Protein AF-A0A9E1MFX1-F1 (afdb_monomer)

Foldseek 3Di:
DDDDDDDPPDDDPVNVVVVVVVVVVVVVVVVVVVVVVVLVVVQVVLVVVLLVVQVVVQVVVVVCLVVFPWAEWEDPAFFKIWTATPVRDIWMWGADQVQQWTDIRPDIDHHDPQKGKDTWDKDKDFADDPDDDDDQGIKMWIWIFMDGPSYDDTSTHIDIHTHRQLAHFDDPRPNDGDPDAFKTAGGDLEAEAELPDDDDRSAIWGADPVRDIGRPQWDWDWDDDSDFDKTKIKIWHADPNDIHIGIRIYGYYFDKDKDFDDLFKDKDFAQFFAKKKKKKAFEAAAPAPAFFWKIKIFIFTDHHRQMKIKHWKAHKFWWAQFDQVVQGAIGWTPAIRQAKATWAIEAADNVRGRRVATTFIIWIHKIFIFNDGDGSPDLLRLLRTQWIIWTFWTDDNLCPCWPDPHARWREEQWWGWHIKRDPDDDPVQSVQIWGTAHQQDAPAQRHWAYWYYFLARHGEYTEIIWIGESHTIYTGHHPNHDRIHHITTIYYIAHAQDPRHWHAASVRHTPRGRHRNVRIGGHPMDIGILQDWDQAPVDRGTDRGHYGMMMMMMTGPDHDD

Sequence (561 aa):
MKDKKLGNRGFTVVELVVSFALAMTVAYFIFDLLYSLKNLATDAGVKTELLQKQALMVKEVEKDLENKKLVLATNCGKYCLDFLFDDQTTKRLSLNTSSNLFQYGNFVIKLIDGSDFGDIDVSNERVLTNGGGLQNDSWIKIKIPIKNKLVEGDYGLNLVYQYNSNEVSFNDLIFENTATNILYLKGSQDMVLFTDTPYQEPGYFWIDNSGVQRTDGVSVSGSVGASVGTYTLTYRVTYNSKTFTRTRKVTVKDKTYDYEFVKSAQLFQAPYKGTYKIELWGAGTGEARYGKGGYTRGNIVLNKGEKLYIYTGEQGKDGTIGNNTNQTFGKGGAATFNGGGAGGEARGSTTYPYANYSGGNSGGGATDVRLSKGNWNDATSLRSRIMVAGGGGGCFEEAEKSIDTNMSQGGTTTGGAGGITMAQDQAGYLSKRGTGGTQTSGNAFGVGGAGARSGHDTACSGHNGGGGGYYGGKGGQSTGGSCYKICGGGGSSFISGYSGCNAVNSDGTHRGNATHYSGKTFSSATMISGTGSMPNPRLNENSVGNNGNGYARITLISIQN

Solvent-accessible surface area (backbone atoms only — not comparable to full-atom values): 27448 Å² total; per-residue (Å²): 144,79,90,76,81,81,80,81,78,69,78,49,73,64,59,52,52,52,51,49,52,51,50,53,52,52,50,49,53,52,51,51,50,52,50,53,52,52,50,52,52,50,38,53,49,54,53,51,52,40,49,50,51,25,51,53,57,45,51,60,56,44,55,51,58,76,78,36,55,69,36,36,51,46,62,75,49,86,49,30,38,37,37,32,31,72,87,72,49,74,40,43,37,40,53,40,81,92,75,38,32,44,32,49,62,90,49,72,46,70,61,63,89,66,47,50,77,51,67,72,45,71,51,74,52,73,56,90,67,96,67,86,81,95,57,66,39,25,39,39,37,43,34,32,43,26,40,39,81,80,45,90,65,74,48,32,44,77,46,78,46,76,36,37,45,59,70,22,19,76,61,84,68,68,85,60,101,66,90,79,82,48,68,43,59,32,12,54,46,72,40,78,42,35,54,88,51,81,86,72,86,58,51,58,38,31,47,50,100,87,70,49,82,43,59,80,78,56,46,76,43,72,70,76,71,67,58,71,44,78,29,59,36,40,39,36,35,73,59,95,96,40,78,44,77,47,66,32,41,39,35,29,35,72,40,71,48,79,40,70,62,46,103,55,74,43,82,46,62,36,89,47,29,25,38,31,38,41,37,28,25,2,0,0,23,40,94,45,92,50,5,19,1,4,34,29,36,26,32,34,80,44,49,55,68,41,62,40,32,38,38,28,1,30,35,16,29,70,29,36,63,14,34,61,91,79,71,37,53,5,44,28,5,58,59,22,49,42,20,6,7,20,17,5,35,22,20,34,38,93,92,38,50,12,56,81,15,29,12,6,19,2,0,0,0,14,8,38,36,18,69,40,86,58,59,77,82,30,68,66,21,55,48,35,47,46,34,25,6,0,0,0,2,5,55,68,71,76,36,80,53,28,97,52,98,78,29,5,12,1,10,32,51,47,15,22,36,22,41,46,43,46,94,70,95,61,80,82,54,64,79,31,25,3,46,27,1,26,59,87,48,50,52,34,81,37,28,17,19,54,13,26,44,28,16,17,87,52,49,13,31,10,10,4,0,0,0,0,14,50,10,0,0,19,17,2,44,60,62,83,54,47,73,51,46,22,10,0,0,0,0,1,20,39,42,16,49,35,89,83,31,44,18,36,33,87,90,60,52,74,66,84,36,19,54,27,74,87,70,54,51,42,46,90,57,51,68,36,32,12,80,33,80,38,80,36,97,90,49,103,48,73,34,67,22,31,70,29,55,6,33,36,39,40,31,56,74,45,80,54,132

Structure (mmCIF, N/CA/C/O backbone):
data_AF-A0A9E1MFX1-F1
#
_entry.id   AF-A0A9E1MFX1-F1
#
loop_
_atom_site.group_PDB
_atom_site.id
_atom_site.type_symbol
_atom_site.label_atom_id
_atom_site.label_alt_id
_atom_site.label_comp_id
_atom_site.label_asym_id
_atom_site.label_entity_id
_atom_site.label_seq_id
_atom_site.pdbx_PDB_ins_code
_atom_site.Cartn_x
_atom_site.Cartn_y
_atom_site.Cartn_z
_atom_site.occupancy
_atom_site.B_iso_or_equiv
_atom_site.auth_seq_id
_atom_site.auth_comp_id
_atom_site.auth_asym_id
_atom_site.auth_atom_id
_atom_site.pdbx_PDB_model_num
ATOM 1 N N . MET A 1 1 ? 69.541 -4.594 87.478 1.00 52.16 1 MET A N 1
ATOM 2 C CA . MET A 1 1 ? 70.316 -3.340 87.362 1.00 52.16 1 MET A CA 1
ATOM 3 C C . MET A 1 1 ? 70.454 -2.980 85.886 1.00 52.16 1 MET A C 1
ATOM 5 O O . MET A 1 1 ? 71.265 -3.596 85.210 1.00 52.16 1 MET A O 1
ATOM 9 N N . LYS A 1 2 ? 69.612 -2.063 85.394 1.00 45.12 2 LYS A N 1
ATOM 10 C CA . LYS A 1 2 ? 69.874 -1.067 84.333 1.00 45.12 2 LYS A CA 1
ATOM 11 C C . LYS A 1 2 ? 68.541 -0.561 83.782 1.00 45.12 2 LYS A C 1
ATOM 13 O O . LYS A 1 2 ? 68.028 -1.074 82.796 1.00 45.12 2 LYS A O 1
ATOM 18 N N . ASP A 1 3 ? 68.050 0.499 84.411 1.00 47.22 3 ASP A N 1
ATOM 19 C CA . ASP A 1 3 ? 67.391 1.560 83.664 1.00 47.22 3 ASP A CA 1
ATOM 20 C C . ASP A 1 3 ? 68.404 2.158 82.686 1.00 47.22 3 ASP A C 1
ATOM 22 O O . ASP A 1 3 ? 69.513 2.540 83.078 1.00 47.22 3 ASP A O 1
ATOM 26 N N . LYS A 1 4 ? 68.032 2.272 81.411 1.00 51.06 4 LYS A N 1
ATOM 27 C CA . LYS A 1 4 ? 68.708 3.195 80.499 1.00 51.06 4 LYS A CA 1
ATOM 28 C C . LYS A 1 4 ? 67.709 3.807 79.517 1.00 51.06 4 LYS A C 1
ATOM 30 O O . LYS A 1 4 ? 67.474 3.284 78.437 1.00 51.06 4 LYS A O 1
ATOM 35 N N . LYS A 1 5 ? 67.142 4.930 79.976 1.00 49.62 5 LYS A N 1
ATOM 36 C CA . LYS A 1 5 ? 66.701 6.129 79.240 1.00 49.62 5 LYS A CA 1
ATOM 37 C C . LYS A 1 5 ? 66.453 5.937 77.735 1.00 49.62 5 LYS A C 1
ATOM 39 O O . LYS A 1 5 ? 67.393 6.022 76.945 1.00 49.62 5 LYS A O 1
ATOM 44 N N . LEU A 1 6 ? 65.180 5.841 77.345 1.00 46.22 6 LEU A N 1
ATOM 45 C CA . LEU A 1 6 ? 64.756 6.305 76.024 1.00 46.22 6 LEU A CA 1
ATOM 46 C C . LEU A 1 6 ? 64.864 7.836 75.990 1.00 46.22 6 LEU A C 1
ATOM 48 O O . LEU A 1 6 ? 64.363 8.529 76.875 1.00 46.22 6 LEU A O 1
ATOM 52 N N . GLY A 1 7 ? 65.558 8.360 74.981 1.00 51.97 7 GLY A N 1
ATOM 53 C CA . GLY A 1 7 ? 65.613 9.790 74.707 1.00 51.97 7 GLY A CA 1
ATOM 54 C C . GLY A 1 7 ? 64.242 10.288 74.265 1.00 51.97 7 GLY A C 1
ATOM 55 O O . GLY A 1 7 ? 63.796 9.965 73.166 1.00 51.97 7 GLY A O 1
ATOM 56 N N . ASN A 1 8 ? 63.597 11.089 75.114 1.00 51.31 8 ASN A N 1
ATOM 57 C CA . ASN A 1 8 ? 62.398 11.848 74.770 1.00 51.31 8 ASN A CA 1
ATOM 58 C C . ASN A 1 8 ? 62.731 12.861 73.664 1.00 51.31 8 ASN A C 1
ATOM 60 O O . ASN A 1 8 ? 63.069 14.010 73.942 1.00 51.31 8 ASN A O 1
ATOM 64 N N . ARG A 1 9 ? 62.615 12.449 72.398 1.00 60.81 9 ARG A N 1
ATOM 65 C CA . ARG A 1 9 ? 62.319 13.382 71.306 1.00 60.81 9 ARG A CA 1
ATOM 66 C C . ARG A 1 9 ? 60.847 13.748 71.455 1.00 60.81 9 ARG A C 1
ATOM 68 O O . ARG A 1 9 ? 59.977 13.040 70.960 1.00 60.81 9 ARG A O 1
ATOM 75 N N . GLY A 1 10 ? 60.580 14.768 72.269 1.00 60.47 10 GLY A N 1
ATOM 76 C CA . GLY A 1 10 ? 59.233 15.297 72.443 1.00 60.47 10 GLY A CA 1
ATOM 77 C C . GLY A 1 10 ? 58.694 15.766 71.096 1.00 60.47 10 GLY A C 1
ATOM 78 O O . GLY A 1 10 ? 59.400 16.461 70.368 1.00 60.47 10 GLY A O 1
ATOM 79 N N . PHE A 1 11 ? 57.469 15.353 70.772 1.00 62.16 11 PHE A N 1
ATOM 80 C CA . PHE A 1 11 ? 56.727 15.854 69.619 1.00 62.16 11 PHE A CA 1
ATOM 81 C C . PHE A 1 11 ? 56.700 17.382 69.661 1.00 62.16 11 PHE A C 1
ATOM 83 O O . PHE A 1 11 ? 56.368 17.972 70.694 1.00 62.16 11 PHE A O 1
ATOM 90 N N . THR A 1 12 ? 57.043 18.033 68.553 1.00 75.00 12 THR A N 1
ATOM 91 C CA . THR A 1 12 ? 56.885 19.483 68.468 1.00 75.00 12 THR A CA 1
ATOM 92 C C . THR A 1 12 ? 55.394 19.824 68.475 1.00 75.00 12 THR A C 1
ATOM 94 O O . THR A 1 12 ? 54.560 19.073 67.966 1.00 75.00 12 THR A O 1
ATOM 97 N N . VAL A 1 13 ? 55.032 20.975 69.048 1.00 74.94 13 VAL A N 1
ATOM 98 C CA . VAL A 1 13 ? 53.631 21.437 69.084 1.00 74.94 13 VAL A CA 1
ATOM 99 C C . VAL A 1 13 ? 53.029 21.478 67.671 1.00 74.94 13 VAL A C 1
ATOM 101 O O . VAL A 1 13 ? 51.860 21.156 67.491 1.00 74.94 13 VAL A O 1
ATOM 104 N N . VAL A 1 14 ? 53.845 21.788 66.657 1.00 77.69 14 VAL A N 1
ATOM 105 C CA . VAL A 1 14 ? 53.444 21.779 65.243 1.00 77.69 14 VAL A CA 1
ATOM 106 C C . VAL A 1 14 ? 53.082 20.369 64.768 1.00 77.69 14 VAL A C 1
ATOM 108 O O . VAL A 1 14 ? 52.014 20.185 64.192 1.00 77.69 14 VAL A O 1
ATOM 111 N N . GLU A 1 15 ? 53.912 19.359 65.043 1.00 77.44 15 GLU A N 1
ATOM 112 C CA . GLU A 1 15 ? 53.622 17.965 64.671 1.00 77.44 15 GLU A CA 1
ATOM 113 C C . GLU A 1 15 ? 52.368 17.427 65.374 1.00 77.44 15 GLU A C 1
ATOM 115 O O . GLU A 1 15 ? 51.603 16.677 64.767 1.00 77.44 15 GLU A O 1
ATOM 120 N N . LEU A 1 16 ? 52.116 17.839 66.622 1.00 82.50 16 LEU A N 1
ATOM 121 C CA . LEU A 1 16 ? 50.902 17.475 67.355 1.00 82.50 16 LEU A CA 1
ATOM 122 C C . LEU A 1 16 ? 49.650 18.091 66.714 1.00 82.50 16 LEU A C 1
ATOM 124 O O . LEU A 1 16 ? 48.661 17.390 66.503 1.00 82.50 16 LEU A O 1
ATOM 128 N N . VAL A 1 17 ? 49.702 19.379 66.363 1.00 84.31 17 VAL A N 1
ATOM 129 C CA . VAL A 1 17 ? 48.586 20.081 65.710 1.00 84.31 17 VAL A CA 1
ATOM 130 C C . VAL A 1 17 ? 48.311 19.500 64.322 1.00 84.31 17 VAL A C 1
ATOM 132 O O . VAL A 1 17 ? 47.154 19.255 63.989 1.00 84.31 17 VAL A O 1
ATOM 135 N N . VAL A 1 18 ? 49.352 19.211 63.533 1.00 85.19 18 VAL A N 1
ATOM 136 C CA . VAL A 1 18 ? 49.205 18.600 62.200 1.00 85.19 18 VAL A CA 1
ATOM 137 C C . VAL A 1 18 ? 48.640 17.183 62.300 1.00 85.19 18 VAL A C 1
ATOM 139 O O . VAL A 1 18 ? 47.717 16.845 61.563 1.00 85.19 18 VAL A O 1
ATOM 142 N N . SER A 1 19 ? 49.129 16.368 63.239 1.00 86.31 19 SER A N 1
ATOM 143 C CA . SER A 1 19 ? 48.625 15.002 63.448 1.00 86.31 19 SER A CA 1
ATOM 144 C C . SER A 1 19 ? 47.166 14.999 63.904 1.00 86.31 19 SER A C 1
ATOM 146 O O . SER A 1 19 ? 46.373 14.189 63.428 1.00 86.31 19 SER A O 1
ATOM 148 N N . PHE A 1 20 ? 46.788 15.934 64.781 1.00 89.31 20 PHE A N 1
ATOM 149 C CA . PHE A 1 20 ? 45.406 16.094 65.223 1.00 89.31 20 PHE A CA 1
ATOM 150 C C . PHE A 1 20 ? 44.494 16.582 64.090 1.00 89.31 20 PHE A C 1
ATOM 152 O O . PHE A 1 20 ? 43.413 16.031 63.900 1.00 89.31 20 PHE A O 1
ATOM 159 N N . ALA A 1 21 ? 44.935 17.556 63.289 1.00 87.69 21 ALA A N 1
ATOM 160 C CA . ALA A 1 21 ? 44.184 18.036 62.130 1.00 87.69 21 ALA A CA 1
ATOM 161 C C . ALA A 1 21 ? 43.973 16.926 61.087 1.00 87.69 21 ALA A C 1
ATOM 163 O O . ALA A 1 21 ? 42.864 16.760 60.575 1.00 87.69 21 ALA A O 1
ATOM 164 N N . LEU A 1 22 ? 45.006 16.120 60.818 1.00 89.50 22 LEU A N 1
ATOM 165 C CA . LEU A 1 22 ? 44.911 14.965 59.926 1.00 89.50 22 LEU A CA 1
ATOM 166 C C . LEU A 1 22 ? 43.934 13.920 60.485 1.00 89.50 22 LEU A C 1
ATOM 168 O O . LEU A 1 22 ? 43.052 13.463 59.763 1.00 89.50 22 LEU A O 1
ATOM 172 N N . ALA A 1 23 ? 44.039 13.591 61.776 1.00 90.31 23 ALA A N 1
ATOM 173 C CA . ALA A 1 23 ? 43.147 12.641 62.438 1.00 90.31 23 ALA A CA 1
ATOM 174 C C . ALA A 1 23 ? 41.681 13.104 62.417 1.00 90.31 23 ALA A C 1
ATOM 176 O O . ALA A 1 23 ? 40.800 12.306 62.107 1.00 90.31 23 ALA A O 1
ATOM 177 N N . MET A 1 24 ? 41.413 14.389 62.671 1.00 92.00 24 MET A N 1
ATOM 178 C CA . MET A 1 24 ? 40.067 14.966 62.588 1.00 92.00 24 MET A CA 1
ATOM 179 C C . MET A 1 24 ? 39.522 14.960 61.157 1.00 92.00 24 MET A C 1
ATOM 181 O O . MET A 1 24 ? 38.343 14.685 60.955 1.00 92.00 24 MET A O 1
ATOM 185 N N . THR A 1 25 ? 40.377 15.207 60.162 1.00 90.50 25 THR A N 1
ATOM 186 C CA . THR A 1 25 ? 39.998 15.157 58.742 1.00 90.50 25 THR A CA 1
ATOM 187 C C . THR A 1 25 ? 39.636 13.731 58.320 1.00 90.50 25 THR A C 1
ATOM 189 O O . THR A 1 25 ? 38.600 13.506 57.700 1.00 90.50 25 THR A O 1
ATOM 192 N N . VAL A 1 26 ? 40.450 12.746 58.711 1.00 91.31 26 VAL A N 1
ATOM 193 C CA . VAL A 1 26 ? 40.171 11.322 58.464 1.00 91.31 26 VAL A CA 1
ATOM 194 C C . VAL A 1 26 ? 38.901 10.882 59.194 1.00 91.31 26 VAL A C 1
ATOM 196 O O . VAL A 1 26 ? 38.065 10.208 58.599 1.00 91.31 26 VAL A O 1
ATOM 199 N N . ALA A 1 27 ? 38.714 11.294 60.451 1.00 90.56 27 ALA A N 1
ATOM 200 C CA . ALA A 1 27 ? 37.498 11.008 61.206 1.00 90.56 27 ALA A CA 1
ATOM 201 C C . ALA A 1 27 ? 36.260 11.592 60.513 1.00 90.56 27 ALA A C 1
ATOM 203 O O . ALA A 1 27 ? 35.271 10.882 60.358 1.00 90.56 27 ALA A O 1
ATOM 204 N N . TYR A 1 28 ? 36.328 12.839 60.037 1.00 92.56 28 TYR A N 1
ATOM 205 C CA . TYR A 1 28 ? 35.255 13.462 59.263 1.00 92.56 28 TYR A CA 1
ATOM 206 C C . TYR A 1 28 ? 34.894 12.632 58.025 1.00 92.56 28 TYR A C 1
ATOM 208 O O . TYR A 1 28 ? 33.727 12.292 57.859 1.00 92.56 28 TYR A O 1
ATOM 216 N N . PHE A 1 29 ? 35.877 12.216 57.217 1.00 91.19 29 PHE A N 1
ATOM 217 C CA . PHE A 1 29 ? 35.618 11.378 56.040 1.00 91.19 29 PHE A CA 1
ATOM 218 C C . PHE A 1 29 ? 35.033 10.004 56.391 1.00 91.19 29 PHE A C 1
ATOM 220 O O . PHE A 1 29 ? 34.170 9.505 55.674 1.00 91.19 29 PHE A O 1
ATOM 227 N N . ILE A 1 30 ? 35.458 9.389 57.499 1.00 89.88 30 ILE A N 1
ATOM 228 C CA . ILE A 1 30 ? 34.882 8.119 57.967 1.00 89.88 30 ILE A CA 1
ATOM 229 C C . ILE A 1 30 ? 33.427 8.314 58.413 1.00 89.88 30 ILE A C 1
ATOM 231 O O . ILE A 1 30 ? 32.575 7.490 58.081 1.00 89.88 30 ILE A O 1
ATOM 235 N N . PHE A 1 31 ? 33.121 9.394 59.137 1.00 90.25 31 PHE A N 1
ATOM 236 C CA . PHE A 1 31 ? 31.749 9.715 59.535 1.00 90.25 31 PHE A CA 1
ATOM 237 C C . PHE A 1 31 ? 30.863 10.046 58.331 1.00 90.25 31 PHE A C 1
ATOM 239 O O . PHE A 1 31 ? 29.724 9.589 58.291 1.00 90.25 31 PHE A O 1
ATOM 246 N N . ASP A 1 32 ? 31.387 10.768 57.343 1.00 85.50 32 ASP A N 1
ATOM 247 C CA . ASP A 1 32 ? 30.683 11.088 56.099 1.00 85.50 32 ASP A CA 1
ATOM 248 C C . ASP A 1 32 ? 30.390 9.826 55.268 1.00 85.50 32 ASP A C 1
ATOM 250 O O . ASP A 1 32 ? 29.268 9.617 54.798 1.00 85.50 32 ASP A O 1
ATOM 254 N N . LEU A 1 33 ? 31.355 8.902 55.188 1.00 84.44 33 LEU A N 1
ATOM 255 C CA . LEU A 1 33 ? 31.169 7.599 54.551 1.00 84.44 33 LEU A CA 1
ATOM 256 C C . LEU A 1 33 ? 30.130 6.744 55.292 1.00 84.44 33 LEU A C 1
ATOM 258 O O . LEU A 1 33 ? 29.255 6.160 54.657 1.00 84.44 33 LEU A O 1
ATOM 262 N N . LEU A 1 34 ? 30.196 6.674 56.626 1.00 82.25 34 LEU A N 1
ATOM 263 C CA . LEU A 1 34 ? 29.220 5.944 57.445 1.00 82.25 34 LEU A CA 1
ATOM 264 C C . LEU A 1 34 ? 27.811 6.526 57.301 1.00 82.25 34 LEU A C 1
ATOM 266 O O . LEU A 1 34 ? 26.840 5.773 57.204 1.00 82.25 34 LEU A O 1
ATOM 270 N N . TYR A 1 35 ? 27.697 7.853 57.270 1.00 77.62 35 TYR A N 1
ATOM 271 C CA . TYR A 1 35 ? 26.433 8.549 57.060 1.00 77.62 35 TYR A CA 1
ATOM 272 C C . TYR A 1 35 ? 25.861 8.248 55.668 1.00 77.62 35 TYR A C 1
ATOM 274 O O . TYR A 1 35 ? 24.700 7.852 55.550 1.00 77.62 35 TYR A O 1
ATOM 282 N N . SER A 1 36 ? 26.699 8.317 54.633 1.00 74.25 36 SER A N 1
ATOM 283 C CA . SER A 1 36 ? 26.330 7.974 53.256 1.00 74.25 36 SER A CA 1
ATOM 284 C C . SER A 1 36 ? 25.892 6.512 53.116 1.00 74.25 36 SER A C 1
ATOM 286 O O . SER A 1 36 ? 24.875 6.225 52.487 1.00 74.25 36 SER A O 1
ATOM 288 N N . LEU A 1 37 ? 26.605 5.577 53.753 1.00 73.81 37 LEU A N 1
ATOM 289 C CA . LEU A 1 37 ? 26.288 4.147 53.715 1.00 73.81 37 LEU A CA 1
ATOM 290 C C . LEU A 1 37 ? 24.978 3.826 54.453 1.00 73.81 37 LEU A C 1
ATOM 292 O O . LEU A 1 37 ? 24.194 2.995 53.995 1.00 73.81 37 LEU A O 1
ATOM 296 N N . LYS A 1 38 ? 24.709 4.512 55.572 1.00 75.25 38 LYS A N 1
ATOM 297 C CA . LYS A 1 38 ? 23.447 4.402 56.317 1.00 75.25 38 LYS A CA 1
ATOM 298 C C . LYS A 1 38 ? 22.258 4.914 55.502 1.00 75.25 38 LYS A C 1
ATOM 300 O O . LYS A 1 38 ? 21.221 4.247 55.482 1.00 75.25 38 LYS A O 1
ATOM 305 N N . ASN A 1 39 ? 22.396 6.062 54.838 1.00 73.44 39 ASN A N 1
ATOM 306 C CA . ASN A 1 39 ? 21.344 6.604 53.975 1.00 73.44 39 ASN A CA 1
ATOM 307 C C . ASN A 1 39 ? 21.070 5.650 52.809 1.00 73.44 39 ASN A C 1
ATOM 309 O O . ASN A 1 39 ? 19.935 5.226 52.633 1.00 73.44 39 ASN A O 1
ATOM 313 N N . LEU A 1 40 ? 22.119 5.163 52.137 1.00 73.00 40 LEU A N 1
ATOM 314 C CA . LEU A 1 40 ? 21.987 4.191 51.049 1.00 73.00 40 LEU A CA 1
ATOM 315 C C . LEU A 1 40 ? 21.271 2.896 51.478 1.00 73.00 40 LEU A C 1
ATOM 317 O O . LEU A 1 40 ? 20.422 2.384 50.749 1.00 73.00 40 LEU A O 1
ATOM 321 N N . ALA A 1 41 ? 21.591 2.355 52.659 1.00 67.44 41 ALA A N 1
ATOM 322 C CA . ALA A 1 41 ? 20.932 1.159 53.187 1.00 67.44 41 ALA A CA 1
ATOM 323 C C . ALA A 1 41 ? 19.456 1.409 53.547 1.00 67.44 41 ALA A C 1
ATOM 325 O O . ALA A 1 41 ? 18.611 0.537 53.341 1.00 67.44 41 ALA A O 1
ATOM 326 N N . THR A 1 42 ? 19.144 2.605 54.055 1.00 72.38 42 THR A N 1
ATOM 327 C CA . THR A 1 42 ? 17.771 3.019 54.378 1.00 72.38 42 THR A CA 1
ATOM 328 C C . THR A 1 42 ? 16.946 3.175 53.099 1.00 72.38 42 THR A C 1
ATOM 330 O O . THR A 1 42 ? 15.858 2.608 53.001 1.00 72.38 42 THR A O 1
ATOM 333 N N . ASP A 1 43 ? 17.503 3.834 52.084 1.00 79.00 43 ASP A N 1
ATOM 334 C CA . ASP A 1 43 ? 16.873 4.048 50.780 1.00 79.00 43 ASP A CA 1
ATOM 335 C C . ASP A 1 43 ? 16.616 2.716 50.059 1.00 79.00 43 ASP A C 1
ATOM 337 O O . ASP A 1 43 ? 15.526 2.474 49.537 1.00 79.00 43 ASP A O 1
ATOM 341 N N . ALA A 1 44 ? 17.585 1.792 50.088 1.00 77.38 44 ALA A N 1
ATOM 342 C CA . ALA A 1 44 ? 17.426 0.452 49.524 1.00 77.38 44 ALA A CA 1
ATOM 343 C C . ALA A 1 44 ? 16.332 -0.366 50.240 1.00 77.38 44 ALA A C 1
ATOM 345 O O . ALA A 1 44 ? 15.571 -1.088 49.584 1.00 77.38 44 ALA A O 1
ATOM 346 N N . GLY A 1 45 ? 16.222 -0.236 51.567 1.00 85.25 45 GLY A N 1
ATOM 347 C CA . GLY A 1 45 ? 15.176 -0.874 52.369 1.00 85.25 45 GLY A CA 1
ATOM 348 C C . GLY A 1 45 ? 13.778 -0.352 52.033 1.00 85.25 45 GLY A C 1
ATOM 349 O O . GLY A 1 45 ? 12.894 -1.141 51.693 1.00 85.25 45 GLY A O 1
ATOM 350 N N . VAL A 1 46 ? 13.603 0.976 52.038 1.00 88.44 46 VAL A N 1
ATOM 351 C CA . VAL A 1 46 ? 12.337 1.648 51.687 1.00 88.44 46 VAL A CA 1
ATOM 352 C C . VAL A 1 46 ? 11.915 1.288 50.265 1.00 88.44 46 VAL A C 1
ATOM 354 O O . VAL A 1 46 ? 10.768 0.907 50.036 1.00 88.44 46 VAL A O 1
ATOM 357 N N . LYS A 1 47 ? 12.849 1.329 49.308 1.00 90.56 47 LYS A N 1
ATOM 358 C CA . LYS A 1 47 ? 12.595 0.938 47.918 1.00 90.56 47 LYS A CA 1
ATOM 359 C C . LYS A 1 47 ? 12.110 -0.507 47.803 1.00 90.56 47 LYS A C 1
ATOM 361 O O . LYS A 1 47 ? 11.150 -0.776 47.086 1.00 90.56 47 LYS A O 1
ATOM 366 N N . THR A 1 48 ? 12.756 -1.435 48.507 1.00 91.00 48 THR A N 1
ATOM 367 C CA . THR A 1 48 ? 12.390 -2.859 48.475 1.00 91.00 48 THR A CA 1
ATOM 368 C C . THR A 1 48 ? 10.989 -3.084 49.035 1.00 91.00 48 THR A C 1
ATOM 370 O O . THR A 1 48 ? 10.190 -3.786 48.417 1.00 91.00 48 THR A O 1
ATOM 373 N N . GLU A 1 49 ? 10.658 -2.464 50.169 1.00 92.94 49 GLU A N 1
ATOM 374 C CA . GLU A 1 49 ? 9.326 -2.597 50.758 1.00 92.94 49 GLU A CA 1
ATOM 375 C C . GLU A 1 49 ? 8.249 -1.932 49.877 1.00 92.94 49 GLU A C 1
ATOM 377 O O . GLU A 1 49 ? 7.184 -2.517 49.679 1.00 92.94 49 GLU A O 1
ATOM 382 N N . LEU A 1 50 ? 8.517 -0.769 49.268 1.00 93.31 50 LEU A N 1
ATOM 383 C CA . LEU A 1 50 ? 7.589 -0.141 48.317 1.00 93.31 50 LEU A CA 1
ATOM 384 C C . LEU A 1 50 ? 7.303 -1.044 47.110 1.00 93.31 50 LEU A C 1
ATOM 386 O O . LEU A 1 50 ? 6.141 -1.209 46.746 1.00 93.31 50 LEU A O 1
ATOM 390 N N . LEU A 1 51 ? 8.327 -1.686 46.540 1.00 92.56 51 LEU A N 1
ATOM 391 C CA . LEU A 1 51 ? 8.163 -2.655 45.449 1.00 92.56 51 LEU A CA 1
ATOM 392 C C . LEU A 1 51 ? 7.365 -3.895 45.885 1.00 92.56 51 LEU A C 1
ATOM 394 O O . LEU A 1 51 ? 6.540 -4.399 45.126 1.00 92.56 51 LEU A O 1
ATOM 398 N N . GLN A 1 52 ? 7.557 -4.379 47.116 1.00 93.88 52 GLN A N 1
ATOM 399 C CA . GLN A 1 52 ? 6.747 -5.474 47.661 1.00 93.88 52 GLN A CA 1
ATOM 400 C C . GLN A 1 52 ? 5.278 -5.067 47.808 1.00 93.88 52 GLN A C 1
ATOM 402 O O . GLN A 1 52 ? 4.390 -5.823 47.411 1.00 93.88 52 GLN A O 1
ATOM 407 N N . LYS A 1 53 ? 5.001 -3.865 48.334 1.00 94.81 53 LYS A N 1
ATOM 408 C CA . LYS A 1 53 ? 3.630 -3.345 48.431 1.00 94.81 53 LYS A CA 1
ATOM 409 C C . LYS A 1 53 ? 3.010 -3.169 47.046 1.00 94.81 53 LYS A C 1
ATOM 411 O O . LYS A 1 53 ? 1.868 -3.578 46.856 1.00 94.81 53 LYS A O 1
ATOM 416 N N . GLN A 1 54 ? 3.759 -2.632 46.082 1.00 95.00 54 GLN A N 1
ATOM 417 C CA . GLN A 1 54 ? 3.342 -2.519 44.683 1.00 95.00 54 GLN A CA 1
ATOM 418 C C . GLN A 1 54 ? 2.929 -3.881 44.117 1.00 95.00 54 GLN A C 1
ATOM 420 O O . GLN A 1 54 ? 1.818 -4.020 43.611 1.00 95.00 54 GLN A O 1
ATOM 425 N N . ALA A 1 55 ? 3.783 -4.897 44.269 1.00 93.75 55 ALA A N 1
ATOM 426 C CA . ALA A 1 55 ? 3.510 -6.249 43.795 1.00 93.75 55 ALA A CA 1
ATOM 427 C C . ALA A 1 55 ? 2.259 -6.858 44.447 1.00 93.75 55 ALA A C 1
ATOM 429 O O . ALA A 1 55 ? 1.469 -7.503 43.766 1.00 93.75 55 ALA A O 1
ATOM 430 N N . LEU A 1 56 ? 2.044 -6.634 45.749 1.00 95.56 56 LEU A N 1
ATOM 431 C CA . LEU A 1 56 ? 0.845 -7.108 46.447 1.00 95.56 56 LEU A CA 1
ATOM 432 C C . LEU A 1 56 ? -0.431 -6.409 45.960 1.00 95.56 56 LEU A C 1
ATOM 434 O O . LEU A 1 56 ? -1.432 -7.084 45.730 1.00 95.56 56 LEU A O 1
ATOM 438 N N . MET A 1 57 ? -0.396 -5.083 45.778 1.00 95.44 57 MET A N 1
ATOM 439 C CA . MET A 1 57 ? -1.534 -4.320 45.249 1.00 95.44 57 MET A CA 1
ATOM 440 C C . MET A 1 57 ? -1.899 -4.771 43.834 1.00 95.44 57 MET A C 1
ATOM 442 O O . MET A 1 57 ? -3.069 -5.023 43.561 1.00 95.44 57 MET A O 1
ATOM 446 N N . VAL A 1 58 ? -0.903 -4.906 42.952 1.00 94.44 58 VAL A N 1
ATOM 447 C CA . VAL A 1 58 ? -1.094 -5.375 41.572 1.00 94.44 58 VAL A CA 1
ATOM 448 C C . VAL A 1 58 ? -1.672 -6.787 41.566 1.00 94.44 58 VAL A C 1
ATOM 450 O O . VAL A 1 58 ? -2.733 -7.000 40.988 1.00 94.44 58 VAL A O 1
ATOM 453 N N . LYS A 1 59 ? -1.048 -7.715 42.300 1.00 94.62 59 LYS A N 1
ATOM 454 C CA . LYS A 1 59 ? -1.481 -9.113 42.385 1.00 94.62 59 LYS A CA 1
ATOM 455 C C . LYS A 1 59 ? -2.939 -9.257 42.813 1.00 94.62 59 LYS A C 1
ATOM 457 O O . LYS A 1 59 ? -3.645 -10.101 42.273 1.00 94.62 59 LYS A O 1
ATOM 462 N N . GLU A 1 60 ? -3.388 -8.489 43.804 1.00 95.25 60 GLU A N 1
ATOM 463 C CA . GLU A 1 60 ? -4.755 -8.632 44.308 1.00 95.25 60 GLU A CA 1
ATOM 464 C C . GLU A 1 60 ? -5.798 -8.139 43.296 1.00 95.25 60 GLU A C 1
ATOM 466 O O . GLU A 1 60 ? -6.839 -8.775 43.141 1.00 95.25 60 GLU A O 1
ATOM 471 N N . VAL A 1 61 ? -5.517 -7.049 42.573 1.00 94.38 61 VAL A N 1
ATOM 472 C CA . VAL A 1 61 ? -6.427 -6.555 41.528 1.00 94.38 61 VAL A CA 1
ATOM 473 C C . VAL A 1 61 ? -6.391 -7.465 40.296 1.00 94.38 61 VAL A C 1
ATOM 475 O O . VAL A 1 61 ? -7.444 -7.821 39.769 1.00 94.38 61 VAL A O 1
ATOM 478 N N . GLU A 1 62 ? -5.202 -7.892 39.858 1.00 92.94 62 GLU A N 1
ATOM 479 C CA . GLU A 1 62 ? -5.040 -8.813 38.723 1.00 92.94 62 GLU A CA 1
ATOM 480 C C . GLU A 1 62 ? -5.727 -10.148 38.970 1.00 92.94 62 GLU A C 1
ATOM 482 O O . GLU A 1 62 ? -6.376 -10.667 38.072 1.00 92.94 62 GLU A O 1
ATOM 487 N N . LYS A 1 63 ? -5.688 -10.665 40.200 1.00 93.44 63 LYS A N 1
ATOM 488 C CA . LYS A 1 63 ? -6.385 -11.900 40.560 1.00 93.44 63 LYS A CA 1
ATOM 489 C C . LYS A 1 63 ? -7.871 -11.864 40.194 1.00 93.44 63 LYS A C 1
ATOM 491 O O . LYS A 1 63 ? -8.389 -12.871 39.720 1.00 93.44 63 LYS A O 1
ATOM 496 N N . ASP A 1 64 ? -8.571 -10.754 40.420 1.00 93.25 64 ASP A N 1
ATOM 497 C CA . ASP A 1 64 ? -9.980 -10.649 40.025 1.00 93.25 64 ASP A CA 1
ATOM 498 C C . ASP A 1 64 ? -10.116 -10.424 38.501 1.00 93.25 64 ASP A C 1
ATOM 500 O O . ASP A 1 64 ? -10.981 -11.039 37.884 1.00 93.25 64 ASP A O 1
ATOM 504 N N . LEU A 1 65 ? -9.232 -9.638 37.869 1.00 89.31 65 LEU A N 1
ATOM 505 C CA . LEU A 1 65 ? -9.248 -9.382 36.415 1.00 89.31 65 LEU A CA 1
ATOM 506 C C . LEU A 1 65 ? -8.895 -10.609 35.550 1.00 89.31 65 LEU A C 1
ATOM 508 O O . LEU A 1 65 ? -9.375 -10.724 34.425 1.00 89.31 65 LEU A O 1
ATOM 512 N N . GLU A 1 66 ? -8.065 -11.524 36.047 1.00 88.44 66 GLU A N 1
ATOM 513 C CA . GLU A 1 66 ? -7.690 -12.766 35.360 1.00 88.44 66 GLU A CA 1
ATOM 514 C C . GLU A 1 66 ? -8.785 -13.832 35.455 1.00 88.44 66 GLU A C 1
ATOM 516 O O . GLU A 1 66 ? -8.999 -14.594 34.514 1.00 88.44 66 GLU A O 1
ATOM 521 N N . ASN A 1 67 ? -9.474 -13.897 36.598 1.00 89.50 67 ASN A N 1
ATOM 522 C CA . ASN A 1 67 ? -10.451 -14.950 36.880 1.00 89.50 67 ASN A CA 1
ATOM 523 C C . ASN A 1 67 ? -11.884 -14.562 36.516 1.00 89.50 67 ASN A C 1
ATOM 525 O O . ASN A 1 67 ? -12.736 -15.441 36.380 1.00 89.50 67 ASN A O 1
ATOM 529 N N . LYS A 1 68 ? -12.164 -13.265 36.399 1.00 88.12 68 LYS A N 1
ATOM 530 C CA . LYS A 1 68 ? -13.497 -12.742 36.123 1.00 88.12 68 LYS A CA 1
ATOM 531 C C . LYS A 1 68 ? -13.431 -11.736 35.001 1.00 88.12 68 LYS A C 1
ATOM 533 O O . LYS A 1 68 ? -12.515 -10.917 34.915 1.00 88.12 68 LYS A O 1
ATOM 538 N N . LYS A 1 69 ? -14.449 -11.749 34.153 1.00 82.44 69 LYS A N 1
ATOM 539 C CA . LYS A 1 69 ? -14.529 -10.774 33.079 1.00 82.44 69 LYS A CA 1
ATOM 540 C C . LYS A 1 69 ? -15.016 -9.459 33.660 1.00 82.44 69 LYS A C 1
ATOM 542 O O . LYS A 1 69 ? -16.115 -9.379 34.209 1.00 82.44 69 LYS A O 1
ATOM 547 N N . LEU A 1 70 ? -14.202 -8.416 33.537 1.00 82.38 70 LEU A N 1
ATOM 548 C CA . LEU A 1 70 ? -14.617 -7.076 33.930 1.00 82.38 70 LEU A CA 1
ATOM 549 C C . LEU A 1 70 ? -15.750 -6.625 33.002 1.00 82.38 70 LEU A C 1
ATOM 551 O O . LEU A 1 70 ? -15.594 -6.661 31.787 1.00 82.38 70 LEU A O 1
ATOM 555 N N . VAL A 1 71 ? -16.886 -6.219 33.565 1.00 74.88 71 VAL A N 1
ATOM 556 C CA . VAL A 1 71 ? -18.067 -5.749 32.816 1.00 74.88 71 VAL A CA 1
ATOM 557 C C . VAL A 1 71 ? -18.132 -4.228 32.806 1.00 74.88 71 VAL A C 1
ATOM 559 O O . VAL A 1 71 ? -18.457 -3.615 31.785 1.00 74.88 71 VAL A O 1
ATOM 562 N N . LEU A 1 72 ? -17.818 -3.614 33.945 1.00 71.75 72 LEU A N 1
ATOM 563 C CA . LEU A 1 72 ? -17.882 -2.173 34.137 1.00 71.75 72 LEU A CA 1
ATOM 564 C C . LEU A 1 72 ? -16.833 -1.742 35.169 1.00 71.75 72 LEU A C 1
ATOM 566 O O . LEU A 1 72 ? -16.688 -2.375 36.212 1.00 71.75 72 LEU A O 1
ATOM 570 N N . ALA A 1 73 ? -16.144 -0.635 34.895 1.00 77.31 73 ALA A N 1
ATOM 571 C CA . ALA A 1 73 ? -15.361 0.096 35.885 1.00 77.31 73 ALA A CA 1
ATOM 572 C C . ALA A 1 73 ? -15.865 1.542 35.960 1.00 77.31 73 ALA A C 1
ATOM 574 O O . ALA A 1 73 ? -16.011 2.204 34.930 1.00 77.31 73 ALA A O 1
ATOM 575 N N . THR A 1 74 ? -16.157 2.032 37.163 1.00 71.62 74 THR A N 1
ATOM 576 C CA . THR A 1 74 ? -16.733 3.364 37.393 1.00 71.62 74 THR A CA 1
ATOM 577 C C . THR A 1 74 ? -16.003 4.127 38.475 1.00 71.62 74 THR A C 1
ATOM 579 O O . THR A 1 74 ? -15.566 3.565 39.472 1.00 71.62 74 THR A O 1
ATOM 582 N N . ASN A 1 75 ? -15.946 5.441 38.312 1.00 72.75 75 ASN A N 1
ATOM 583 C CA . ASN A 1 75 ? -15.459 6.351 39.327 1.00 72.75 75 ASN A CA 1
ATOM 584 C C . ASN A 1 75 ? -16.524 6.487 40.428 1.00 72.75 75 ASN A C 1
ATOM 586 O O . ASN A 1 75 ? -17.674 6.810 40.127 1.00 72.75 75 ASN A O 1
ATOM 590 N N . CYS A 1 76 ? -16.144 6.252 41.686 1.00 71.62 76 CYS A N 1
ATOM 591 C CA . CYS A 1 76 ? -17.018 6.439 42.850 1.00 71.62 76 CYS A CA 1
ATOM 592 C C . CYS A 1 76 ? -16.654 7.672 43.702 1.00 71.62 76 CYS A C 1
ATOM 594 O O . CYS A 1 76 ? -17.291 7.935 44.721 1.00 71.62 76 CYS A O 1
ATOM 596 N N . GLY A 1 77 ? -15.635 8.434 43.297 1.00 72.62 77 GLY A N 1
ATOM 597 C CA . GLY A 1 77 ? -15.103 9.607 43.982 1.00 72.62 77 GLY A CA 1
ATOM 598 C C . GLY A 1 77 ? -13.626 9.834 43.643 1.00 72.62 77 GLY A C 1
ATOM 599 O O . GLY A 1 77 ? -12.973 8.985 43.047 1.00 72.62 77 GLY A O 1
ATOM 600 N N . LYS A 1 78 ? -13.056 10.969 44.076 1.00 75.69 78 LYS A N 1
ATOM 601 C CA . LYS A 1 78 ? -11.680 11.385 43.718 1.00 75.69 78 LYS A CA 1
ATOM 602 C C . LYS A 1 78 ? -10.612 10.293 43.906 1.00 75.69 78 LYS A C 1
ATOM 604 O O . LYS A 1 78 ? -9.661 10.224 43.138 1.00 75.69 78 LYS A O 1
ATOM 609 N N . TYR A 1 79 ? -10.775 9.456 44.923 1.00 85.50 79 TYR A N 1
ATOM 610 C CA . TYR A 1 79 ? -9.802 8.441 45.310 1.00 85.50 79 TYR A CA 1
ATOM 611 C C . TYR A 1 79 ? -10.394 7.028 45.317 1.00 85.50 79 TYR A C 1
ATOM 613 O O . TYR A 1 79 ? -9.982 6.206 46.134 1.00 85.50 79 TYR A O 1
ATOM 621 N N . CYS A 1 80 ? -11.383 6.726 44.468 1.00 86.00 80 CYS A N 1
ATOM 622 C CA . CYS A 1 80 ? -11.916 5.367 44.391 1.00 86.00 80 CYS A CA 1
ATOM 623 C C . CYS A 1 80 ? -12.456 4.962 43.009 1.00 86.00 80 CYS A C 1
ATOM 625 O O . CYS A 1 80 ? -12.949 5.783 42.235 1.00 86.00 80 CYS A O 1
ATOM 627 N N . LEU A 1 81 ? -12.382 3.660 42.735 1.00 86.44 81 LEU A N 1
ATOM 628 C CA . LEU A 1 81 ? -12.905 2.993 41.546 1.00 86.44 81 LEU A CA 1
ATOM 629 C C . LEU A 1 81 ? -13.740 1.780 41.962 1.00 86.44 81 LEU A C 1
ATOM 631 O O . LEU A 1 81 ? -13.283 0.952 42.747 1.00 86.44 81 LEU A O 1
ATOM 635 N N . ASP A 1 82 ? -14.928 1.646 41.393 1.00 84.12 82 ASP A N 1
ATOM 636 C CA . ASP A 1 82 ? -15.763 0.455 41.503 1.00 84.12 82 ASP A CA 1
ATOM 637 C C . ASP A 1 82 ? -15.616 -0.409 40.254 1.00 84.12 82 ASP A C 1
ATOM 639 O O . ASP A 1 82 ? -15.666 0.087 39.132 1.00 84.12 82 ASP A O 1
ATOM 643 N N . PHE A 1 83 ? -15.464 -1.710 40.463 1.00 86.69 83 PHE A N 1
ATOM 644 C CA . PHE A 1 83 ? -15.381 -2.745 39.444 1.00 86.69 83 PHE A CA 1
ATOM 645 C C . PHE A 1 83 ? -16.601 -3.651 39.589 1.00 86.69 83 PHE A C 1
ATOM 647 O O . PHE A 1 83 ? -16.893 -4.110 40.692 1.00 86.69 83 PHE A O 1
ATOM 654 N N . LEU A 1 84 ? -17.288 -3.924 38.486 1.00 82.00 84 LEU A N 1
ATOM 655 C CA . LEU A 1 84 ? -18.368 -4.899 38.377 1.00 82.00 84 LEU A CA 1
ATOM 656 C C . LEU A 1 84 ? -17.944 -5.987 37.395 1.00 82.00 84 LEU A C 1
ATOM 658 O O . LEU A 1 84 ? -17.532 -5.688 36.271 1.00 82.00 84 LEU A O 1
ATOM 662 N N . PHE A 1 85 ? -18.086 -7.235 37.817 1.00 85.31 85 PHE A N 1
ATOM 663 C CA . PHE A 1 85 ? -17.704 -8.413 37.048 1.00 85.31 85 PHE A CA 1
ATOM 664 C C . PHE A 1 85 ? -18.922 -9.145 36.471 1.00 85.31 85 PHE A C 1
ATOM 666 O O . PHE A 1 85 ? -20.072 -8.867 36.818 1.00 85.31 85 PHE A O 1
ATOM 673 N N . ASP A 1 86 ? -18.668 -10.076 35.557 1.00 80.19 86 ASP A N 1
ATOM 674 C CA . ASP A 1 86 ? -19.670 -10.891 34.862 1.00 80.19 86 ASP A CA 1
ATOM 675 C C . ASP A 1 86 ? -20.468 -11.820 35.780 1.00 80.19 86 ASP A C 1
ATOM 677 O O . ASP A 1 86 ? -21.634 -12.105 35.510 1.00 80.19 86 ASP A O 1
ATOM 681 N N . ASP A 1 87 ? -19.884 -12.212 36.908 1.00 84.44 87 ASP A N 1
ATOM 682 C CA . ASP A 1 87 ? -20.554 -12.943 37.986 1.00 84.44 87 ASP A CA 1
ATOM 683 C C . ASP A 1 87 ? -21.414 -12.054 38.910 1.00 84.44 87 ASP A C 1
ATOM 685 O O . ASP A 1 87 ? -21.887 -12.516 39.948 1.00 84.44 87 ASP A O 1
ATOM 689 N N . GLN A 1 88 ? -21.620 -10.784 38.541 1.00 79.06 88 GLN A N 1
ATOM 690 C CA . GLN A 1 88 ? -22.330 -9.748 39.305 1.00 79.06 88 GLN A CA 1
ATOM 691 C C . GLN A 1 88 ? -21.646 -9.331 40.612 1.00 79.06 88 GLN A C 1
ATOM 693 O O . GLN A 1 88 ? -22.194 -8.522 41.365 1.00 79.06 88 GLN A O 1
ATOM 698 N N . THR A 1 89 ? -20.444 -9.831 40.903 1.00 85.94 89 THR A N 1
ATOM 699 C CA . THR A 1 89 ? -19.696 -9.362 42.068 1.00 85.94 89 THR A CA 1
ATOM 700 C C . THR A 1 89 ? -19.117 -7.977 41.819 1.00 85.94 89 THR A C 1
ATOM 702 O O . THR A 1 89 ? -18.768 -7.607 40.696 1.00 85.94 89 THR A O 1
ATOM 705 N N . THR A 1 90 ? -18.992 -7.205 42.897 1.00 85.94 90 THR A N 1
ATOM 706 C CA . THR A 1 90 ? -18.404 -5.866 42.865 1.00 85.94 90 THR A CA 1
ATOM 707 C C . THR A 1 90 ? -17.158 -5.791 43.732 1.00 85.94 90 THR A C 1
ATOM 709 O O . THR A 1 90 ? -17.131 -6.337 44.839 1.00 85.94 90 THR A O 1
ATOM 712 N N . LYS A 1 91 ? -16.146 -5.053 43.278 1.00 93.00 91 LYS A N 1
ATOM 713 C CA . LYS A 1 91 ? -14.953 -4.718 44.062 1.00 93.00 91 LYS A CA 1
ATOM 714 C C . LYS A 1 91 ? -14.736 -3.220 44.043 1.00 93.00 91 LYS A C 1
ATOM 716 O O . LYS A 1 91 ? -14.771 -2.611 42.985 1.00 93.00 91 LYS A O 1
ATOM 721 N N . ARG A 1 92 ? -14.468 -2.638 45.208 1.00 90.94 92 ARG A N 1
ATOM 722 C CA . ARG A 1 92 ? -14.083 -1.232 45.326 1.00 90.94 92 ARG A CA 1
ATOM 723 C C . ARG A 1 92 ? -12.591 -1.129 45.578 1.00 90.94 92 ARG A C 1
ATOM 725 O O . ARG A 1 92 ? -12.108 -1.689 46.560 1.00 90.94 92 ARG A O 1
ATOM 732 N N . LEU A 1 93 ? -11.893 -0.392 44.726 1.00 93.81 93 LEU A N 1
ATOM 733 C CA . LEU A 1 93 ? -10.580 0.170 45.007 1.00 93.81 93 LEU A CA 1
ATOM 734 C C . LEU A 1 93 ? -10.780 1.535 45.658 1.00 93.81 93 LEU A C 1
ATOM 736 O O . LEU A 1 93 ? -11.477 2.376 45.100 1.00 93.81 93 LEU A O 1
ATOM 740 N N . SER A 1 94 ? -10.160 1.791 46.803 1.00 92.81 94 SER A N 1
ATOM 741 C CA . SER A 1 94 ? -10.184 3.108 47.439 1.00 92.81 94 SER A CA 1
ATOM 742 C C . SER A 1 94 ? -8.843 3.461 48.064 1.00 92.81 94 SER A C 1
ATOM 744 O O . SER A 1 94 ? -8.194 2.611 48.673 1.00 92.81 94 SER A O 1
ATOM 746 N N . LEU A 1 95 ? -8.462 4.730 47.952 1.00 93.38 95 LEU A N 1
ATOM 747 C CA . LEU A 1 95 ? -7.263 5.298 48.554 1.00 93.38 95 LEU A CA 1
ATOM 748 C C . LEU A 1 95 ? -7.683 6.249 49.671 1.00 93.38 95 LEU A C 1
ATOM 750 O O . LEU A 1 95 ? -8.436 7.200 49.455 1.00 93.38 95 LEU A O 1
ATOM 754 N N . ASN A 1 96 ? -7.175 6.012 50.873 1.00 91.88 96 ASN A N 1
ATOM 755 C CA . ASN A 1 96 ? -7.303 6.951 51.972 1.00 91.88 96 ASN A CA 1
ATOM 756 C C . ASN A 1 96 ? -5.987 7.716 52.123 1.00 91.88 96 ASN A C 1
ATOM 758 O O . ASN A 1 96 ? -5.024 7.210 52.696 1.00 91.88 96 ASN A O 1
ATOM 762 N N . THR A 1 97 ? -5.967 8.951 51.626 1.00 88.56 97 THR A N 1
ATOM 763 C CA . THR A 1 97 ? -4.784 9.823 51.638 1.00 88.56 97 THR A CA 1
ATOM 764 C C . THR A 1 97 ? -4.418 10.337 53.031 1.00 88.56 97 THR A C 1
ATOM 766 O O . THR A 1 97 ? -3.262 10.649 53.275 1.00 88.56 97 THR A O 1
ATOM 769 N N . SER A 1 98 ? -5.364 10.389 53.976 1.00 87.75 98 SER A N 1
ATOM 770 C CA . SER A 1 98 ? -5.071 10.816 55.357 1.00 87.75 98 SER A CA 1
ATOM 771 C C . SER A 1 98 ? -4.350 9.748 56.183 1.00 87.75 98 SER A C 1
ATOM 773 O O . SER A 1 98 ? -3.579 10.072 57.081 1.00 87.75 98 SER A O 1
ATOM 775 N N . SER A 1 99 ? -4.597 8.470 55.884 1.00 90.50 99 SER A N 1
ATOM 776 C CA . SER A 1 99 ? -4.033 7.326 56.618 1.00 90.50 99 SER A CA 1
ATOM 777 C C . SER A 1 99 ? -3.073 6.473 55.785 1.00 90.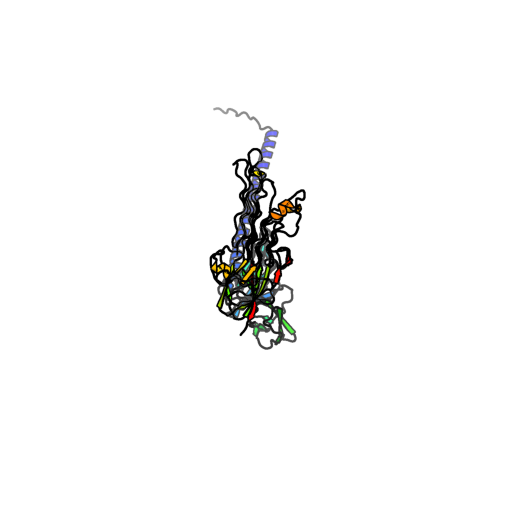50 99 SER A C 1
ATOM 779 O O . SER A 1 99 ? -2.538 5.487 56.294 1.00 90.50 99 SER A O 1
ATOM 781 N N . ASN A 1 100 ? -2.833 6.860 54.528 1.00 92.31 100 ASN A N 1
ATOM 782 C CA . ASN A 1 100 ? -2.007 6.146 53.556 1.00 92.31 100 ASN A CA 1
ATOM 783 C C . ASN A 1 100 ? -2.398 4.670 53.387 1.00 92.31 100 ASN A C 1
ATOM 785 O O . ASN A 1 100 ? -1.543 3.785 53.298 1.00 92.31 100 ASN A O 1
ATOM 789 N N . LEU A 1 101 ? -3.707 4.409 53.347 1.00 95.38 101 LEU A N 1
ATOM 790 C CA . LEU A 1 101 ? -4.267 3.077 53.127 1.00 95.38 101 LEU A CA 1
ATOM 791 C C . LEU A 1 101 ? -4.727 2.921 51.679 1.00 95.38 101 LEU A C 1
ATOM 793 O O . LEU A 1 101 ? -5.547 3.700 51.194 1.00 95.38 101 LEU A O 1
ATOM 797 N N . PHE A 1 102 ? -4.237 1.875 51.024 1.00 96.19 102 PHE A N 1
ATOM 798 C CA . PHE A 1 102 ? -4.833 1.328 49.813 1.00 96.19 102 PHE A CA 1
ATOM 799 C C . PHE A 1 102 ? -5.773 0.193 50.212 1.00 96.19 102 PHE A C 1
ATOM 801 O O . PHE A 1 102 ? -5.402 -0.677 51.005 1.00 96.19 102 PHE A O 1
ATOM 808 N N . GLN A 1 103 ? -6.971 0.180 49.642 1.00 96.44 103 GLN A N 1
ATOM 809 C CA . GLN A 1 103 ? -7.944 -0.884 49.838 1.00 96.44 103 GLN A CA 1
ATOM 810 C C . GLN A 1 103 ? -8.479 -1.369 48.494 1.00 96.44 103 GLN A C 1
ATOM 812 O O . GLN A 1 103 ? -8.815 -0.557 47.636 1.00 96.44 103 GLN A O 1
ATOM 817 N N . TYR A 1 104 ? -8.601 -2.688 48.342 1.00 96.31 104 TYR A N 1
ATOM 818 C CA . TYR A 1 104 ? -9.290 -3.338 47.231 1.00 96.31 104 TYR A CA 1
ATOM 819 C C . TYR A 1 104 ? -10.204 -4.448 47.761 1.00 96.31 104 TYR A C 1
ATOM 821 O O . TYR A 1 104 ? -9.750 -5.504 48.205 1.00 96.31 104 TYR A O 1
ATOM 829 N N . GLY A 1 105 ? -11.514 -4.199 47.781 1.00 93.06 105 GLY A N 1
ATOM 830 C CA . GLY A 1 105 ? -12.467 -5.068 48.472 1.00 93.06 105 GLY A CA 1
ATOM 831 C C . GLY A 1 105 ? -12.108 -5.215 49.956 1.00 93.06 105 GLY A C 1
ATOM 832 O O . GLY A 1 105 ? -12.135 -4.237 50.702 1.00 93.06 105 GLY A O 1
ATOM 833 N N . ASN A 1 106 ? -11.752 -6.433 50.372 1.00 93.38 106 ASN A N 1
ATOM 834 C CA . ASN A 1 106 ? -11.347 -6.741 51.751 1.00 93.38 106 ASN A CA 1
ATOM 835 C C . ASN A 1 106 ? -9.829 -6.654 51.973 1.00 93.38 106 ASN A C 1
ATOM 837 O O . ASN A 1 106 ? -9.374 -6.726 53.112 1.00 93.38 106 ASN A O 1
ATOM 841 N N . PHE A 1 107 ? -9.039 -6.540 50.905 1.00 96.62 107 PHE A N 1
ATOM 842 C CA . PHE A 1 107 ? -7.594 -6.392 51.006 1.00 96.62 107 PHE A CA 1
ATOM 843 C C . PHE A 1 107 ? -7.253 -4.951 51.376 1.00 96.62 107 PHE A C 1
ATOM 845 O O . PHE A 1 107 ? -7.728 -4.018 50.731 1.00 96.62 107 PHE A O 1
ATOM 852 N N . VAL A 1 108 ? -6.426 -4.771 52.405 1.00 96.69 108 VAL A N 1
ATOM 853 C CA . VAL A 1 108 ? -5.994 -3.458 52.894 1.00 96.69 108 VAL A CA 1
ATOM 854 C C . VAL A 1 108 ? -4.489 -3.484 53.107 1.00 96.69 108 VAL A C 1
ATOM 856 O O . VAL A 1 108 ? -3.966 -4.390 53.756 1.00 96.69 108 VAL A O 1
ATOM 859 N N . ILE A 1 109 ? -3.791 -2.471 52.599 1.00 95.38 109 ILE A N 1
ATOM 860 C CA . ILE A 1 109 ? -2.357 -2.296 52.815 1.00 95.38 109 ILE A CA 1
ATOM 861 C C . ILE A 1 109 ? -2.043 -0.845 53.169 1.00 95.38 109 ILE A C 1
ATOM 863 O O . ILE A 1 109 ? -2.527 0.094 52.536 1.00 95.38 109 ILE A O 1
ATOM 867 N N . LYS A 1 110 ? -1.221 -0.662 54.204 1.00 95.06 110 LYS A N 1
ATOM 868 C CA . LYS A 1 110 ? -0.694 0.646 54.596 1.00 95.06 110 LYS A CA 1
ATOM 869 C C . LYS A 1 110 ? 0.642 0.888 53.906 1.00 95.06 110 LYS A C 1
ATOM 871 O O . LYS A 1 110 ? 1.524 0.020 53.957 1.00 95.06 110 LYS A O 1
ATOM 876 N N . LEU A 1 111 ? 0.790 2.048 53.271 1.00 92.81 111 LEU A N 1
ATOM 877 C CA . LEU A 1 111 ? 2.069 2.476 52.710 1.00 92.81 111 LEU A CA 1
ATOM 878 C C . LEU A 1 111 ? 3.064 2.842 53.815 1.00 92.81 111 LEU A C 1
ATOM 880 O O . LEU A 1 111 ? 2.691 3.084 54.962 1.00 92.81 111 LEU A O 1
ATOM 884 N N . ILE A 1 112 ? 4.343 2.866 53.445 1.00 91.62 112 ILE A N 1
ATOM 885 C CA . ILE A 1 112 ? 5.430 3.299 54.327 1.00 91.62 112 ILE A CA 1
ATOM 886 C C . ILE A 1 112 ? 5.248 4.786 54.638 1.00 91.62 112 ILE A C 1
ATOM 888 O O . ILE A 1 112 ? 4.796 5.551 53.779 1.00 91.62 112 ILE A O 1
ATOM 892 N N . ASP A 1 113 ? 5.623 5.209 55.841 1.00 89.56 113 ASP A N 1
ATOM 893 C CA . ASP A 1 113 ? 5.590 6.617 56.225 1.00 89.56 113 ASP A CA 1
ATOM 894 C C . ASP A 1 113 ? 6.393 7.492 55.242 1.00 89.56 113 ASP A C 1
ATOM 896 O O . ASP A 1 113 ? 7.420 7.091 54.689 1.00 89.56 113 ASP A O 1
ATOM 900 N N . GLY A 1 114 ? 5.884 8.699 54.980 1.00 89.50 114 GLY A N 1
ATOM 901 C CA . GLY A 1 114 ? 6.443 9.598 53.967 1.00 89.50 114 GLY A CA 1
ATOM 902 C C . GLY A 1 114 ? 6.119 9.220 52.518 1.00 89.50 114 GLY A C 1
ATOM 903 O O . GLY A 1 114 ? 6.694 9.831 51.618 1.00 89.50 114 GLY A O 1
ATOM 904 N N . SER A 1 115 ? 5.227 8.247 52.294 1.00 93.81 115 SER A N 1
ATOM 905 C CA . SER A 1 115 ? 4.657 7.951 50.974 1.00 93.81 115 SER A CA 1
ATOM 906 C C . SER A 1 115 ? 3.352 8.703 50.742 1.00 93.81 115 SER A C 1
ATOM 908 O O . SER A 1 115 ? 2.579 8.878 51.681 1.00 93.81 115 SER A O 1
ATOM 910 N N . ASP A 1 116 ? 3.085 9.061 49.488 1.00 92.12 116 ASP A N 1
ATOM 911 C CA . ASP A 1 116 ? 1.880 9.771 49.062 1.00 92.12 116 ASP A CA 1
ATOM 912 C C . ASP A 1 116 ? 1.322 9.159 47.761 1.00 92.12 116 ASP A C 1
ATOM 914 O O . ASP A 1 116 ? 2.082 8.794 46.854 1.00 92.12 116 ASP A O 1
ATOM 918 N N . PHE A 1 117 ? -0.009 9.059 47.662 1.00 93.12 117 PHE A N 1
ATOM 919 C CA . PHE A 1 117 ? -0.702 8.655 46.433 1.00 93.12 117 PHE A CA 1
ATOM 920 C C . PHE A 1 117 ? -0.829 9.838 45.464 1.00 93.12 117 PHE A C 1
ATOM 922 O O . PHE A 1 117 ? -1.221 10.938 45.856 1.00 93.12 117 PHE A O 1
ATOM 929 N N . GLY A 1 118 ? -0.550 9.590 44.188 1.00 88.38 118 GLY A N 1
ATOM 930 C CA . GLY A 1 118 ? -0.973 10.441 43.083 1.00 88.38 118 GLY A CA 1
ATOM 931 C C . GLY A 1 118 ? -2.450 10.240 42.738 1.00 88.38 118 GLY A C 1
ATOM 932 O O . GLY A 1 118 ? -3.133 9.386 43.309 1.00 88.38 118 GLY A O 1
ATOM 933 N N . ASP A 1 119 ? -2.939 11.029 41.784 1.00 85.75 119 ASP A N 1
ATOM 934 C CA . ASP A 1 119 ? -4.293 10.863 41.260 1.00 85.75 119 ASP A CA 1
ATOM 935 C C . ASP A 1 119 ? -4.430 9.533 40.501 1.00 85.75 119 ASP A C 1
ATOM 937 O O . ASP A 1 119 ? -3.467 9.014 39.928 1.00 85.75 119 ASP A O 1
ATOM 941 N N . ILE A 1 120 ? -5.642 8.978 40.513 1.00 86.12 120 ILE A N 1
ATOM 942 C CA . ILE A 1 120 ? -5.975 7.791 39.729 1.00 86.12 120 ILE A CA 1
ATOM 943 C C . ILE A 1 120 ? -6.104 8.226 38.265 1.00 86.12 120 ILE A C 1
ATOM 945 O O . ILE A 1 120 ? -6.975 9.021 37.925 1.00 86.12 120 ILE A O 1
ATOM 949 N N . ASP A 1 121 ? -5.242 7.694 37.408 1.00 82.12 121 ASP A N 1
ATOM 950 C CA . ASP A 1 121 ? -5.242 7.917 35.966 1.00 82.12 121 ASP A CA 1
ATOM 951 C C . ASP A 1 121 ? -5.746 6.657 35.263 1.00 82.12 121 ASP A C 1
ATOM 953 O O . ASP A 1 121 ? -5.236 5.556 35.489 1.00 82.12 121 ASP A O 1
ATOM 957 N N . VAL A 1 122 ? -6.776 6.799 34.432 1.00 79.56 122 VAL A N 1
ATOM 958 C CA . VAL A 1 122 ? -7.337 5.678 33.682 1.00 79.56 122 VAL A CA 1
ATOM 959 C C . VAL A 1 122 ? -7.505 6.062 32.228 1.00 79.56 122 VAL A C 1
ATOM 961 O O . VAL A 1 122 ? -8.182 7.033 31.902 1.00 79.56 122 VAL A O 1
ATOM 964 N N . SER A 1 123 ? -6.922 5.256 31.347 1.00 73.69 123 SER A N 1
ATOM 965 C CA . SER A 1 123 ? -7.016 5.431 29.900 1.00 73.69 123 SER A CA 1
ATOM 966 C C . SER A 1 123 ? -7.460 4.141 29.232 1.00 73.69 123 SER A C 1
ATOM 968 O O . SER A 1 123 ? -7.139 3.043 29.681 1.00 73.69 123 SER A O 1
ATOM 970 N N . ASN A 1 124 ? -8.205 4.262 28.141 1.00 71.81 124 ASN A N 1
ATOM 971 C CA . ASN A 1 124 ? -8.553 3.146 27.278 1.00 71.81 124 ASN A CA 1
ATOM 972 C C . ASN A 1 124 ? -8.019 3.408 25.865 1.00 71.81 124 ASN A C 1
ATOM 974 O O . ASN A 1 124 ? -7.870 4.546 25.429 1.00 71.81 124 ASN A O 1
ATOM 978 N N . GLU A 1 125 ? -7.687 2.342 25.150 1.00 65.38 125 GLU A N 1
ATOM 979 C CA . GLU A 1 125 ? -7.256 2.430 23.759 1.00 65.38 125 GLU A CA 1
ATOM 980 C C . GLU A 1 125 ? -7.812 1.232 23.001 1.00 65.38 125 GLU A C 1
ATOM 982 O O . GLU A 1 125 ? -7.855 0.114 23.525 1.00 65.38 125 GLU A O 1
ATOM 987 N N . ARG A 1 126 ? -8.227 1.470 21.759 1.00 64.44 126 ARG A N 1
ATOM 988 C CA . ARG A 1 126 ? -8.697 0.423 20.859 1.00 64.44 126 ARG A CA 1
ATOM 989 C C . ARG A 1 126 ? -7.623 0.111 19.833 1.00 64.44 126 ARG A C 1
ATOM 991 O O . ARG A 1 126 ? -7.148 1.012 19.142 1.00 64.44 126 ARG A O 1
ATOM 998 N N . VAL A 1 127 ? -7.310 -1.168 19.670 1.00 58.69 127 VAL A N 1
ATOM 999 C CA . VAL A 1 127 ? -6.426 -1.637 18.604 1.00 58.69 127 VAL A CA 1
ATOM 1000 C C . VAL A 1 127 ? -7.286 -2.043 17.418 1.00 58.69 127 VAL A C 1
ATOM 1002 O O . VAL A 1 127 ? -8.083 -2.974 17.480 1.00 58.69 127 VAL A O 1
ATOM 1005 N N . LEU A 1 128 ? -7.129 -1.330 16.307 1.00 55.22 128 LEU A N 1
ATOM 1006 C CA . LEU A 1 128 ? -7.821 -1.639 15.060 1.00 55.22 128 LEU A CA 1
ATOM 1007 C C . LEU A 1 128 ? -7.213 -2.902 14.432 1.00 55.22 128 LEU A C 1
ATOM 1009 O O . LEU A 1 128 ? -6.301 -2.807 13.612 1.00 55.22 128 LEU A O 1
ATOM 1013 N N . THR A 1 129 ? -7.697 -4.093 14.789 1.00 48.88 129 THR A N 1
ATOM 1014 C CA . THR A 1 129 ? -7.342 -5.314 14.056 1.00 48.88 129 THR A CA 1
ATOM 1015 C C . THR A 1 129 ? -8.340 -5.559 12.925 1.00 48.88 129 THR A C 1
ATOM 1017 O O . THR A 1 129 ? -9.553 -5.655 13.104 1.00 48.88 129 THR A O 1
ATOM 1020 N N . ASN A 1 130 ? -7.816 -5.643 11.701 1.00 45.69 130 ASN A N 1
ATOM 1021 C CA . ASN A 1 130 ? -8.560 -6.080 10.524 1.00 45.69 130 ASN A CA 1
ATOM 1022 C C . ASN A 1 130 ? -8.786 -7.603 10.601 1.00 45.69 130 ASN A C 1
ATOM 1024 O O . ASN A 1 130 ? -8.121 -8.366 9.910 1.00 45.69 130 ASN A O 1
ATOM 1028 N N . GLY A 1 131 ? -9.705 -8.062 11.449 1.00 44.38 131 GLY A N 1
ATOM 1029 C CA . GLY A 1 131 ? -10.042 -9.481 11.583 1.00 44.38 131 GLY A CA 1
ATOM 1030 C C . GLY A 1 131 ? -11.310 -9.661 12.408 1.00 44.38 131 GLY A C 1
ATOM 1031 O O . GLY A 1 131 ? -11.424 -9.103 13.491 1.00 44.38 131 GLY A O 1
ATOM 1032 N N . GLY A 1 132 ? -12.304 -10.364 11.865 1.00 40.53 132 GLY A N 1
ATOM 1033 C CA . GLY A 1 132 ? -13.621 -10.484 12.487 1.00 40.53 132 GLY A CA 1
ATOM 1034 C C . GLY A 1 132 ? -13.624 -11.268 13.804 1.00 40.53 132 GLY A C 1
ATOM 1035 O O . GLY A 1 132 ? -12.936 -12.274 13.916 1.00 40.53 132 GLY A O 1
ATOM 1036 N N . GLY A 1 133 ? -14.484 -10.826 14.729 1.00 48.06 133 GLY A N 1
ATOM 1037 C CA . GLY A 1 133 ? -15.182 -11.644 15.729 1.00 48.06 133 GLY A CA 1
ATOM 1038 C C . GLY A 1 133 ? -14.374 -12.214 16.905 1.00 48.06 133 GLY A C 1
ATOM 1039 O O . GLY A 1 133 ? -13.508 -13.060 16.725 1.00 48.06 133 GLY A O 1
ATOM 1040 N N . LEU A 1 134 ? -14.792 -11.845 18.125 1.00 48.16 134 LEU A N 1
ATOM 1041 C CA . LEU A 1 134 ? -14.504 -12.505 19.418 1.00 48.16 134 LEU A CA 1
ATOM 1042 C C . LEU A 1 134 ? -13.065 -12.445 19.978 1.00 48.16 134 LEU A C 1
ATOM 1044 O O . LEU A 1 134 ? -12.754 -13.205 20.891 1.00 48.16 134 LEU A O 1
ATOM 1048 N N . GLN A 1 135 ? -12.194 -11.547 19.511 1.00 64.75 135 GLN A N 1
ATOM 1049 C CA . GLN A 1 135 ? -10.896 -11.301 20.167 1.00 64.75 135 GLN A CA 1
ATOM 1050 C C . GLN A 1 135 ? -10.924 -10.006 20.989 1.00 64.75 135 GLN A C 1
ATOM 1052 O O . GLN A 1 135 ? -11.640 -9.070 20.634 1.00 64.75 135 GLN A O 1
ATOM 1057 N N . ASN A 1 136 ? -10.151 -9.956 22.083 1.00 69.88 136 ASN A N 1
ATOM 1058 C CA . ASN A 1 136 ? -9.912 -8.721 22.833 1.00 69.88 136 ASN A CA 1
ATOM 1059 C C . ASN A 1 136 ? -9.325 -7.668 21.876 1.00 69.88 136 ASN A C 1
ATOM 1061 O O . ASN A 1 136 ? -8.201 -7.830 21.402 1.00 69.88 136 ASN A O 1
ATOM 1065 N N . ASP A 1 137 ? -10.097 -6.626 21.557 1.00 70.25 137 ASP A N 1
ATOM 1066 C CA . ASP A 1 137 ? -9.747 -5.594 20.570 1.00 70.25 137 ASP A CA 1
ATOM 1067 C C . ASP A 1 137 ? -9.341 -4.256 21.210 1.00 70.25 137 ASP A C 1
ATOM 1069 O O . ASP A 1 137 ? -9.052 -3.286 20.507 1.00 70.25 137 ASP A O 1
ATOM 1073 N N . SER A 1 138 ? -9.277 -4.208 22.542 1.00 75.94 138 SER A N 1
ATOM 1074 C CA . SER A 1 138 ? -8.948 -3.011 23.314 1.00 75.94 138 SER A CA 1
ATOM 1075 C C . SER A 1 138 ? -8.177 -3.335 24.593 1.00 75.94 138 SER A C 1
ATOM 1077 O O . SER A 1 138 ? -8.197 -4.465 25.086 1.00 75.94 138 SER A O 1
ATOM 1079 N N . TRP A 1 139 ? -7.533 -2.319 25.172 1.00 79.56 139 TRP A N 1
ATOM 1080 C CA . TRP A 1 139 ? -6.979 -2.375 26.526 1.00 79.56 139 TRP A CA 1
ATOM 1081 C C . TRP A 1 139 ? -7.395 -1.172 27.374 1.00 79.56 139 TRP A C 1
ATOM 1083 O O . TRP A 1 139 ? -7.637 -0.079 26.860 1.00 79.56 139 TRP A O 1
ATOM 1093 N N . ILE A 1 140 ? -7.480 -1.377 28.687 1.00 80.38 140 ILE A N 1
ATOM 1094 C CA . ILE A 1 140 ? -7.600 -0.324 29.699 1.00 80.38 140 ILE A CA 1
ATOM 1095 C C . ILE A 1 140 ? -6.326 -0.307 30.535 1.00 80.38 140 ILE A C 1
ATOM 1097 O O . ILE A 1 140 ? -5.826 -1.357 30.935 1.00 80.38 140 ILE A O 1
ATOM 1101 N N . LYS A 1 141 ? -5.802 0.890 30.784 1.00 85.62 141 LYS A N 1
ATOM 1102 C CA . LYS A 1 141 ? -4.655 1.140 31.648 1.00 85.62 141 LYS A CA 1
ATOM 1103 C C . LYS A 1 141 ? -5.133 1.884 32.886 1.00 85.62 141 LYS A C 1
ATOM 1105 O O . LYS A 1 141 ? -5.721 2.951 32.745 1.00 85.62 141 LYS A O 1
ATOM 1110 N N . ILE A 1 142 ? -4.889 1.332 34.072 1.00 87.56 142 ILE A N 1
ATOM 1111 C CA . ILE A 1 142 ? -5.178 1.977 35.362 1.00 87.56 142 ILE A CA 1
ATOM 1112 C C . ILE A 1 142 ? -3.844 2.248 36.040 1.00 87.56 142 ILE A C 1
ATOM 1114 O O . ILE A 1 142 ? -3.107 1.312 36.354 1.00 87.56 142 ILE A O 1
ATOM 1118 N N . LYS A 1 143 ? -3.538 3.521 36.273 1.00 90.12 143 LYS A N 1
ATOM 1119 C CA . LYS A 1 143 ? -2.311 3.974 36.914 1.00 90.12 143 LYS A CA 1
ATOM 1120 C C . LYS A 1 143 ? -2.632 4.759 38.181 1.00 90.12 143 LYS A C 1
ATOM 1122 O O . LYS A 1 143 ? -3.439 5.677 38.168 1.00 90.12 143 LYS A O 1
ATOM 1127 N N . ILE A 1 144 ? -1.977 4.412 39.283 1.00 93.00 144 ILE A N 1
ATOM 1128 C CA . ILE A 1 144 ? -2.070 5.131 40.557 1.00 93.00 144 ILE A CA 1
ATOM 1129 C C . ILE A 1 144 ? -0.644 5.361 41.042 1.00 93.00 144 ILE A C 1
ATOM 1131 O O . ILE A 1 144 ? -0.087 4.455 41.664 1.00 93.00 144 ILE A O 1
ATOM 1135 N N . PRO A 1 145 ? -0.029 6.518 40.744 1.00 93.88 145 PRO A N 1
ATOM 1136 C CA . PRO A 1 145 ? 1.351 6.776 41.125 1.00 93.88 145 PRO A CA 1
ATOM 1137 C C . PRO A 1 145 ? 1.528 6.753 42.645 1.00 93.88 145 PRO A C 1
ATOM 1139 O O . PRO A 1 145 ? 0.669 7.247 43.373 1.00 93.88 145 PRO A O 1
ATOM 1142 N N . ILE A 1 146 ? 2.653 6.237 43.135 1.00 95.25 146 ILE A N 1
ATOM 1143 C CA . ILE A 1 146 ? 3.027 6.337 44.555 1.00 95.25 146 ILE A CA 1
ATOM 1144 C C . ILE A 1 146 ? 4.459 6.837 44.639 1.00 95.25 146 ILE A C 1
ATOM 1146 O O . ILE A 1 146 ? 5.369 6.239 44.065 1.00 95.25 146 ILE A O 1
ATOM 1150 N N . LYS A 1 147 ? 4.661 7.931 45.373 1.00 93.62 147 LYS A N 1
ATOM 1151 C CA . LYS A 1 147 ? 5.981 8.530 45.611 1.00 93.62 147 LYS A CA 1
ATOM 1152 C C . LYS A 1 147 ? 6.328 8.453 47.088 1.00 93.62 147 LYS A C 1
ATOM 1154 O O . LYS A 1 147 ? 5.430 8.405 47.923 1.00 93.62 147 LYS A O 1
ATOM 1159 N N . ASN A 1 148 ? 7.618 8.475 47.408 1.00 93.44 148 ASN A N 1
ATOM 1160 C CA . ASN A 1 148 ? 8.110 8.549 48.781 1.00 93.44 148 ASN A CA 1
ATOM 1161 C C . ASN A 1 148 ? 9.192 9.631 48.901 1.00 93.44 148 ASN A C 1
ATOM 1163 O O . ASN A 1 148 ? 9.956 9.858 47.969 1.00 93.44 148 ASN A O 1
ATOM 1167 N N . LYS A 1 149 ? 9.252 10.311 50.049 1.00 90.56 149 LYS A N 1
ATOM 1168 C CA . LYS A 1 149 ? 10.188 11.425 50.290 1.00 90.56 149 LYS A CA 1
ATOM 1169 C C . LYS A 1 149 ? 11.666 11.018 50.326 1.00 90.56 149 LYS A C 1
ATOM 1171 O O . LYS A 1 149 ? 12.513 11.884 50.143 1.00 90.56 149 LYS A O 1
ATOM 1176 N N . LEU A 1 150 ? 11.967 9.747 50.597 1.00 87.12 150 LEU A N 1
ATOM 1177 C CA . LEU A 1 150 ? 13.334 9.236 50.751 1.00 87.12 150 LEU A CA 1
ATOM 1178 C C . LEU A 1 150 ? 13.885 8.598 49.472 1.00 87.12 150 LEU A C 1
ATOM 1180 O O . LEU A 1 150 ? 15.095 8.511 49.310 1.00 87.12 150 LEU A O 1
ATOM 1184 N N . VAL A 1 151 ? 13.020 8.158 48.552 1.00 87.25 151 VAL A N 1
ATOM 1185 C CA . VAL A 1 151 ? 13.438 7.440 47.340 1.00 87.25 151 VAL A CA 1
ATOM 1186 C C . VAL A 1 151 ? 12.766 7.993 46.093 1.00 87.25 151 VAL A C 1
ATOM 1188 O O . VAL A 1 151 ? 11.550 8.169 46.038 1.00 87.25 151 VAL A O 1
ATOM 1191 N N . GLU A 1 152 ? 13.561 8.219 45.051 1.00 86.75 152 GLU A N 1
ATOM 1192 C CA . GLU A 1 152 ? 13.052 8.629 43.746 1.00 86.75 152 GLU A CA 1
ATOM 1193 C C . GLU A 1 152 ? 12.400 7.442 43.017 1.00 86.75 152 GLU A C 1
ATOM 1195 O O . GLU A 1 152 ? 12.872 6.302 43.097 1.00 86.75 152 GLU A O 1
ATOM 1200 N N . GLY A 1 153 ? 11.305 7.705 42.303 1.00 86.94 153 GLY A N 1
ATOM 1201 C CA . GLY A 1 153 ? 10.603 6.723 41.478 1.00 86.94 153 GLY A CA 1
ATOM 1202 C C . GLY A 1 153 ? 9.088 6.730 41.668 1.00 86.94 153 GLY A C 1
ATOM 1203 O O . GLY A 1 153 ? 8.552 7.409 42.544 1.00 86.94 153 GLY A O 1
ATOM 1204 N N . ASP A 1 154 ? 8.410 5.969 40.811 1.00 92.38 154 ASP A N 1
ATOM 1205 C CA . ASP A 1 154 ? 6.988 5.650 40.928 1.00 92.38 154 ASP A CA 1
ATOM 1206 C C . ASP A 1 154 ? 6.852 4.186 41.358 1.00 92.38 154 ASP A C 1
ATOM 1208 O O . ASP A 1 154 ? 7.229 3.273 40.623 1.00 92.38 154 ASP A O 1
ATOM 1212 N N . TYR A 1 155 ? 6.332 3.980 42.564 1.00 93.62 155 TYR A N 1
ATOM 1213 C CA . TYR A 1 155 ? 6.100 2.670 43.177 1.00 93.62 155 TYR A CA 1
ATOM 1214 C C . TYR A 1 155 ? 4.605 2.324 43.207 1.00 93.62 155 TYR A C 1
ATOM 1216 O O . TYR A 1 155 ? 4.133 1.541 44.032 1.00 93.62 155 TYR A O 1
ATOM 1224 N N . GLY A 1 156 ? 3.851 2.988 42.335 1.00 91.75 156 GLY A N 1
ATOM 1225 C CA . GLY A 1 156 ? 2.411 2.926 42.224 1.00 91.75 156 GLY A CA 1
ATOM 1226 C C . GLY A 1 156 ? 1.873 1.725 41.462 1.00 91.75 156 GLY A C 1
ATOM 1227 O O . GLY A 1 156 ? 2.605 0.914 40.901 1.00 91.75 156 GLY A O 1
ATOM 1228 N N . LEU A 1 157 ? 0.553 1.617 41.407 1.00 92.81 157 LEU A N 1
ATOM 1229 C CA . LEU A 1 157 ? -0.122 0.586 40.627 1.00 92.81 157 LEU A CA 1
ATOM 1230 C C . LEU A 1 157 ? -0.115 0.970 39.140 1.00 92.81 157 LEU A C 1
ATOM 1232 O O . LEU A 1 157 ? -0.369 2.123 38.797 1.00 92.81 157 LEU A O 1
ATOM 1236 N N . ASN A 1 158 ? 0.171 0.008 38.263 1.00 90.69 158 ASN A N 1
ATOM 1237 C CA . ASN A 1 158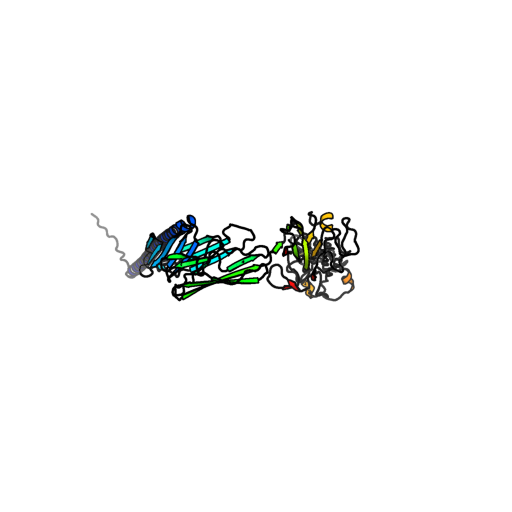 ? 0.099 0.165 36.811 1.00 90.69 158 ASN A CA 1
ATOM 1238 C C . ASN A 1 158 ? -0.441 -1.131 36.198 1.00 90.69 158 ASN A C 1
ATOM 1240 O O . ASN A 1 158 ? 0.300 -2.098 36.045 1.00 90.69 158 ASN A O 1
ATOM 1244 N N . LEU A 1 159 ? -1.737 -1.154 35.901 1.00 90.19 159 LEU A N 1
ATOM 1245 C CA . LEU A 1 159 ? -2.441 -2.318 35.370 1.00 90.19 159 LEU A CA 1
ATOM 1246 C C . LEU A 1 159 ? -2.786 -2.107 33.908 1.00 90.19 159 LEU A C 1
ATOM 1248 O O . LEU A 1 159 ? -3.242 -1.026 33.540 1.00 90.19 159 LEU A O 1
ATOM 1252 N N . VAL A 1 160 ? -2.651 -3.160 33.103 1.00 87.44 160 VAL A N 1
ATOM 1253 C CA . VAL A 1 160 ? -3.137 -3.198 31.722 1.00 87.44 160 VAL A CA 1
ATOM 1254 C C . VAL A 1 160 ? -4.043 -4.409 31.561 1.00 87.44 160 VAL A C 1
ATOM 1256 O O . VAL A 1 160 ? -3.586 -5.541 31.666 1.00 87.44 160 VAL A O 1
ATOM 1259 N N . TYR A 1 161 ? -5.321 -4.175 31.280 1.00 85.50 161 TYR A N 1
ATOM 1260 C CA . TYR A 1 161 ? -6.299 -5.237 31.071 1.00 85.50 161 TYR A CA 1
ATOM 1261 C C . TYR A 1 161 ? -6.810 -5.216 29.635 1.00 85.50 161 TYR A C 1
ATOM 1263 O O . TYR A 1 161 ? -7.296 -4.190 29.160 1.00 85.50 161 TYR A O 1
ATOM 1271 N N . GLN A 1 162 ? -6.687 -6.344 28.936 1.00 83.56 162 GLN A N 1
ATOM 1272 C CA . GLN A 1 162 ? -7.211 -6.509 27.583 1.00 83.56 162 GLN A CA 1
ATOM 1273 C C . GLN A 1 162 ? -8.666 -6.962 27.638 1.00 83.56 162 GLN A C 1
ATOM 1275 O O . GLN A 1 162 ? -9.015 -7.843 28.420 1.00 83.56 162 GLN A O 1
ATOM 1280 N N . TYR A 1 163 ? -9.505 -6.391 26.783 1.00 77.06 163 TYR A N 1
ATOM 1281 C CA . TYR A 1 163 ? -10.929 -6.689 26.761 1.00 77.06 163 TYR A CA 1
ATOM 1282 C C . TYR A 1 163 ? -11.510 -6.616 25.352 1.00 77.06 163 TYR A C 1
ATOM 1284 O O . TYR A 1 163 ? -10.968 -5.971 24.454 1.00 77.06 163 TYR A O 1
ATOM 1292 N N . ASN A 1 164 ? -12.658 -7.261 25.175 1.00 74.44 164 ASN A N 1
ATOM 1293 C CA . ASN A 1 164 ? -13.496 -7.111 23.996 1.00 74.44 164 ASN A CA 1
ATOM 1294 C C . ASN A 1 164 ? -14.411 -5.896 24.178 1.00 74.44 164 ASN A C 1
ATOM 1296 O O . ASN A 1 164 ? -15.305 -5.891 25.030 1.00 74.44 164 ASN A O 1
ATOM 1300 N N . SER A 1 165 ? -14.204 -4.863 23.367 1.00 69.38 165 SER A N 1
ATOM 1301 C CA . SER A 1 165 ? -14.949 -3.605 23.440 1.00 69.38 165 SER A CA 1
ATOM 1302 C C . SER A 1 165 ? -16.425 -3.715 23.073 1.00 69.38 165 SER A C 1
ATOM 1304 O O . SER A 1 165 ? -17.151 -2.738 23.226 1.00 69.38 165 SER A O 1
ATOM 1306 N N . ASN A 1 166 ? -16.896 -4.885 22.636 1.00 65.44 166 ASN A N 1
ATOM 1307 C CA . ASN A 1 166 ? -18.320 -5.164 22.452 1.00 65.44 166 ASN A CA 1
ATOM 1308 C C . ASN A 1 166 ? -18.990 -5.697 23.728 1.00 65.44 166 ASN A C 1
ATOM 1310 O O . ASN A 1 166 ? -20.211 -5.679 23.831 1.00 65.44 166 ASN A O 1
ATOM 1314 N N . GLU A 1 167 ? -18.213 -6.180 24.697 1.00 64.81 167 GLU A N 1
ATOM 1315 C CA . GLU A 1 167 ? -18.728 -6.902 25.868 1.00 64.81 167 GLU A CA 1
ATOM 1316 C C . GLU A 1 167 ? -18.515 -6.142 27.180 1.00 64.81 167 GLU A C 1
ATOM 1318 O O . GLU A 1 167 ? -19.115 -6.492 28.194 1.00 64.81 167 GLU A O 1
ATOM 1323 N N . VAL A 1 168 ? -17.681 -5.100 27.160 1.00 65.12 168 VAL A N 1
ATOM 1324 C CA . VAL A 1 168 ? -17.26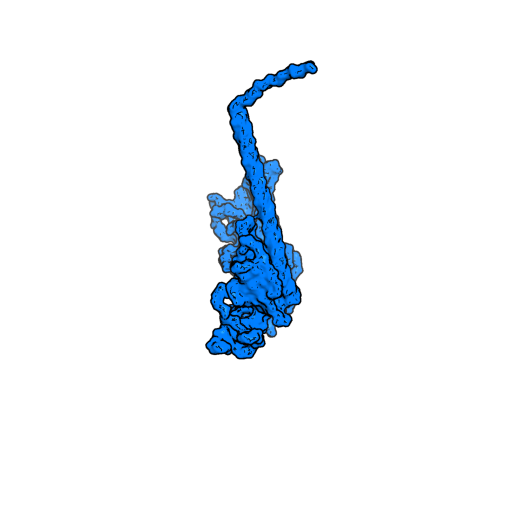9 -4.345 28.347 1.00 65.12 168 VAL A CA 1
ATOM 1325 C C . VAL A 1 168 ? -17.454 -2.851 28.117 1.00 65.12 168 VAL A C 1
ATOM 1327 O O . VAL A 1 168 ? -17.218 -2.350 27.018 1.00 65.12 168 VAL A O 1
ATOM 1330 N N . SER A 1 169 ? -17.881 -2.127 29.152 1.00 61.56 169 SER A N 1
ATOM 1331 C CA . SER A 1 169 ? -18.021 -0.672 29.115 1.00 61.56 169 SER A CA 1
ATOM 1332 C C . SER A 1 169 ? -17.022 0.011 30.034 1.00 61.56 169 SER A C 1
ATOM 1334 O O . SER A 1 169 ? -17.156 -0.025 31.256 1.00 61.56 169 SER A O 1
ATOM 1336 N N . PHE A 1 170 ? -16.092 0.742 29.432 1.00 63.44 170 PHE A N 1
ATOM 1337 C CA . PHE A 1 170 ? -15.221 1.687 30.120 1.00 63.44 170 PHE A CA 1
ATOM 1338 C C . PHE A 1 170 ? -15.638 3.089 29.698 1.00 63.44 170 PHE A C 1
ATOM 1340 O O . PHE A 1 170 ? -15.091 3.643 28.749 1.00 63.44 170 PHE A O 1
ATOM 1347 N N . ASN A 1 171 ? -16.683 3.623 30.331 1.00 54.03 171 ASN A N 1
ATOM 1348 C CA . ASN A 1 171 ? -17.058 5.017 30.099 1.00 54.03 171 ASN A CA 1
ATOM 1349 C C . ASN A 1 171 ? -15.994 5.917 30.723 1.00 54.03 171 ASN A C 1
ATOM 1351 O O . ASN A 1 171 ? -15.503 5.582 31.801 1.00 54.03 171 ASN A O 1
ATOM 1355 N N . ASP A 1 172 ? -15.706 7.046 30.070 1.00 48.97 172 ASP A N 1
ATOM 1356 C CA . ASP A 1 172 ? -14.795 8.092 30.538 1.00 48.97 172 ASP A CA 1
ATOM 1357 C C . ASP A 1 172 ? -14.890 8.268 32.056 1.00 48.97 172 ASP A C 1
ATOM 1359 O O . ASP A 1 172 ? -15.860 8.820 32.590 1.00 48.97 172 ASP A O 1
ATOM 1363 N N . LEU A 1 173 ? -13.873 7.765 32.756 1.00 53.56 173 LEU A N 1
ATOM 1364 C CA . LEU A 1 173 ? -13.653 7.999 34.174 1.00 53.56 173 LEU A CA 1
ATOM 1365 C C . LEU A 1 173 ? -13.197 9.453 34.316 1.00 53.56 173 LEU A C 1
ATOM 1367 O O . LEU A 1 173 ? -12.042 9.740 34.598 1.00 53.56 173 LEU A O 1
ATOM 1371 N N . ILE A 1 174 ? -14.102 10.395 34.047 1.00 44.69 174 ILE A N 1
ATOM 1372 C CA . ILE A 1 174 ? -13.861 11.813 34.281 1.00 44.69 174 ILE A CA 1
ATOM 1373 C C . ILE A 1 174 ? -13.869 11.983 35.800 1.00 44.69 174 ILE A C 1
ATOM 1375 O O . ILE A 1 174 ? -14.916 11.882 36.444 1.00 44.69 174 ILE A O 1
ATOM 1379 N N . PHE A 1 175 ? -12.694 12.197 36.392 1.00 50.47 175 PHE A N 1
ATOM 1380 C CA . PHE A 1 175 ? -12.530 12.542 37.806 1.00 50.47 175 PHE A CA 1
ATOM 1381 C C . PHE A 1 175 ? -12.887 14.012 38.056 1.00 50.47 175 PHE A C 1
ATOM 1383 O O . PHE A 1 175 ? -12.115 14.766 38.640 1.00 50.47 175 PHE A O 1
ATOM 1390 N N . GLU A 1 176 ? -14.078 14.430 37.627 1.00 43.91 176 GLU A N 1
ATOM 1391 C CA . GLU A 1 176 ? -14.688 15.661 38.120 1.00 43.91 176 GLU A CA 1
ATOM 1392 C C . GLU A 1 176 ? -15.602 15.348 39.306 1.00 43.91 176 GLU A C 1
ATOM 1394 O O . GLU A 1 176 ? -16.194 14.275 39.414 1.00 43.91 176 GLU A O 1
ATOM 1399 N N . ASN A 1 177 ? -15.687 16.302 40.232 1.00 43.31 177 ASN A N 1
ATOM 1400 C CA . ASN A 1 177 ? -16.176 16.158 41.606 1.00 43.31 177 ASN A CA 1
ATOM 1401 C C . ASN A 1 177 ? -17.702 15.905 41.741 1.00 43.31 177 ASN A C 1
ATOM 1403 O O . ASN A 1 177 ? -18.306 16.274 42.745 1.00 43.31 177 ASN A O 1
ATOM 1407 N N . THR A 1 178 ? -18.361 15.320 40.734 1.00 47.59 178 THR A N 1
ATOM 1408 C CA . THR A 1 178 ? -19.812 15.078 40.714 1.00 47.59 178 THR A CA 1
ATOM 1409 C C . THR A 1 178 ? -20.159 13.683 40.174 1.00 47.59 178 THR A C 1
ATOM 1411 O O . THR A 1 178 ? -20.585 13.503 39.035 1.00 47.59 178 THR A O 1
ATOM 1414 N N . ALA A 1 179 ? -20.044 12.659 41.025 1.00 53.62 179 ALA A N 1
ATOM 1415 C CA . ALA A 1 179 ? -20.593 11.331 40.744 1.00 53.62 179 ALA A CA 1
ATOM 1416 C C . ALA A 1 179 ? -22.132 11.402 40.632 1.00 53.62 179 ALA A C 1
ATOM 1418 O O . ALA A 1 179 ? -22.847 11.396 41.631 1.00 53.62 179 ALA A O 1
ATOM 1419 N N . THR A 1 180 ? -22.655 11.524 39.408 1.00 55.81 180 THR A N 1
ATOM 1420 C CA . THR A 1 180 ? -24.104 11.573 39.126 1.00 55.81 180 THR A CA 1
ATOM 1421 C C . THR A 1 180 ? -24.471 10.856 37.827 1.00 55.81 180 THR A C 1
ATOM 1423 O O . THR A 1 180 ? -25.328 11.322 37.084 1.00 55.81 180 THR A O 1
ATOM 1426 N N . ASN A 1 181 ? -23.844 9.722 37.504 1.00 63.91 181 ASN A N 1
ATOM 1427 C CA . ASN A 1 181 ? -24.254 8.964 36.323 1.00 63.91 181 ASN A CA 1
ATOM 1428 C C . ASN A 1 181 ? -24.689 7.549 36.674 1.00 63.91 181 ASN A C 1
ATOM 1430 O O . ASN A 1 181 ? -23.898 6.787 37.213 1.00 63.91 181 ASN A O 1
ATOM 1434 N N . ILE A 1 182 ? -25.945 7.235 36.353 1.00 74.50 182 ILE A N 1
ATOM 1435 C CA . ILE A 1 182 ? -26.557 5.924 36.574 1.00 74.50 182 ILE A CA 1
ATOM 1436 C C . ILE A 1 182 ? -26.793 5.156 35.274 1.00 74.50 182 ILE A C 1
ATOM 1438 O O . ILE A 1 182 ? -27.187 4.003 35.352 1.00 74.50 182 ILE A O 1
ATOM 1442 N N . LEU A 1 183 ? -26.608 5.775 34.098 1.00 82.69 183 LEU A N 1
ATOM 1443 C CA . LEU A 1 183 ? -26.845 5.158 32.789 1.00 82.69 183 LEU A CA 1
ATOM 1444 C C . LEU A 1 183 ? -25.516 4.754 32.144 1.00 82.69 183 LEU A C 1
ATOM 1446 O O . LEU A 1 183 ? -24.599 5.570 31.992 1.00 82.69 183 LEU A O 1
ATOM 1450 N N . TYR A 1 184 ? -25.453 3.504 31.705 1.00 77.19 184 TYR A N 1
ATOM 1451 C CA . TYR A 1 184 ? -24.270 2.853 31.168 1.00 77.19 184 TYR A CA 1
ATOM 1452 C C . TYR A 1 184 ? -24.593 2.198 29.827 1.00 77.19 184 TYR A C 1
ATOM 1454 O O . TYR A 1 184 ? -25.651 1.598 29.630 1.00 77.19 184 TYR A O 1
ATOM 1462 N N . LEU A 1 185 ? -23.667 2.312 28.885 1.00 75.88 185 LEU A N 1
ATOM 1463 C CA . LEU A 1 185 ? -23.696 1.526 27.660 1.00 75.88 185 LEU A CA 1
ATOM 1464 C C . LEU A 1 185 ? -23.049 0.168 27.946 1.00 75.88 185 LEU A C 1
ATOM 1466 O O . LEU A 1 185 ? -22.238 0.063 28.853 1.00 75.88 185 LEU A O 1
ATOM 1470 N N . LYS A 1 186 ? -23.408 -0.881 27.214 1.00 73.38 186 LYS A N 1
ATOM 1471 C CA . LYS A 1 186 ? -22.577 -2.083 27.085 1.00 73.38 186 LYS A CA 1
ATOM 1472 C C . LYS A 1 186 ? -21.753 -1.898 25.824 1.00 73.38 186 LYS A C 1
ATOM 1474 O O . LYS A 1 186 ? -22.322 -1.506 24.814 1.00 73.38 186 LYS A O 1
ATOM 1479 N N . GLY A 1 187 ? -20.452 -2.147 25.873 1.00 65.38 187 GLY A N 1
ATOM 1480 C CA . GLY A 1 187 ? -19.546 -1.884 24.758 1.00 65.38 187 GLY A CA 1
ATOM 1481 C C . GLY A 1 187 ? -19.188 -0.403 24.552 1.00 65.38 187 GLY A C 1
ATOM 1482 O O . GLY A 1 187 ? -19.764 0.486 25.181 1.00 65.38 187 GLY A O 1
ATOM 1483 N N . SER A 1 188 ? -18.231 -0.134 23.661 1.00 65.19 188 SER A N 1
ATOM 1484 C CA . SER A 1 188 ? -17.605 1.187 23.485 1.00 65.19 188 SER A CA 1
ATOM 1485 C C . SER A 1 188 ? -18.596 2.314 23.157 1.00 65.19 188 SER A C 1
ATOM 1487 O O . SER A 1 188 ? -19.545 2.130 22.386 1.00 65.19 188 SER A O 1
ATOM 1489 N N . GLN A 1 189 ? -18.343 3.509 23.700 1.00 71.44 189 GLN A N 1
ATOM 1490 C CA . GLN A 1 189 ? -19.030 4.738 23.292 1.00 71.44 189 GLN A CA 1
ATOM 1491 C C . GLN A 1 189 ? -18.571 5.228 21.914 1.00 71.44 189 GLN A C 1
ATOM 1493 O O . GLN A 1 189 ? -19.367 5.818 21.195 1.00 71.44 189 GLN A O 1
ATOM 1498 N N . ASP A 1 190 ? -17.330 4.936 21.521 1.00 70.62 190 ASP A N 1
ATOM 1499 C CA . ASP A 1 190 ? -16.778 5.239 20.201 1.00 70.62 190 ASP A CA 1
ATOM 1500 C C . ASP A 1 190 ? -16.498 3.930 19.458 1.00 70.62 190 ASP A C 1
ATOM 1502 O O . ASP A 1 190 ? -15.614 3.150 19.825 1.00 70.62 190 ASP A O 1
ATOM 1506 N N . MET A 1 191 ? -17.264 3.663 18.404 1.00 71.44 191 MET A N 1
ATOM 1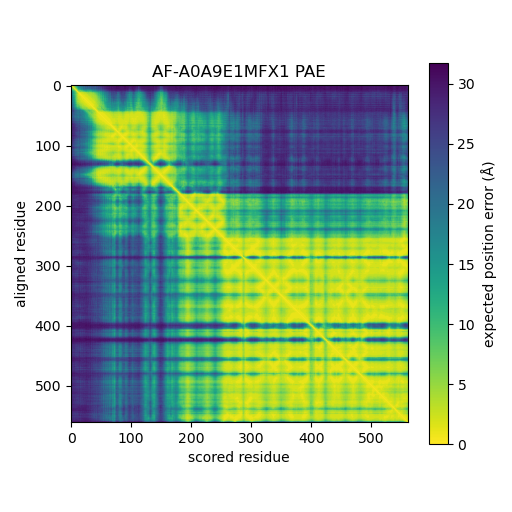507 C CA . MET A 1 191 ? -17.144 2.455 17.591 1.00 71.44 191 MET A CA 1
ATOM 1508 C C . MET A 1 191 ? -16.695 2.801 16.178 1.00 71.44 191 MET A C 1
ATOM 1510 O O . MET A 1 191 ? -17.073 3.826 15.616 1.00 71.44 191 MET A O 1
ATOM 1514 N N . VAL A 1 192 ? -15.920 1.903 15.576 1.00 70.75 192 VAL A N 1
ATOM 1515 C CA . VAL A 1 192 ? -15.590 1.944 14.148 1.00 70.75 192 VAL A CA 1
ATOM 1516 C C . VAL A 1 192 ? -16.081 0.657 13.508 1.00 70.75 192 VAL A C 1
ATOM 1518 O O . VAL A 1 192 ? -15.727 -0.422 13.988 1.00 70.75 192 VAL A O 1
ATOM 1521 N N . LEU A 1 193 ? -16.876 0.794 12.450 1.00 75.19 193 LEU A N 1
ATOM 1522 C CA . LEU A 1 193 ? -17.373 -0.286 11.602 1.00 75.19 193 LEU A CA 1
ATOM 1523 C C . LEU A 1 193 ? -16.889 -0.083 10.167 1.00 75.19 193 LEU A C 1
ATOM 1525 O O . LEU A 1 193 ? -16.483 1.016 9.790 1.00 75.19 193 LEU A O 1
ATOM 1529 N N . PHE A 1 194 ? -16.969 -1.137 9.363 1.00 79.88 194 PHE A N 1
ATOM 1530 C CA . PHE A 1 194 ? -16.729 -1.055 7.928 1.00 79.88 194 PHE A CA 1
ATOM 1531 C C . PHE A 1 194 ? -18.041 -1.157 7.155 1.00 79.88 194 PHE A C 1
ATOM 1533 O O . PHE A 1 194 ? -19.033 -1.652 7.685 1.00 79.88 194 PHE A O 1
ATOM 1540 N N . THR A 1 195 ? -18.051 -0.698 5.905 1.00 80.38 195 THR A N 1
ATOM 1541 C CA . THR A 1 195 ? -19.232 -0.713 5.024 1.00 80.38 195 THR A CA 1
ATOM 1542 C C . THR A 1 195 ? -19.824 -2.111 4.783 1.00 80.38 195 THR A C 1
ATOM 1544 O O . THR A 1 195 ? -20.960 -2.216 4.329 1.00 80.38 195 THR A O 1
ATOM 1547 N N . ASP A 1 196 ? -19.097 -3.186 5.105 1.00 78.50 196 ASP A N 1
ATOM 1548 C CA . ASP A 1 196 ? -19.559 -4.578 5.058 1.00 78.50 196 ASP A CA 1
ATOM 1549 C C . ASP A 1 196 ? -19.984 -5.159 6.420 1.00 78.50 196 ASP A C 1
ATOM 1551 O O . ASP A 1 196 ? -20.419 -6.309 6.482 1.00 78.50 196 ASP A O 1
ATOM 1555 N N . THR A 1 197 ? -19.903 -4.378 7.501 1.00 78.44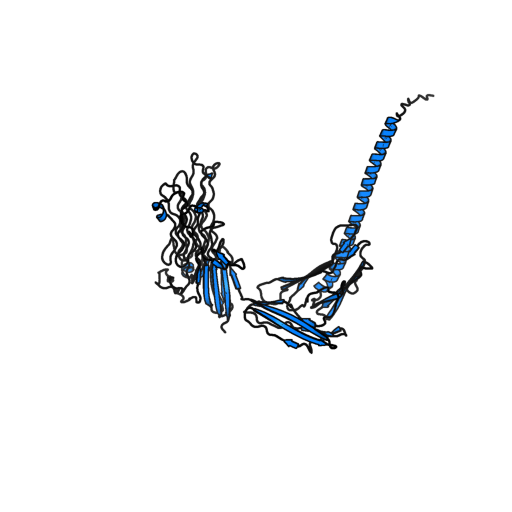 197 THR A N 1
ATOM 1556 C CA . THR A 1 197 ? -20.264 -4.807 8.858 1.00 78.44 197 THR A CA 1
ATOM 1557 C C . THR A 1 197 ? -21.504 -4.051 9.343 1.00 78.44 197 THR A C 1
ATOM 1559 O O . THR A 1 197 ? -21.405 -2.860 9.649 1.00 78.44 197 THR A O 1
ATOM 1562 N N . PRO A 1 198 ? -22.675 -4.706 9.472 1.00 81.38 198 PRO A N 1
ATOM 1563 C CA . PRO A 1 198 ? -23.852 -4.056 10.037 1.00 81.38 198 PRO A CA 1
ATOM 1564 C C . PRO A 1 198 ? -23.632 -3.719 11.516 1.00 81.38 198 PRO A C 1
ATOM 1566 O O . PRO A 1 198 ? -23.014 -4.489 12.254 1.00 81.38 198 PRO A O 1
ATOM 1569 N N . TYR A 1 199 ? -24.179 -2.586 11.963 1.00 84.56 199 TYR A N 1
ATOM 1570 C CA . TYR A 1 199 ? -24.208 -2.258 13.386 1.00 84.56 199 TYR A CA 1
ATOM 1571 C C . TYR A 1 199 ? -25.059 -3.273 14.147 1.00 84.56 199 TYR A C 1
ATOM 1573 O O . TYR A 1 199 ? -26.214 -3.520 13.798 1.00 84.56 199 TYR A O 1
ATOM 1581 N N . GLN A 1 200 ? -24.482 -3.828 15.207 1.00 82.94 200 GLN A N 1
ATOM 1582 C CA . GLN A 1 200 ? -25.186 -4.630 16.196 1.00 82.94 200 GLN A CA 1
ATOM 1583 C C . GLN A 1 200 ? -25.155 -3.863 17.513 1.00 82.94 200 GLN A C 1
ATOM 1585 O O . GLN A 1 200 ? -24.079 -3.476 17.961 1.00 82.94 200 GLN A O 1
ATOM 1590 N N . GLU A 1 201 ? -26.327 -3.626 18.105 1.00 86.12 201 GLU A N 1
ATOM 1591 C CA . GLU A 1 201 ? -26.452 -2.948 19.396 1.00 86.12 201 GLU A CA 1
ATOM 1592 C C . GLU A 1 201 ? -25.835 -3.820 20.500 1.00 86.12 201 GLU A C 1
ATOM 1594 O O . GLU A 1 201 ? -26.408 -4.864 20.822 1.00 86.12 201 GLU A O 1
ATOM 1599 N N . PRO A 1 202 ? -24.703 -3.422 21.110 1.00 79.19 202 PRO A N 1
ATOM 1600 C CA . PRO A 1 202 ? -24.100 -4.193 22.189 1.00 79.19 202 PRO A CA 1
ATOM 1601 C C . PRO A 1 202 ? -24.902 -4.091 23.504 1.00 79.19 202 PRO A C 1
ATOM 1603 O O . PRO A 1 202 ? -24.757 -4.932 24.392 1.00 79.19 202 PRO A O 1
ATOM 1606 N N . GLY A 1 203 ? -25.798 -3.103 23.624 1.00 83.06 203 GLY A N 1
ATOM 1607 C CA . GLY A 1 203 ? -26.762 -2.951 24.709 1.00 83.06 203 GLY A CA 1
ATOM 1608 C C . GLY A 1 203 ? -26.444 -1.792 25.653 1.00 83.06 203 GLY A C 1
ATOM 1609 O O . GLY A 1 203 ? -25.528 -1.000 25.444 1.00 83.06 203 GLY A O 1
ATOM 1610 N N . TYR A 1 204 ? -27.233 -1.687 26.718 1.00 86.25 204 TYR A N 1
ATOM 1611 C CA . TYR A 1 204 ? -27.154 -0.635 27.734 1.00 86.25 204 TYR A CA 1
ATOM 1612 C C . TYR A 1 204 ? -27.885 -1.086 29.001 1.00 86.25 204 TYR A C 1
ATOM 1614 O O . TYR A 1 204 ? -28.669 -2.036 28.970 1.00 86.25 204 TYR A O 1
ATOM 1622 N N . PHE A 1 205 ? -27.612 -0.428 30.123 1.00 83.56 205 PHE A N 1
ATOM 1623 C CA . PHE A 1 205 ? -28.313 -0.618 31.390 1.00 83.56 205 PHE A CA 1
ATOM 1624 C C . PHE A 1 205 ? -28.168 0.617 32.279 1.00 83.56 205 PHE A C 1
ATOM 1626 O O . PHE A 1 205 ? -27.314 1.467 32.044 1.00 83.56 205 PHE A O 1
ATOM 1633 N N . TRP A 1 206 ? -28.978 0.720 33.322 1.00 84.31 206 TRP A N 1
ATOM 1634 C CA . TRP A 1 206 ? -28.814 1.724 34.362 1.00 84.31 206 TRP A CA 1
ATOM 1635 C C . TRP A 1 206 ? -28.937 1.099 35.751 1.00 84.31 206 TRP A C 1
ATOM 1637 O O . TRP A 1 206 ? -29.485 0.008 35.881 1.00 84.31 206 TRP A O 1
ATOM 1647 N N . ILE A 1 207 ? -28.382 1.744 36.773 1.00 77.19 207 ILE A N 1
ATOM 1648 C CA . ILE A 1 207 ? -28.402 1.250 38.158 1.00 77.19 207 ILE A CA 1
ATOM 1649 C C . ILE A 1 207 ? -29.303 2.158 38.997 1.00 77.19 207 ILE A C 1
ATOM 1651 O O . ILE A 1 207 ? -29.125 3.375 39.003 1.00 77.19 207 ILE A O 1
ATOM 1655 N N . ASP A 1 208 ? -30.286 1.588 39.691 1.00 79.75 208 ASP A N 1
ATOM 1656 C CA . ASP A 1 208 ? -31.147 2.363 40.588 1.00 79.75 208 ASP A CA 1
ATOM 1657 C C . ASP A 1 208 ? -30.468 2.681 41.936 1.00 79.75 208 ASP A C 1
ATOM 1659 O O . ASP A 1 208 ? -29.361 2.236 42.234 1.00 79.75 208 ASP A O 1
ATOM 1663 N N . ASN A 1 209 ? -31.128 3.475 42.786 1.00 78.19 209 ASN A N 1
ATOM 1664 C CA . ASN A 1 209 ? -30.570 3.867 44.092 1.00 78.19 209 ASN A CA 1
ATOM 1665 C C . ASN A 1 209 ? -30.344 2.678 45.047 1.00 78.19 209 ASN A C 1
ATOM 1667 O O . ASN A 1 209 ? -29.657 2.836 46.053 1.00 78.19 209 ASN A O 1
ATOM 1671 N N . SER A 1 210 ? -30.943 1.521 44.765 1.00 75.19 210 SER A N 1
ATOM 1672 C CA . SER A 1 210 ? -30.767 0.292 45.537 1.00 75.19 210 SER A CA 1
ATOM 1673 C C . SER A 1 210 ? -29.605 -0.559 45.017 1.00 75.19 210 SER A C 1
ATOM 1675 O O . SER A 1 210 ? -29.318 -1.601 45.600 1.00 75.19 210 SER A O 1
ATOM 1677 N N . GLY A 1 211 ? -28.926 -0.127 43.949 1.00 66.56 211 GLY A N 1
ATOM 1678 C CA . GLY A 1 211 ? -27.822 -0.857 43.330 1.00 66.56 211 GLY A CA 1
ATOM 1679 C C . GLY A 1 211 ? -28.271 -1.923 42.330 1.00 66.56 211 GLY A C 1
ATOM 1680 O O . GLY A 1 211 ? -27.442 -2.703 41.870 1.00 66.56 211 GLY A O 1
ATOM 1681 N N . VAL A 1 212 ? -29.560 -1.976 41.973 1.00 74.94 212 VAL A N 1
ATOM 1682 C CA . VAL A 1 212 ? -30.087 -2.991 41.053 1.00 74.94 212 VAL A CA 1
ATOM 1683 C C . VAL A 1 212 ? -29.927 -2.531 39.607 1.00 74.94 212 VAL A C 1
ATOM 1685 O O . VAL A 1 212 ? -30.279 -1.405 39.250 1.00 74.94 212 VAL A O 1
ATOM 1688 N N . GLN A 1 213 ? -29.426 -3.429 38.756 1.00 78.25 213 GLN A N 1
ATOM 1689 C CA . GLN A 1 213 ? -29.302 -3.204 37.320 1.00 78.25 213 GLN A CA 1
ATOM 1690 C C . GLN A 1 213 ? -30.659 -3.322 36.612 1.00 78.25 213 GLN A C 1
ATOM 1692 O O . GLN A 1 213 ? -31.379 -4.310 36.755 1.00 78.25 213 GLN A O 1
ATOM 1697 N N . ARG A 1 214 ? -30.967 -2.331 35.778 1.00 84.19 214 ARG A N 1
ATOM 1698 C CA . ARG A 1 214 ? -32.203 -2.196 35.007 1.00 84.19 214 ARG A CA 1
ATOM 1699 C C . ARG A 1 214 ? -31.919 -1.884 33.545 1.00 84.19 214 ARG A C 1
ATOM 1701 O O . ARG A 1 214 ? -30.864 -1.366 33.190 1.00 84.19 214 ARG A O 1
ATOM 1708 N N . THR A 1 215 ? -32.872 -2.206 32.681 1.00 87.56 215 THR A N 1
ATOM 1709 C CA . THR A 1 215 ? -32.807 -1.898 31.235 1.00 87.56 215 THR A CA 1
ATOM 1710 C C . THR A 1 215 ? -34.090 -1.249 30.722 1.00 87.56 215 THR A C 1
ATOM 1712 O O . THR A 1 215 ? -34.091 -0.615 29.668 1.00 87.56 215 THR A O 1
ATOM 1715 N N . ASP A 1 216 ? -35.167 -1.354 31.497 1.00 91.50 216 ASP A N 1
ATOM 1716 C CA . ASP A 1 216 ? -36.453 -0.718 31.278 1.00 91.50 216 ASP A CA 1
ATOM 1717 C C . ASP A 1 216 ? -36.359 0.812 31.362 1.00 91.50 216 ASP A C 1
ATOM 1719 O O . ASP A 1 216 ? -35.513 1.375 32.059 1.00 91.50 216 ASP A O 1
ATOM 1723 N N . GLY A 1 217 ? -37.227 1.497 30.615 1.00 90.44 217 GLY A N 1
ATOM 1724 C CA . GLY A 1 217 ? -37.335 2.960 30.633 1.00 90.44 217 GLY A CA 1
ATOM 1725 C C . GLY A 1 217 ? -36.221 3.720 29.902 1.00 90.44 217 GLY A C 1
ATOM 1726 O O . GLY A 1 217 ? -36.283 4.947 29.827 1.00 90.44 217 GLY A O 1
ATOM 1727 N N . VAL A 1 218 ? -35.225 3.031 29.334 1.00 94.12 218 VAL A N 1
ATOM 1728 C CA . VAL A 1 218 ? -34.208 3.662 28.482 1.00 94.12 218 VAL A CA 1
ATOM 1729 C C . VAL A 1 218 ? -34.768 3.852 27.073 1.00 94.12 218 VAL A C 1
ATOM 1731 O O . VAL A 1 218 ? -35.095 2.892 26.379 1.00 94.12 218 VAL A O 1
ATOM 1734 N N . SER A 1 219 ? -34.841 5.103 26.632 1.00 94.62 219 SER A N 1
ATOM 1735 C CA . SER A 1 219 ? -35.143 5.463 25.245 1.00 94.62 219 SER A CA 1
ATOM 1736 C C . SER A 1 219 ? -33.855 5.570 24.431 1.00 94.62 219 SER A C 1
ATOM 1738 O O . SER A 1 219 ? -32.886 6.180 24.886 1.00 94.62 219 SER A O 1
ATOM 1740 N N . VAL A 1 220 ? -33.846 4.987 23.230 1.00 95.69 220 VAL A N 1
ATOM 1741 C CA . VAL A 1 220 ? -32.731 5.073 22.275 1.00 95.69 220 VAL A CA 1
ATOM 1742 C C . VAL A 1 220 ? -33.199 5.843 21.052 1.00 95.69 220 VAL A C 1
ATOM 1744 O O . VAL A 1 220 ? -34.253 5.551 20.492 1.00 95.69 220 VAL A O 1
ATOM 1747 N N . SER A 1 221 ? -32.427 6.843 20.645 1.00 95.44 221 SER A N 1
ATOM 1748 C CA . SER A 1 221 ? -32.709 7.680 19.479 1.00 95.44 221 SER A CA 1
ATOM 1749 C C . SER A 1 221 ? -31.491 7.757 18.561 1.00 95.44 221 SER A C 1
ATOM 1751 O O . SER A 1 221 ? -30.356 7.715 19.030 1.00 95.44 221 SER A O 1
ATOM 1753 N N . GLY A 1 222 ? -31.733 7.866 17.254 1.00 93.31 222 GLY A N 1
ATOM 1754 C CA . GLY A 1 222 ? -30.709 7.753 16.211 1.00 93.31 222 GLY A CA 1
ATOM 1755 C C . GLY A 1 222 ? -30.690 6.370 15.550 1.00 93.31 222 GLY A C 1
ATOM 1756 O O . GLY A 1 222 ? -31.345 5.434 16.001 1.00 93.31 222 GLY A O 1
ATOM 1757 N N . SER A 1 223 ? -29.943 6.247 14.457 1.00 92.75 223 SER A N 1
ATOM 1758 C CA . SER A 1 223 ? -29.751 4.991 13.726 1.00 92.75 223 SER A CA 1
ATOM 1759 C C . SER A 1 223 ? -28.377 4.979 13.069 1.00 92.75 223 SER A C 1
ATOM 1761 O O . SER A 1 223 ? -27.926 6.017 12.584 1.00 92.75 223 SER A O 1
ATOM 1763 N N . VAL A 1 224 ? -27.739 3.812 13.000 1.00 90.88 224 VAL A N 1
ATOM 1764 C CA . VAL A 1 224 ? -26.470 3.636 12.283 1.00 90.88 224 VAL A CA 1
ATOM 1765 C C . VAL A 1 224 ? -26.760 3.072 10.896 1.00 90.88 224 VAL A C 1
ATOM 1767 O O . VAL A 1 224 ? -27.307 1.978 10.770 1.00 90.88 224 VAL A O 1
ATOM 1770 N N . GLY A 1 225 ? -26.424 3.838 9.859 1.00 86.50 225 GLY A N 1
ATOM 1771 C CA . GLY A 1 225 ? -26.541 3.408 8.466 1.00 86.50 225 GLY A CA 1
ATOM 1772 C C . GLY A 1 225 ? -25.334 2.593 7.993 1.00 86.50 225 GLY A C 1
ATOM 1773 O O . GLY A 1 225 ? -24.321 2.509 8.678 1.00 86.50 225 GLY A O 1
ATOM 1774 N N . ALA A 1 226 ? -25.427 2.025 6.788 1.00 82.06 226 ALA A N 1
ATOM 1775 C CA . ALA A 1 226 ? -24.322 1.296 6.148 1.00 82.06 226 ALA A CA 1
ATOM 1776 C C . ALA A 1 226 ? -23.328 2.213 5.402 1.00 82.06 226 ALA A C 1
ATOM 1778 O O . ALA A 1 226 ? -22.254 1.771 5.000 1.00 82.06 226 ALA A O 1
ATOM 1779 N N . SER A 1 227 ? -23.683 3.484 5.194 1.00 86.19 227 SER A N 1
ATOM 1780 C CA . SER A 1 227 ? -22.845 4.450 4.478 1.00 86.19 227 SER A CA 1
ATOM 1781 C C . SER A 1 227 ? -21.725 4.982 5.363 1.00 86.19 227 SER A C 1
ATOM 1783 O O . SER A 1 227 ? -21.920 5.151 6.568 1.00 86.19 227 SER A O 1
ATOM 1785 N N . VAL A 1 228 ? -20.585 5.325 4.757 1.00 84.81 228 VAL A N 1
ATOM 1786 C CA . VAL A 1 228 ? -19.490 6.016 5.450 1.00 84.81 228 VAL A CA 1
ATOM 1787 C C . VAL A 1 228 ? -20.009 7.271 6.134 1.00 84.81 228 VAL A C 1
ATOM 1789 O O . VAL A 1 228 ? -20.713 8.082 5.533 1.00 84.81 228 VAL A O 1
ATOM 1792 N N . GLY A 1 229 ? -19.649 7.432 7.399 1.00 86.56 229 GLY A N 1
ATOM 1793 C CA . GLY A 1 229 ? -20.102 8.559 8.188 1.00 86.56 229 GLY A CA 1
ATOM 1794 C C . GLY A 1 229 ? -19.992 8.303 9.676 1.00 86.56 229 GLY A C 1
ATOM 1795 O O . GLY A 1 229 ? -19.709 7.195 10.127 1.00 86.56 229 GLY A O 1
ATOM 1796 N N . THR A 1 230 ? -20.222 9.366 10.431 1.00 89.38 230 THR A N 1
ATOM 1797 C CA . THR A 1 230 ? -20.316 9.310 11.883 1.00 89.38 230 THR A CA 1
ATOM 1798 C C . THR A 1 230 ? -21.786 9.385 12.265 1.00 89.38 230 THR A C 1
ATOM 1800 O O . THR A 1 230 ? -22.455 10.369 11.958 1.00 89.38 230 THR A O 1
ATOM 1803 N N . TYR A 1 231 ? -22.268 8.360 12.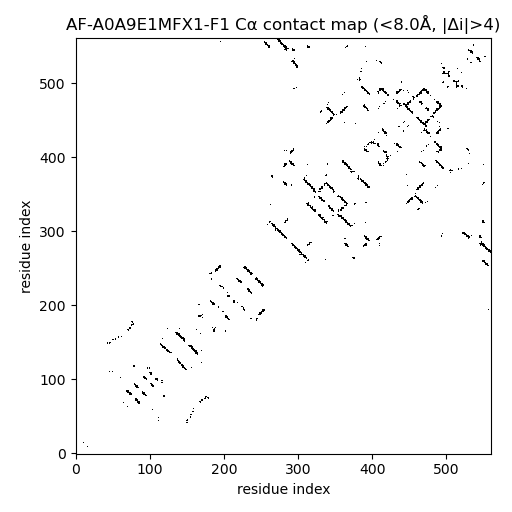953 1.00 92.62 231 TYR A N 1
ATOM 1804 C CA . TYR A 1 231 ? -23.625 8.257 13.470 1.00 92.62 231 TYR A CA 1
ATOM 1805 C C . TYR A 1 231 ? -23.598 8.411 14.984 1.00 92.62 231 TYR A C 1
ATOM 1807 O O . TYR A 1 231 ? -22.702 7.883 15.638 1.00 92.62 231 TYR A O 1
ATOM 1815 N N . THR A 1 232 ? -24.594 9.089 15.541 1.00 93.75 232 THR A N 1
ATOM 1816 C CA . THR A 1 232 ? -24.741 9.232 16.991 1.00 93.75 232 THR A CA 1
ATOM 1817 C C . THR A 1 232 ? -26.040 8.574 17.428 1.00 93.75 232 THR A C 1
ATOM 1819 O O . THR A 1 232 ? -27.111 8.912 16.927 1.00 93.75 232 THR A O 1
ATOM 1822 N N . LEU A 1 233 ? -25.935 7.638 18.366 1.00 95.00 233 LEU A N 1
ATOM 1823 C CA . LEU A 1 233 ? -27.054 7.067 19.103 1.00 95.00 233 LEU A CA 1
ATOM 1824 C C . LEU A 1 233 ? -27.115 7.729 20.474 1.00 95.00 233 LEU A C 1
ATOM 1826 O O . LEU A 1 233 ? -26.100 7.796 21.161 1.00 95.00 233 LEU A O 1
ATOM 1830 N N . THR A 1 234 ? -28.290 8.185 20.885 1.00 94.75 234 THR A N 1
ATOM 1831 C CA . THR A 1 234 ? -28.513 8.815 22.188 1.00 94.75 234 THR A CA 1
ATOM 1832 C C . THR A 1 234 ? -29.434 7.944 23.027 1.00 94.75 234 THR A C 1
ATOM 1834 O O . THR A 1 234 ? -30.562 7.663 22.625 1.00 94.75 234 THR A O 1
ATOM 1837 N N . TYR A 1 235 ? -28.957 7.568 24.208 1.00 93.81 235 TYR A N 1
ATOM 1838 C CA . TYR A 1 235 ? -29.631 6.756 25.212 1.00 93.81 235 TYR A CA 1
ATOM 1839 C C . TYR A 1 235 ? -30.046 7.666 26.354 1.00 93.81 235 TYR A C 1
ATOM 1841 O O . TYR A 1 235 ? -29.230 8.443 26.856 1.00 93.81 235 TYR A O 1
ATOM 1849 N N . ARG A 1 236 ? -31.303 7.585 26.777 1.00 93.69 236 ARG A N 1
ATOM 1850 C CA . ARG A 1 236 ? -31.843 8.488 27.787 1.00 93.69 236 ARG A CA 1
ATOM 1851 C C . ARG A 1 236 ? -32.776 7.763 28.735 1.00 93.69 236 ARG A C 1
ATOM 1853 O O . ARG A 1 236 ? -33.699 7.089 28.286 1.00 93.69 236 ARG A O 1
ATOM 1860 N N . VAL A 1 237 ? -32.556 7.955 30.031 1.00 93.31 237 VAL A N 1
ATOM 1861 C CA . VAL A 1 237 ? -33.427 7.457 31.101 1.00 93.31 237 VAL A CA 1
ATOM 1862 C C . VAL A 1 237 ? -33.733 8.583 32.080 1.00 93.31 237 VAL A C 1
ATOM 1864 O O . VAL A 1 237 ? -32.865 9.404 32.385 1.00 93.31 237 VAL A O 1
ATOM 1867 N N . THR A 1 238 ? -34.966 8.630 32.575 1.00 90.81 238 THR A N 1
ATOM 1868 C CA . THR A 1 238 ? -35.382 9.573 33.615 1.00 90.81 238 THR A CA 1
ATOM 1869 C C . THR A 1 238 ? -35.691 8.802 34.890 1.00 90.81 238 THR A C 1
ATOM 1871 O O . THR A 1 238 ? -36.533 7.910 34.890 1.00 90.81 238 THR A O 1
ATOM 1874 N N . TYR A 1 239 ? -35.013 9.155 35.980 1.00 87.62 239 TYR A N 1
ATOM 1875 C CA . TYR A 1 239 ? -35.157 8.518 37.285 1.00 87.62 239 TYR A CA 1
ATOM 1876 C C . TYR A 1 239 ? -35.096 9.576 38.395 1.00 87.62 239 TYR A C 1
ATOM 1878 O O . TYR A 1 239 ? -34.227 10.447 38.375 1.00 87.62 239 TYR A O 1
ATOM 1886 N N . ASN A 1 240 ? -36.039 9.536 39.347 1.00 86.50 240 ASN A N 1
ATOM 1887 C CA . ASN A 1 240 ? -36.181 10.526 40.430 1.00 86.50 240 ASN A CA 1
ATOM 1888 C C . ASN A 1 240 ? -36.143 11.990 39.946 1.00 86.50 240 ASN A C 1
ATOM 1890 O O . ASN A 1 240 ? -35.399 12.818 40.474 1.00 86.50 240 ASN A O 1
ATOM 1894 N N . SER A 1 241 ? -36.915 12.299 38.899 1.00 84.94 241 SER A N 1
ATOM 1895 C CA . SER A 1 241 ? -36.993 13.632 38.270 1.00 84.94 241 SER A CA 1
ATOM 1896 C C . SER A 1 241 ? -35.676 14.153 37.675 1.00 84.94 241 SER A C 1
ATOM 1898 O O . SER A 1 241 ? -35.597 15.313 37.273 1.00 84.94 241 SER A O 1
ATOM 1900 N N . LYS A 1 242 ? -34.645 13.306 37.568 1.00 85.75 242 LYS A N 1
ATOM 1901 C CA . LYS A 1 242 ? -33.380 13.604 36.892 1.00 85.75 242 LYS A CA 1
ATOM 1902 C C . LYS A 1 242 ? -33.280 12.791 35.614 1.00 85.75 242 LYS A C 1
ATOM 1904 O O . LYS A 1 242 ? -33.688 11.635 35.569 1.00 85.75 242 LYS A O 1
ATOM 1909 N N . THR A 1 243 ? -32.736 13.401 34.569 1.00 88.25 243 THR A N 1
ATOM 1910 C CA . THR A 1 243 ? -32.557 12.737 33.278 1.00 88.25 243 THR A CA 1
ATOM 1911 C C . THR A 1 243 ? -31.085 12.491 33.021 1.00 88.25 243 THR A C 1
ATOM 1913 O O . THR A 1 243 ? -30.286 13.423 33.025 1.00 88.25 243 THR A O 1
ATOM 1916 N N . PHE A 1 244 ? -30.750 11.237 32.755 1.00 86.25 244 PHE A N 1
ATOM 1917 C CA . PHE A 1 244 ? -29.403 10.780 32.466 1.00 86.25 244 PHE A CA 1
ATOM 1918 C C . PHE A 1 244 ? -29.327 10.443 30.988 1.00 86.25 244 PHE A C 1
ATOM 1920 O O . PHE A 1 244 ? -30.221 9.798 30.438 1.00 86.25 244 PHE A O 1
ATOM 1927 N N . THR A 1 245 ? -28.282 10.937 30.336 1.00 88.50 245 THR A N 1
ATOM 1928 C CA . THR A 1 245 ? -28.105 10.799 28.892 1.00 88.50 245 THR A CA 1
ATOM 1929 C C . THR A 1 245 ? -26.723 10.235 28.611 1.00 88.50 245 THR A C 1
ATOM 1931 O O . THR A 1 245 ? -25.742 10.636 29.239 1.00 88.50 245 THR A O 1
ATOM 1934 N N . ARG A 1 246 ? -26.654 9.308 27.659 1.00 85.81 246 ARG A N 1
ATOM 1935 C CA . ARG A 1 246 ? -25.420 8.772 27.091 1.00 85.81 246 ARG A CA 1
ATOM 1936 C C . ARG A 1 246 ? -25.496 8.824 25.582 1.00 85.81 246 ARG A C 1
ATOM 1938 O O . ARG A 1 246 ? -26.576 8.731 25.008 1.00 85.81 246 ARG A O 1
ATOM 1945 N N . THR A 1 247 ? -24.346 8.947 24.947 1.00 88.69 247 THR A N 1
ATOM 1946 C CA . THR A 1 247 ? -24.240 8.932 23.494 1.00 88.69 247 THR A CA 1
ATOM 1947 C C . THR A 1 247 ? -23.224 7.891 23.070 1.00 88.69 247 THR A C 1
ATOM 1949 O O . THR A 1 247 ? -22.170 7.787 23.689 1.00 88.69 247 THR A O 1
ATOM 1952 N N . ARG A 1 248 ? -23.529 7.156 22.003 1.00 85.06 248 ARG A N 1
ATOM 1953 C CA . ARG A 1 248 ? -22.573 6.329 21.275 1.00 85.06 248 ARG A CA 1
ATOM 1954 C C . ARG A 1 248 ? -22.348 6.928 19.902 1.00 85.06 248 ARG A C 1
ATOM 1956 O O . ARG A 1 248 ? -23.302 7.140 19.158 1.00 85.06 248 ARG A O 1
ATOM 1963 N N . LYS A 1 249 ? -21.093 7.138 19.550 1.00 84.06 249 LYS A N 1
ATOM 1964 C CA . LYS A 1 249 ? -20.644 7.557 18.236 1.00 84.06 249 LYS A CA 1
ATOM 1965 C C . LYS A 1 249 ? -20.135 6.339 17.468 1.00 84.06 249 LYS A C 1
ATOM 1967 O O . LYS A 1 249 ? -19.205 5.660 17.888 1.00 84.06 249 LYS A O 1
ATOM 1972 N N . VAL A 1 250 ? -20.736 6.053 16.321 1.00 82.69 250 VAL A N 1
ATOM 1973 C CA . VAL A 1 250 ? -20.348 4.952 15.435 1.00 82.69 250 VAL A CA 1
ATOM 1974 C C . VAL A 1 250 ? -19.836 5.532 14.128 1.00 82.69 250 VAL A C 1
ATOM 1976 O O . VAL A 1 250 ? -20.575 6.180 13.396 1.00 82.69 250 VAL A O 1
ATOM 1979 N N . THR A 1 251 ? -18.563 5.308 13.829 1.00 80.31 251 THR A N 1
ATOM 1980 C CA . THR A 1 251 ? -17.922 5.741 12.588 1.00 80.31 251 THR A CA 1
ATOM 1981 C C . THR A 1 251 ? -17.867 4.570 11.618 1.00 80.31 251 THR A C 1
ATOM 1983 O O . THR A 1 251 ? -17.116 3.621 11.828 1.00 80.31 251 THR A O 1
ATOM 1986 N N . VAL A 1 252 ? -18.636 4.629 10.539 1.00 81.69 252 VAL A N 1
ATOM 1987 C CA . VAL A 1 252 ? -18.559 3.658 9.445 1.00 81.69 252 VAL A CA 1
ATOM 1988 C C . VAL A 1 252 ? -17.510 4.144 8.447 1.00 81.69 252 VAL A C 1
ATOM 1990 O O . VAL A 1 252 ? -17.555 5.297 8.018 1.00 81.69 252 VAL A O 1
ATOM 1993 N N . LYS A 1 253 ? -16.554 3.284 8.090 1.00 80.56 253 LYS A N 1
ATOM 1994 C CA . LYS A 1 253 ? -15.489 3.546 7.110 1.00 80.56 253 LYS A CA 1
ATOM 1995 C C . LYS A 1 253 ? -15.582 2.580 5.936 1.00 80.56 253 LYS A C 1
ATOM 1997 O O . LYS A 1 253 ? -16.108 1.480 6.072 1.00 80.56 253 LYS A O 1
ATOM 2002 N N . ASP A 1 254 ? -15.021 2.960 4.796 1.00 83.69 254 ASP A N 1
ATOM 2003 C CA . ASP A 1 254 ? -14.895 2.033 3.675 1.00 83.69 254 ASP A CA 1
ATOM 2004 C C . ASP A 1 254 ? -14.029 0.825 4.050 1.00 83.69 254 ASP A C 1
ATOM 2006 O O . ASP A 1 254 ? -13.002 0.963 4.722 1.00 83.69 254 ASP A O 1
ATOM 2010 N N . LYS A 1 255 ? -14.404 -0.364 3.568 1.00 87.06 255 LYS A N 1
ATOM 2011 C CA . LYS A 1 255 ? -13.547 -1.547 3.665 1.00 87.06 255 LYS A CA 1
ATOM 2012 C C . LYS A 1 255 ? -12.429 -1.472 2.620 1.00 87.06 255 LYS A C 1
ATOM 2014 O O . LYS A 1 255 ? -12.698 -1.542 1.418 1.00 87.06 255 LYS A O 1
ATOM 2019 N N . THR A 1 256 ? -11.179 -1.361 3.072 1.00 90.81 256 THR A N 1
ATOM 2020 C CA . THR A 1 256 ? -9.986 -1.312 2.211 1.00 90.81 256 THR A CA 1
ATOM 2021 C C . THR A 1 256 ? -9.092 -2.542 2.368 1.00 90.81 256 THR A C 1
ATOM 2023 O O . THR A 1 256 ? -9.042 -3.174 3.423 1.00 90.81 256 THR A O 1
ATOM 2026 N N . TYR A 1 257 ? -8.380 -2.870 1.291 1.00 92.94 257 TYR A N 1
ATOM 2027 C CA . TYR A 1 257 ? -7.336 -3.886 1.215 1.00 92.94 257 TYR A CA 1
ATOM 2028 C C . TYR A 1 257 ? -6.097 -3.230 0.621 1.00 92.94 257 TYR A C 1
ATOM 2030 O O . TYR A 1 257 ? -6.097 -2.833 -0.547 1.00 92.94 257 TYR A O 1
ATOM 2038 N N . ASP A 1 258 ? -5.072 -3.095 1.448 1.00 95.31 258 ASP A N 1
ATOM 2039 C CA . ASP A 1 258 ? -3.855 -2.364 1.136 1.00 95.31 258 ASP A CA 1
ATOM 2040 C C . ASP A 1 258 ? -2.704 -3.325 0.845 1.00 95.31 258 ASP A C 1
ATOM 2042 O O . ASP A 1 258 ? -2.498 -4.311 1.554 1.00 95.31 258 ASP A O 1
ATOM 2046 N N . TYR A 1 259 ? -1.958 -3.027 -0.214 1.00 96.56 259 TYR A N 1
ATOM 2047 C CA . TYR A 1 259 ? -0.871 -3.845 -0.730 1.00 96.56 259 TYR A CA 1
ATOM 2048 C C . TYR A 1 259 ? 0.386 -2.986 -0.818 1.00 96.56 259 TYR A C 1
ATOM 2050 O O . TYR A 1 259 ? 0.595 -2.244 -1.783 1.00 96.56 259 TYR A O 1
ATOM 2058 N N . GLU A 1 260 ? 1.219 -3.096 0.213 1.00 96.69 260 GLU A N 1
ATOM 2059 C CA . GLU A 1 260 ? 2.571 -2.542 0.221 1.00 96.69 260 GLU A CA 1
ATOM 2060 C C . GLU A 1 260 ? 3.505 -3.365 -0.663 1.00 96.69 260 GLU A C 1
ATOM 2062 O O . GLU A 1 260 ? 3.186 -4.479 -1.095 1.00 96.69 260 GLU A O 1
ATOM 2067 N N . PHE A 1 261 ? 4.687 -2.812 -0.925 1.00 97.12 261 PHE A N 1
ATOM 2068 C CA . PHE A 1 261 ? 5.670 -3.501 -1.736 1.00 97.12 261 PHE A CA 1
ATOM 2069 C C . PHE A 1 261 ? 6.154 -4.806 -1.110 1.00 97.12 261 PHE A C 1
ATOM 2071 O O . PHE A 1 261 ? 6.774 -4.828 -0.048 1.00 97.12 261 PHE A O 1
ATOM 2078 N N . VAL A 1 262 ? 5.959 -5.888 -1.861 1.00 96.25 262 VAL A N 1
ATOM 2079 C CA . VAL A 1 262 ? 6.655 -7.158 -1.669 1.00 96.25 262 VAL A CA 1
ATOM 2080 C C . VAL A 1 262 ? 7.181 -7.644 -3.012 1.00 96.25 262 VAL A C 1
ATOM 2082 O O . VAL A 1 262 ? 6.584 -7.416 -4.064 1.00 96.25 262 VAL A O 1
ATOM 2085 N N . LYS A 1 263 ? 8.290 -8.382 -2.991 1.00 96.62 263 LYS A N 1
ATOM 2086 C CA . LYS A 1 263 ? 8.945 -8.905 -4.200 1.00 96.62 263 LYS A CA 1
ATOM 2087 C C . LYS A 1 263 ? 8.260 -10.163 -4.760 1.00 96.62 263 LYS A C 1
ATOM 2089 O O . LYS A 1 263 ? 8.921 -11.116 -5.162 1.00 96.62 263 LYS A O 1
ATOM 2094 N N . SER A 1 264 ? 6.928 -10.207 -4.723 1.00 96.38 264 SER A N 1
ATOM 2095 C CA . SER A 1 264 ? 6.111 -11.339 -5.169 1.00 96.38 264 SER A CA 1
ATOM 2096 C C . SER A 1 264 ? 4.665 -10.916 -5.462 1.00 96.38 264 SER A C 1
ATOM 2098 O O . SER A 1 264 ? 4.270 -9.786 -5.190 1.00 96.38 264 SER A O 1
ATOM 2100 N N . ALA A 1 265 ? 3.877 -11.824 -6.041 1.00 97.12 265 ALA A N 1
ATOM 2101 C CA . ALA A 1 265 ? 2.455 -11.597 -6.283 1.00 97.12 265 ALA A CA 1
ATOM 2102 C C . ALA A 1 265 ? 1.650 -11.675 -4.978 1.00 97.12 265 ALA A C 1
ATOM 2104 O O . ALA A 1 265 ? 1.730 -12.681 -4.270 1.00 97.12 265 ALA A O 1
ATOM 2105 N N . GLN A 1 266 ? 0.805 -10.678 -4.724 1.00 98.31 266 GLN A N 1
ATOM 2106 C CA . GLN A 1 266 ? -0.145 -10.667 -3.610 1.00 98.31 266 GLN A CA 1
ATOM 2107 C C . GLN A 1 266 ? -1.547 -11.025 -4.114 1.00 98.31 266 GLN A C 1
ATOM 2109 O O . GLN A 1 266 ? -1.929 -10.651 -5.222 1.00 98.31 266 GLN A O 1
ATOM 2114 N N . LEU A 1 267 ? -2.312 -11.789 -3.334 1.00 97.62 267 LEU A N 1
ATOM 2115 C CA . LEU A 1 267 ? -3.652 -12.233 -3.723 1.00 97.62 267 LEU A CA 1
ATOM 2116 C C . LEU A 1 267 ? -4.714 -11.312 -3.120 1.00 97.62 267 LEU A C 1
ATOM 2118 O O . LEU A 1 267 ? -4.781 -11.142 -1.905 1.00 97.62 267 LEU A O 1
ATOM 2122 N N . PHE A 1 268 ? -5.595 -10.799 -3.970 1.00 98.25 268 PHE A N 1
ATOM 2123 C CA . PHE A 1 268 ? -6.910 -10.325 -3.568 1.00 98.25 268 PHE A CA 1
ATOM 2124 C C . PHE A 1 268 ? -7.957 -11.364 -3.964 1.00 98.25 268 PHE A C 1
ATOM 2126 O O . PHE A 1 268 ? -7.954 -11.854 -5.096 1.00 98.25 268 PHE A O 1
ATOM 2133 N N . GLN A 1 269 ? -8.870 -11.679 -3.050 1.00 95.38 269 GLN A N 1
ATOM 2134 C CA . GLN A 1 269 ? -10.051 -12.478 -3.347 1.00 95.38 269 GLN A CA 1
ATOM 2135 C C . GLN A 1 269 ? -11.293 -11.702 -2.917 1.00 95.38 269 GLN A C 1
ATOM 2137 O O . GLN A 1 269 ? -11.416 -11.341 -1.749 1.00 95.38 269 GLN A O 1
ATOM 2142 N N . ALA A 1 270 ? -12.205 -11.446 -3.855 1.00 91.44 270 ALA A N 1
ATOM 2143 C CA . ALA A 1 270 ? -13.403 -10.659 -3.593 1.00 91.44 270 ALA A CA 1
ATOM 2144 C C . ALA A 1 270 ? -14.306 -11.374 -2.566 1.00 91.44 270 ALA A C 1
ATOM 2146 O O . ALA A 1 270 ? -14.783 -12.480 -2.844 1.00 91.44 270 ALA A O 1
ATOM 2147 N N . PRO A 1 271 ? -14.569 -10.788 -1.383 1.00 86.69 271 PRO A N 1
ATOM 2148 C CA . PRO A 1 271 ? -15.414 -11.425 -0.364 1.00 86.69 271 PRO A CA 1
ATOM 2149 C C . PRO A 1 271 ? -16.891 -11.503 -0.771 1.00 86.69 271 PRO A C 1
ATOM 2151 O O . PRO A 1 271 ? -17.614 -12.402 -0.334 1.00 86.69 271 PRO A O 1
ATOM 2154 N N . TYR A 1 272 ? -17.329 -10.588 -1.637 1.00 88.38 272 TYR A N 1
ATOM 2155 C CA . TYR A 1 272 ? -18.708 -10.439 -2.077 1.00 88.38 272 TYR A CA 1
ATOM 2156 C C . TYR A 1 272 ? -18.751 -10.189 -3.579 1.00 88.38 272 TYR A C 1
ATOM 2158 O O . TYR A 1 272 ? -17.750 -9.827 -4.198 1.00 88.38 272 TYR A O 1
ATOM 2166 N N . LYS A 1 273 ? -19.934 -10.359 -4.167 1.00 93.25 273 LYS A N 1
ATOM 2167 C CA . LYS A 1 273 ? -20.206 -9.735 -5.454 1.00 93.25 273 LYS A CA 1
ATOM 2168 C C . LYS A 1 273 ? -20.414 -8.244 -5.203 1.00 93.25 273 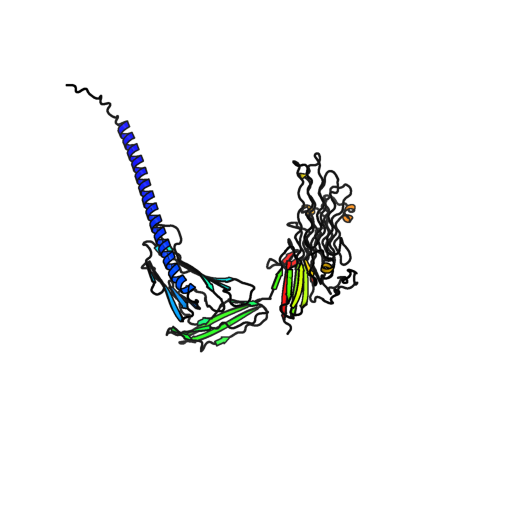LYS A C 1
ATOM 2170 O O . LYS A 1 273 ? -21.157 -7.874 -4.296 1.00 93.25 273 LYS A O 1
ATOM 2175 N N . GLY A 1 274 ? -19.753 -7.386 -5.966 1.00 93.12 274 GLY A N 1
ATOM 2176 C CA . GLY A 1 274 ? -19.823 -5.958 -5.691 1.00 93.12 274 GLY A CA 1
ATOM 2177 C C . GLY A 1 274 ? -18.953 -5.099 -6.585 1.00 93.12 274 GLY A C 1
ATOM 2178 O O . GLY A 1 274 ? -18.221 -5.595 -7.443 1.00 93.12 274 GLY A O 1
ATOM 2179 N N . THR A 1 275 ? -19.045 -3.792 -6.358 1.00 96.56 275 THR A N 1
ATOM 2180 C CA . THR A 1 275 ? -18.199 -2.796 -7.014 1.00 96.56 275 THR A CA 1
ATOM 2181 C C . THR A 1 275 ? -16.985 -2.514 -6.144 1.00 96.56 275 THR A C 1
ATOM 2183 O O . THR A 1 275 ? -17.123 -2.149 -4.976 1.00 96.56 275 THR A O 1
ATOM 2186 N N . TYR A 1 276 ? -15.803 -2.627 -6.735 1.00 98.12 276 TYR A N 1
ATOM 2187 C CA . TYR A 1 276 ? -14.521 -2.375 -6.097 1.00 98.12 276 TYR A CA 1
ATOM 2188 C C . TYR A 1 276 ? -13.806 -1.234 -6.811 1.00 98.12 276 TYR A C 1
ATOM 2190 O O . TYR A 1 276 ? -13.651 -1.270 -8.030 1.00 98.12 276 TYR A O 1
ATOM 2198 N N . LYS A 1 277 ? -13.341 -0.237 -6.060 1.00 98.50 277 LYS A N 1
ATOM 2199 C CA . LYS A 1 277 ? -12.400 0.765 -6.561 1.00 98.50 277 LYS A CA 1
ATOM 2200 C C . LYS A 1 277 ? -10.992 0.208 -6.403 1.00 98.50 277 LYS A C 1
ATOM 2202 O O . LYS A 1 277 ? -10.617 -0.186 -5.304 1.00 98.50 277 LYS A O 1
ATOM 2207 N N . ILE A 1 278 ? -10.224 0.186 -7.483 1.00 98.81 278 ILE A N 1
ATOM 2208 C CA . ILE A 1 278 ? -8.808 -0.185 -7.474 1.00 98.81 278 ILE A CA 1
ATOM 2209 C C . ILE A 1 278 ? -7.996 1.075 -7.731 1.00 98.81 278 ILE A C 1
ATOM 2211 O O . ILE A 1 278 ? -8.293 1.813 -8.668 1.00 98.81 278 ILE A O 1
ATOM 2215 N N . GLU A 1 279 ? -6.982 1.304 -6.906 1.00 98.69 279 GLU A N 1
ATOM 2216 C CA . GLU A 1 279 ? -6.033 2.409 -7.004 1.00 98.69 279 GLU A CA 1
ATOM 2217 C C . GLU A 1 279 ? -4.613 1.841 -6.995 1.00 98.69 279 GLU A C 1
ATOM 2219 O O . GLU A 1 279 ? -4.282 1.037 -6.124 1.00 98.69 279 GLU A O 1
ATOM 2224 N N . LEU A 1 280 ? -3.781 2.240 -7.957 1.00 98.88 280 LEU A N 1
ATOM 2225 C CA . LEU A 1 280 ? -2.399 1.785 -8.100 1.00 98.88 280 LEU A CA 1
ATOM 2226 C C . LEU A 1 280 ? -1.457 2.977 -8.211 1.00 98.88 280 LEU A C 1
ATOM 2228 O O . LEU A 1 280 ? -1.743 3.934 -8.930 1.00 98.88 280 LEU A O 1
ATOM 2232 N N . TRP A 1 281 ? -0.295 2.852 -7.583 1.00 98.69 281 TRP A N 1
ATOM 2233 C CA . TRP A 1 281 ? 0.809 3.797 -7.658 1.00 98.69 281 TRP A CA 1
ATOM 2234 C C . TRP A 1 281 ? 2.048 3.060 -8.161 1.00 98.69 281 TRP A C 1
ATOM 2236 O O . TRP A 1 281 ? 2.502 2.107 -7.523 1.00 98.69 281 TRP A O 1
ATOM 2246 N N . GLY A 1 282 ? 2.588 3.471 -9.308 1.00 98.44 282 GLY A N 1
ATOM 2247 C CA . GLY A 1 282 ? 3.855 2.952 -9.829 1.00 98.44 282 GLY A CA 1
ATOM 2248 C C . GLY A 1 282 ? 5.023 3.368 -8.935 1.00 98.44 282 GLY A C 1
ATOM 2249 O O . GLY A 1 282 ? 4.910 4.332 -8.177 1.00 98.44 282 GLY A O 1
ATOM 2250 N N . ALA A 1 283 ? 6.146 2.656 -8.987 1.00 97.69 283 ALA A N 1
ATOM 2251 C CA . ALA A 1 283 ? 7.304 3.014 -8.176 1.00 97.69 283 ALA A CA 1
ATOM 2252 C C . ALA A 1 283 ? 8.066 4.210 -8.771 1.00 97.69 283 ALA A C 1
ATOM 2254 O O . ALA A 1 283 ? 8.206 4.340 -9.992 1.00 97.69 283 ALA A O 1
ATOM 2255 N N . GLY A 1 284 ? 8.566 5.076 -7.893 1.00 95.00 284 GLY A N 1
ATOM 2256 C CA . GLY A 1 284 ? 9.544 6.108 -8.226 1.00 95.00 284 GLY A CA 1
ATOM 2257 C C . GLY A 1 284 ? 10.979 5.585 -8.133 1.00 95.00 284 GLY A C 1
ATOM 2258 O O . GLY A 1 284 ? 11.210 4.398 -7.886 1.00 95.00 284 GLY A O 1
ATOM 2259 N N . THR A 1 285 ? 11.963 6.466 -8.312 1.00 87.62 285 THR A N 1
ATOM 2260 C CA . THR A 1 285 ? 13.374 6.056 -8.403 1.00 87.62 285 THR A CA 1
ATOM 2261 C C . THR A 1 285 ? 14.231 6.266 -7.161 1.00 87.62 285 THR A C 1
ATOM 2263 O O . THR A 1 285 ? 15.383 5.864 -7.208 1.00 87.62 285 THR A O 1
ATOM 2266 N N . GLY A 1 286 ? 13.750 6.868 -6.067 1.00 71.75 286 GLY A N 1
ATOM 2267 C CA . GLY A 1 286 ? 14.679 7.246 -4.988 1.00 71.75 286 GLY A CA 1
ATOM 2268 C C . GLY A 1 286 ? 14.259 8.481 -4.208 1.00 71.75 286 GLY A C 1
ATOM 2269 O O . GLY A 1 286 ? 13.146 8.957 -4.357 1.00 71.75 286 GLY A O 1
ATOM 2270 N N . GLU A 1 287 ? 15.187 9.070 -3.461 1.00 57.72 287 GLU A N 1
ATOM 2271 C CA . GLU A 1 287 ? 15.081 10.484 -3.055 1.00 57.72 287 GLU A CA 1
ATOM 2272 C C . GLU A 1 287 ? 15.257 11.457 -4.239 1.00 57.72 287 GLU A C 1
ATOM 2274 O O . GLU A 1 287 ? 15.055 12.662 -4.103 1.00 57.72 287 GLU A O 1
ATOM 2279 N N . ALA A 1 288 ? 15.537 10.925 -5.435 1.00 58.50 288 ALA A N 1
ATOM 2280 C CA . ALA A 1 288 ? 15.618 11.684 -6.671 1.00 58.50 288 ALA A CA 1
ATOM 2281 C C . ALA A 1 288 ? 14.364 12.549 -6.905 1.00 58.50 288 ALA A C 1
ATOM 2283 O O . ALA A 1 288 ? 13.224 12.077 -6.888 1.00 58.50 288 ALA A O 1
ATOM 2284 N N . ARG A 1 289 ? 14.589 13.832 -7.217 1.00 65.12 289 ARG A N 1
ATOM 2285 C CA . ARG A 1 289 ? 13.534 14.818 -7.533 1.00 65.12 289 ARG A CA 1
ATOM 2286 C C . ARG A 1 289 ? 12.681 14.442 -8.758 1.00 65.12 289 ARG A C 1
ATOM 2288 O O . ARG A 1 289 ? 11.566 14.945 -8.897 1.00 65.12 289 ARG A O 1
ATOM 2295 N N . TYR A 1 290 ? 13.183 13.557 -9.621 1.00 83.25 290 TYR A N 1
ATOM 2296 C CA . TYR A 1 290 ? 12.598 13.170 -10.911 1.00 83.25 290 TYR A CA 1
ATOM 2297 C C . TYR A 1 290 ? 12.268 11.674 -10.959 1.00 83.25 290 TYR A C 1
ATOM 2299 O O . TYR A 1 290 ? 12.656 10.922 -10.073 1.00 83.25 290 TYR A O 1
ATOM 2307 N N . GLY A 1 291 ? 11.567 11.223 -12.007 1.00 90.94 291 GLY A N 1
ATOM 2308 C CA . GLY A 1 291 ? 11.301 9.788 -12.171 1.00 90.94 291 GLY A CA 1
ATOM 2309 C C . GLY A 1 291 ? 10.293 9.233 -11.162 1.00 90.94 291 GLY A C 1
ATOM 2310 O O . GLY A 1 291 ? 10.416 8.100 -10.703 1.00 90.94 291 GLY A O 1
ATOM 2311 N N . LYS A 1 292 ? 9.277 10.022 -10.805 1.00 94.44 292 LYS A N 1
ATOM 2312 C CA . LYS A 1 292 ? 8.195 9.575 -9.920 1.00 94.44 292 LYS A CA 1
ATOM 2313 C C . LYS A 1 292 ? 7.225 8.645 -10.644 1.00 94.44 292 LYS A C 1
ATOM 2315 O O . LYS A 1 292 ? 6.979 8.803 -11.844 1.00 94.44 292 LYS A O 1
ATOM 2320 N N . GLY A 1 293 ? 6.655 7.692 -9.914 1.00 96.75 293 GLY A N 1
ATOM 2321 C CA . GLY A 1 293 ? 5.664 6.766 -10.454 1.00 96.75 293 GLY A CA 1
ATOM 2322 C C . GLY A 1 293 ? 4.318 7.439 -10.722 1.00 96.75 293 GLY A C 1
ATOM 2323 O O . GLY A 1 293 ? 3.945 8.401 -10.044 1.00 96.75 293 GLY A O 1
ATOM 2324 N N . GLY A 1 294 ? 3.603 6.940 -11.730 1.00 97.56 294 GLY A N 1
ATOM 2325 C CA . GLY A 1 294 ? 2.251 7.380 -12.069 1.00 97.56 294 GLY A CA 1
ATOM 2326 C C . GLY A 1 294 ? 1.186 6.761 -11.163 1.00 97.56 294 GLY A C 1
ATOM 2327 O O . GLY A 1 294 ? 1.477 5.901 -10.331 1.00 97.56 294 GLY A O 1
ATOM 2328 N N . TYR A 1 295 ? -0.060 7.176 -11.365 1.00 98.69 295 TYR A N 1
ATOM 2329 C CA . TYR A 1 295 ? -1.226 6.693 -10.633 1.00 98.69 295 TYR A CA 1
ATOM 2330 C C . TYR A 1 295 ? -2.358 6.312 -11.579 1.00 98.69 295 TYR A C 1
ATOM 2332 O O . TYR A 1 295 ? -2.650 7.023 -12.546 1.00 98.69 295 TYR A O 1
ATOM 2340 N N . THR A 1 296 ? -3.032 5.210 -11.269 1.00 98.88 296 THR A N 1
ATOM 2341 C CA . THR A 1 296 ? -4.253 4.788 -11.956 1.00 98.88 296 THR A CA 1
ATOM 2342 C C . THR A 1 296 ? -5.330 4.423 -10.962 1.00 98.88 296 THR A C 1
ATOM 2344 O O . THR A 1 296 ? -5.051 3.737 -9.982 1.00 98.88 296 THR A O 1
ATOM 2347 N N . ARG A 1 297 ? -6.575 4.787 -11.264 1.00 98.75 297 ARG A N 1
ATOM 2348 C CA . ARG A 1 297 ? -7.739 4.286 -10.534 1.00 98.75 297 ARG A CA 1
ATOM 2349 C C . ARG A 1 297 ? -8.894 3.927 -11.446 1.00 98.75 297 ARG A C 1
ATOM 2351 O O . ARG A 1 297 ? -8.989 4.449 -12.555 1.00 98.75 297 ARG A O 1
ATOM 2358 N N . GLY A 1 298 ? -9.806 3.111 -10.939 1.00 98.69 298 GLY A N 1
ATOM 2359 C CA . GLY A 1 298 ? -11.106 2.864 -11.554 1.00 98.69 298 GLY A CA 1
ATOM 2360 C C . GLY A 1 298 ? -11.950 1.889 -10.745 1.00 98.69 298 GLY A C 1
ATOM 2361 O O . GLY A 1 298 ? -11.446 1.200 -9.859 1.00 98.69 298 GLY A O 1
ATOM 2362 N N . ASN A 1 299 ? -13.231 1.808 -11.085 1.00 98.69 299 ASN A N 1
ATOM 2363 C CA . ASN A 1 299 ? -14.188 0.906 -10.459 1.00 98.69 299 ASN A CA 1
ATOM 2364 C C . ASN A 1 299 ? -14.416 -0.329 -11.335 1.00 98.69 299 ASN A C 1
ATOM 2366 O O . ASN A 1 299 ? -14.594 -0.207 -12.545 1.00 98.69 299 ASN A O 1
ATOM 2370 N N . ILE A 1 300 ? -14.448 -1.509 -10.724 1.00 98.62 300 ILE A N 1
ATOM 2371 C CA . ILE A 1 300 ? -14.701 -2.789 -11.387 1.00 98.62 300 ILE A CA 1
ATOM 2372 C C . ILE A 1 300 ? -15.724 -3.604 -10.600 1.00 98.62 300 ILE A C 1
ATOM 2374 O O . ILE A 1 300 ? -15.730 -3.583 -9.371 1.00 98.62 300 ILE A O 1
ATOM 2378 N N . VAL A 1 301 ? -16.586 -4.334 -11.306 1.00 97.75 301 VAL A N 1
ATOM 2379 C CA . VAL A 1 301 ? -17.485 -5.311 -10.684 1.00 97.75 301 VAL A CA 1
ATOM 2380 C C . VAL A 1 301 ? -16.781 -6.662 -10.628 1.00 97.75 301 VAL A C 1
ATOM 2382 O O . VAL A 1 301 ? -16.311 -7.157 -11.654 1.00 97.75 301 VAL A O 1
ATOM 2385 N N . LEU A 1 302 ? -16.714 -7.251 -9.436 1.00 97.75 302 LEU A N 1
ATOM 2386 C CA . LEU A 1 302 ? -16.151 -8.583 -9.208 1.00 97.75 302 LEU A CA 1
ATOM 2387 C C . LEU A 1 302 ? -17.220 -9.494 -8.619 1.00 97.75 302 LEU A C 1
ATOM 2389 O O . LEU A 1 302 ? -18.074 -9.044 -7.853 1.00 97.75 302 LEU A O 1
ATOM 2393 N N . ASN A 1 303 ? -17.162 -10.777 -8.965 1.00 96.50 303 ASN A N 1
ATOM 2394 C CA . ASN A 1 303 ? -17.993 -11.793 -8.331 1.00 96.50 303 ASN A CA 1
ATOM 2395 C C . ASN A 1 303 ? -17.357 -12.279 -7.026 1.00 96.50 303 ASN A C 1
ATOM 2397 O O . ASN A 1 303 ? -16.135 -12.282 -6.878 1.00 96.50 303 ASN A O 1
ATOM 2401 N N . LYS A 1 304 ? -18.182 -12.769 -6.095 1.00 92.25 304 LYS A N 1
ATOM 2402 C CA . LYS A 1 304 ? -17.686 -13.413 -4.873 1.00 92.25 304 LYS A CA 1
ATOM 2403 C C . LYS A 1 304 ? -16.707 -14.540 -5.220 1.00 92.25 304 LYS A C 1
ATOM 2405 O O . LYS A 1 304 ? -16.997 -15.392 -6.055 1.00 92.25 304 LYS A O 1
ATOM 2410 N N . GLY A 1 305 ? -15.563 -14.555 -4.545 1.00 89.50 305 GLY A N 1
ATOM 2411 C CA . GLY A 1 305 ? -14.508 -15.550 -4.720 1.00 89.50 305 GLY A CA 1
ATOM 2412 C C . GLY A 1 305 ? -13.575 -15.291 -5.904 1.00 89.50 305 GLY A C 1
ATOM 2413 O O . GLY A 1 305 ? -12.581 -16.009 -6.035 1.00 89.50 305 GLY A O 1
ATOM 2414 N N . GLU A 1 306 ? -13.850 -14.278 -6.729 1.00 97.75 306 GLU A N 1
ATOM 2415 C CA . GLU A 1 306 ? -13.004 -13.900 -7.856 1.00 97.75 306 GLU A CA 1
ATOM 2416 C C . GLU A 1 306 ? -11.631 -13.407 -7.383 1.00 97.75 306 GLU A C 1
ATOM 2418 O O . GLU A 1 306 ? -11.524 -12.694 -6.383 1.00 97.75 306 GLU A O 1
ATOM 2423 N N . LYS A 1 307 ? -10.573 -13.817 -8.091 1.00 98.25 307 LYS A N 1
ATOM 2424 C CA . LYS A 1 307 ? -9.179 -13.584 -7.699 1.00 98.25 307 LYS A CA 1
ATOM 2425 C C . LYS A 1 307 ? -8.519 -12.547 -8.594 1.00 98.25 307 LYS A C 1
ATOM 2427 O O . LYS A 1 307 ? -8.604 -12.640 -9.816 1.00 98.25 307 LYS A O 1
ATOM 2432 N N . LEU A 1 308 ? -7.799 -11.620 -7.973 1.00 98.81 308 LEU A N 1
ATOM 2433 C CA . LEU A 1 308 ? -6.897 -10.683 -8.631 1.00 98.81 308 LEU A CA 1
ATOM 2434 C C . LEU A 1 308 ? -5.497 -10.833 -8.032 1.00 98.81 308 LEU A C 1
ATOM 2436 O O . LEU A 1 308 ? -5.348 -11.021 -6.824 1.00 98.81 308 LEU A O 1
ATOM 2440 N N . TYR A 1 309 ? -4.471 -10.746 -8.873 1.00 98.81 309 TYR A N 1
ATOM 2441 C CA . TYR A 1 309 ? -3.076 -10.819 -8.447 1.00 98.81 309 TYR A CA 1
ATOM 2442 C C . TYR A 1 309 ? -2.427 -9.448 -8.569 1.00 98.81 309 TYR A C 1
ATOM 2444 O O . TYR A 1 309 ? -2.400 -8.866 -9.652 1.00 98.81 309 TYR A O 1
ATOM 2452 N N . ILE A 1 310 ? -1.919 -8.943 -7.453 1.00 98.88 310 ILE A N 1
ATOM 2453 C CA . ILE A 1 310 ? -1.387 -7.593 -7.311 1.00 98.88 310 ILE A CA 1
ATOM 2454 C C . ILE A 1 310 ? 0.138 -7.663 -7.303 1.00 98.88 310 ILE A C 1
ATOM 2456 O O . ILE A 1 310 ? 0.727 -8.419 -6.527 1.00 98.88 310 ILE A O 1
ATOM 2460 N N . TYR A 1 311 ? 0.771 -6.877 -8.170 1.00 98.81 311 TYR A N 1
ATOM 2461 C CA . TYR A 1 311 ? 2.223 -6.750 -8.266 1.00 98.81 311 TYR A CA 1
ATOM 2462 C C . TYR A 1 311 ? 2.588 -5.294 -8.035 1.00 98.81 311 TYR A C 1
ATOM 2464 O O . TYR A 1 311 ? 2.272 -4.437 -8.849 1.00 98.81 311 TYR A O 1
ATOM 2472 N N . THR A 1 312 ? 3.247 -5.016 -6.922 1.00 98.75 312 THR A N 1
ATOM 2473 C CA . THR A 1 312 ? 3.713 -3.683 -6.521 1.00 98.75 312 THR A CA 1
ATOM 2474 C C . THR A 1 312 ? 5.145 -3.459 -6.993 1.00 98.75 312 THR A C 1
ATOM 2476 O O . THR A 1 312 ? 5.991 -4.331 -6.787 1.00 98.75 312 THR A O 1
ATOM 2479 N N . GLY A 1 313 ? 5.427 -2.316 -7.619 1.00 98.44 313 GLY A N 1
ATOM 2480 C CA . GLY A 1 313 ? 6.756 -2.012 -8.161 1.00 98.44 313 GLY A CA 1
ATOM 2481 C C . GLY A 1 313 ? 7.819 -1.780 -7.086 1.00 98.44 313 GLY A C 1
ATOM 2482 O O . GLY A 1 313 ? 7.542 -1.143 -6.070 1.00 98.44 313 GLY A O 1
ATOM 2483 N N . GLU A 1 314 ? 9.044 -2.258 -7.324 1.00 98.31 314 GLU A N 1
ATOM 2484 C CA . GLU A 1 314 ? 10.212 -1.924 -6.490 1.00 98.31 314 GLU A CA 1
ATOM 2485 C C . GLU A 1 314 ? 10.748 -0.548 -6.894 1.00 98.31 314 GLU A C 1
ATOM 2487 O O . GLU A 1 314 ? 10.835 -0.223 -8.083 1.00 98.31 314 GLU A O 1
ATOM 2492 N N . GLN A 1 315 ? 11.105 0.256 -5.897 1.00 97.00 315 GLN A N 1
ATOM 2493 C CA . GLN A 1 315 ? 11.776 1.538 -6.082 1.00 97.00 315 GLN A CA 1
ATOM 2494 C C . GLN A 1 315 ? 13.075 1.381 -6.883 1.00 97.00 315 GLN A C 1
ATOM 2496 O O . GLN A 1 315 ? 13.793 0.389 -6.729 1.00 97.00 315 GLN A O 1
ATOM 2501 N N . GLY A 1 316 ? 13.379 2.384 -7.715 1.00 95.75 316 GLY A N 1
ATOM 2502 C CA . GLY A 1 316 ? 14.684 2.530 -8.367 1.00 95.75 316 GLY A CA 1
ATOM 2503 C C . GLY A 1 316 ? 15.849 2.475 -7.375 1.00 95.75 316 GLY A C 1
ATOM 2504 O O . GLY A 1 316 ? 15.698 2.744 -6.185 1.00 95.75 316 GLY A O 1
ATOM 2505 N N . LYS A 1 317 ? 17.018 2.085 -7.873 1.00 95.19 317 LYS A N 1
ATOM 2506 C CA . LYS A 1 317 ? 18.253 1.961 -7.099 1.00 95.19 317 LYS A CA 1
ATOM 2507 C C . LYS A 1 317 ? 19.299 2.890 -7.670 1.00 95.19 317 LYS A C 1
ATOM 2509 O O . LYS A 1 317 ? 19.473 2.954 -8.891 1.00 95.19 317 LYS A O 1
ATOM 2514 N N . ASP A 1 318 ? 20.041 3.519 -6.778 1.00 93.62 318 ASP A N 1
ATOM 2515 C CA . ASP A 1 318 ? 21.156 4.357 -7.177 1.00 93.62 318 ASP A CA 1
ATOM 2516 C C . ASP A 1 318 ? 22.321 3.515 -7.702 1.00 93.62 318 ASP A C 1
ATOM 2518 O O . ASP A 1 318 ? 22.572 2.388 -7.255 1.00 93.62 318 ASP A O 1
ATOM 2522 N N . GLY A 1 319 ? 23.025 4.062 -8.689 1.00 94.00 319 GLY A N 1
ATOM 2523 C CA . GLY A 1 319 ? 24.320 3.537 -9.095 1.00 94.00 319 GLY A CA 1
ATOM 2524 C C . GLY A 1 319 ? 25.390 3.841 -8.048 1.00 94.00 319 GLY A C 1
ATOM 2525 O O . GLY A 1 319 ? 25.314 4.821 -7.310 1.00 94.00 319 GLY A O 1
ATOM 2526 N N . THR A 1 320 ? 26.426 3.010 -7.983 1.00 95.25 320 THR A N 1
ATOM 2527 C CA . THR A 1 320 ? 27.536 3.225 -7.051 1.00 95.25 320 THR A CA 1
ATOM 2528 C C . THR A 1 320 ? 28.568 4.183 -7.634 1.00 95.25 320 THR A C 1
ATOM 2530 O O . THR A 1 320 ? 28.769 4.249 -8.851 1.00 95.25 320 THR A O 1
ATOM 2533 N N . ILE A 1 321 ? 29.263 4.907 -6.759 1.00 94.88 321 ILE A N 1
ATOM 2534 C CA . ILE A 1 321 ? 30.447 5.702 -7.106 1.00 94.88 321 ILE A CA 1
ATOM 2535 C C . ILE A 1 321 ? 31.643 4.754 -7.307 1.00 94.88 321 ILE A C 1
ATOM 2537 O O . ILE A 1 321 ? 31.732 3.713 -6.647 1.00 94.88 321 ILE A O 1
ATOM 2541 N N . GLY A 1 322 ? 32.544 5.074 -8.241 1.00 94.06 322 GLY A N 1
ATOM 2542 C CA . GLY A 1 322 ? 33.794 4.331 -8.420 1.00 94.06 322 GLY A CA 1
ATOM 2543 C C . GLY A 1 322 ? 34.767 4.484 -7.243 1.00 94.06 322 GLY A C 1
ATOM 2544 O O . GLY A 1 322 ? 34.610 5.341 -6.379 1.00 94.06 322 GLY A O 1
ATOM 2545 N N . ASN A 1 323 ? 35.806 3.652 -7.195 1.00 95.31 323 ASN A N 1
ATOM 2546 C CA . ASN A 1 323 ? 36.777 3.640 -6.101 1.00 95.31 323 ASN A CA 1
ATOM 2547 C C . ASN A 1 323 ? 38.210 3.761 -6.637 1.00 95.31 323 ASN A C 1
ATOM 2549 O O . ASN A 1 323 ? 38.668 2.901 -7.391 1.00 95.31 323 ASN A O 1
ATOM 2553 N N . ASN A 1 324 ? 38.918 4.816 -6.217 1.00 94.31 324 ASN A N 1
ATOM 2554 C CA . ASN A 1 324 ? 40.292 5.096 -6.645 1.00 94.31 324 ASN A CA 1
ATOM 2555 C C . ASN A 1 324 ? 41.309 4.096 -6.080 1.00 94.31 324 ASN A C 1
ATOM 2557 O O . ASN A 1 324 ? 42.207 3.681 -6.804 1.00 94.31 324 ASN A O 1
ATOM 2561 N N . THR A 1 325 ? 41.161 3.691 -4.815 1.00 94.88 325 THR A N 1
ATOM 2562 C CA . THR A 1 325 ? 42.075 2.763 -4.129 1.00 94.88 325 THR A CA 1
ATOM 2563 C C . THR A 1 325 ? 42.084 1.396 -4.801 1.00 94.88 325 THR A C 1
ATOM 2565 O O . THR A 1 325 ? 43.142 0.847 -5.086 1.00 94.88 325 THR A O 1
ATOM 2568 N N . ASN A 1 326 ? 40.895 0.877 -5.109 1.00 93.31 326 ASN A N 1
ATOM 2569 C CA . ASN A 1 326 ? 40.721 -0.446 -5.706 1.00 93.31 326 ASN A CA 1
ATOM 2570 C C . ASN A 1 326 ? 40.645 -0.403 -7.241 1.00 93.31 326 ASN A C 1
ATOM 2572 O O . ASN A 1 326 ? 40.465 -1.444 -7.864 1.00 93.31 326 ASN A O 1
ATOM 2576 N N . GLN A 1 327 ? 40.733 0.788 -7.846 1.00 92.75 327 GLN A N 1
ATOM 2577 C CA . GLN A 1 327 ? 40.629 1.020 -9.292 1.00 92.75 327 GLN A CA 1
ATOM 2578 C C . GLN A 1 327 ? 39.386 0.372 -9.931 1.00 92.75 327 GLN A C 1
ATOM 2580 O O . GLN A 1 327 ? 39.451 -0.243 -10.995 1.00 92.75 327 GLN A O 1
ATOM 2585 N N . THR A 1 328 ? 38.233 0.488 -9.266 1.00 94.12 328 THR A N 1
ATOM 2586 C CA . THR A 1 328 ? 36.964 -0.093 -9.737 1.00 94.12 328 THR A CA 1
ATOM 2587 C C . THR A 1 328 ? 36.002 0.997 -10.187 1.00 94.12 328 THR A C 1
ATOM 2589 O O . THR A 1 328 ? 35.865 2.035 -9.542 1.00 94.12 328 THR A O 1
ATOM 2592 N N . PHE A 1 329 ? 35.315 0.767 -11.306 1.00 94.44 329 PHE A N 1
ATOM 2593 C CA . PHE A 1 329 ? 34.316 1.701 -11.817 1.00 94.44 329 PHE A CA 1
ATOM 2594 C C . PHE A 1 329 ? 32.981 1.581 -11.065 1.00 94.44 329 PHE A C 1
ATOM 2596 O O . PHE A 1 329 ? 32.613 0.506 -10.587 1.00 94.44 329 PHE A O 1
ATOM 2603 N N . GLY A 1 330 ? 32.236 2.687 -11.011 1.00 95.50 330 GLY A N 1
ATOM 2604 C CA . GLY A 1 330 ? 30.890 2.731 -10.443 1.00 95.50 330 GLY A CA 1
ATOM 2605 C C . GLY A 1 330 ? 29.912 1.820 -11.191 1.00 95.50 330 GLY A C 1
ATOM 2606 O O . GLY A 1 330 ? 29.811 1.867 -12.422 1.00 95.50 330 GLY A O 1
ATOM 2607 N N . LYS A 1 331 ? 29.191 0.970 -10.460 1.00 97.12 331 LYS A N 1
ATOM 2608 C CA . LYS A 1 331 ? 28.222 0.018 -11.015 1.00 97.12 331 LYS A CA 1
ATOM 2609 C C . LYS A 1 331 ? 26.870 0.691 -11.177 1.00 97.12 331 LYS A C 1
ATOM 2611 O O . LYS A 1 331 ? 26.446 1.446 -10.310 1.00 97.12 331 LYS A O 1
ATOM 2616 N N . GLY A 1 332 ? 26.191 0.413 -12.285 1.00 96.50 332 GLY A N 1
ATOM 2617 C CA . GLY A 1 332 ? 24.824 0.884 -12.470 1.00 96.50 332 GLY A CA 1
ATOM 2618 C C . GLY A 1 332 ? 23.875 0.258 -11.449 1.00 96.50 332 GLY A C 1
ATOM 2619 O O . GLY A 1 332 ? 24.070 -0.887 -11.032 1.00 96.50 332 GLY A O 1
ATOM 2620 N N . GLY A 1 333 ? 22.845 1.006 -11.061 1.00 96.75 333 GLY A N 1
ATOM 2621 C CA . GLY A 1 333 ? 21.788 0.524 -10.184 1.00 96.75 333 GLY A CA 1
ATOM 2622 C C . GLY A 1 333 ? 21.149 -0.737 -10.763 1.00 96.75 333 GLY A C 1
ATOM 2623 O O . GLY A 1 333 ? 20.875 -0.823 -11.963 1.00 96.75 333 GLY A O 1
ATOM 2624 N N . ALA A 1 334 ? 20.925 -1.745 -9.923 1.00 97.50 334 ALA A N 1
ATOM 2625 C CA . ALA A 1 334 ? 20.343 -3.003 -10.377 1.00 97.50 334 ALA A CA 1
ATOM 2626 C C . ALA A 1 334 ? 18.903 -2.806 -10.883 1.00 97.50 334 ALA A C 1
ATOM 2628 O O . ALA A 1 334 ? 18.163 -1.966 -10.363 1.00 97.50 334 ALA A O 1
ATOM 2629 N N . ALA A 1 335 ? 18.493 -3.623 -11.858 1.00 97.75 335 ALA A N 1
ATOM 2630 C CA . ALA A 1 335 ? 17.101 -3.694 -12.299 1.00 97.75 335 ALA A CA 1
ATOM 2631 C C . ALA A 1 335 ? 16.165 -4.010 -11.119 1.00 97.75 335 ALA A C 1
ATOM 2633 O O . ALA A 1 335 ? 16.548 -4.687 -10.154 1.00 97.75 335 ALA A O 1
ATOM 2634 N N . THR A 1 336 ? 14.936 -3.515 -11.204 1.00 97.88 336 THR A N 1
ATOM 2635 C CA . THR A 1 336 ? 13.972 -3.541 -10.102 1.00 97.88 336 THR A CA 1
ATOM 2636 C C . THR A 1 336 ? 12.779 -4.424 -10.438 1.00 97.88 336 THR A C 1
ATOM 2638 O O . THR A 1 336 ? 12.418 -4.640 -11.601 1.00 97.88 336 THR A O 1
ATOM 2641 N N . PHE A 1 337 ? 12.188 -5.008 -9.398 1.00 98.56 337 PHE A N 1
ATOM 2642 C CA . PHE A 1 337 ? 11.014 -5.854 -9.521 1.00 98.56 337 PHE A CA 1
ATOM 2643 C C . PHE A 1 337 ? 9.864 -5.121 -10.206 1.00 98.56 337 PHE A C 1
ATOM 2645 O O . PHE A 1 337 ? 9.608 -3.941 -9.973 1.00 98.56 337 PHE A O 1
ATOM 2652 N N . ASN A 1 338 ? 9.152 -5.879 -11.033 1.00 98.44 338 ASN A N 1
ATOM 2653 C CA . ASN A 1 338 ? 8.089 -5.403 -11.902 1.00 98.44 338 ASN A CA 1
ATOM 2654 C C . ASN A 1 338 ? 8.527 -4.367 -12.952 1.00 98.44 338 ASN A C 1
ATOM 2656 O O . ASN A 1 338 ? 7.751 -3.505 -13.368 1.00 98.44 338 ASN A O 1
ATOM 2660 N N . GLY A 1 339 ? 9.773 -4.493 -13.416 1.00 97.94 339 GLY A N 1
ATOM 2661 C CA . GLY A 1 339 ? 10.155 -4.047 -14.749 1.00 97.94 339 GLY A CA 1
ATOM 2662 C C . GLY A 1 339 ? 10.938 -2.748 -14.838 1.00 97.94 339 GLY A C 1
ATOM 2663 O O . GLY A 1 339 ? 11.007 -2.211 -15.935 1.00 97.94 339 GLY A O 1
ATOM 2664 N N . GLY A 1 340 ? 11.540 -2.232 -13.767 1.00 98.19 340 GLY A N 1
ATOM 2665 C CA . GLY A 1 340 ? 12.482 -1.119 -13.912 1.00 98.19 340 GLY A CA 1
ATOM 2666 C C . GLY A 1 340 ? 13.837 -1.596 -14.448 1.00 98.19 340 GLY A C 1
ATOM 2667 O O . GLY A 1 340 ? 14.412 -2.573 -13.963 1.00 98.19 340 GLY A O 1
ATOM 2668 N N . GLY A 1 341 ? 14.343 -0.925 -15.481 1.00 98.38 341 GLY A N 1
ATOM 2669 C CA . GLY A 1 341 ? 15.603 -1.256 -16.143 1.00 98.38 341 GLY A CA 1
ATOM 2670 C C . GLY A 1 341 ? 16.821 -0.867 -15.305 1.00 98.38 341 GLY A C 1
ATOM 2671 O O . GLY A 1 341 ? 16.787 0.126 -14.582 1.00 98.38 341 GLY A O 1
ATOM 2672 N N . ALA A 1 342 ? 17.908 -1.634 -15.415 1.00 98.31 342 ALA A N 1
ATOM 2673 C CA . ALA A 1 342 ? 19.168 -1.340 -14.728 1.00 98.31 342 ALA A CA 1
ATOM 2674 C C . ALA A 1 342 ? 19.822 -0.049 -15.247 1.00 98.31 342 ALA A C 1
ATOM 2676 O O . ALA A 1 342 ? 19.669 0.310 -16.416 1.00 98.31 342 ALA A O 1
ATOM 2677 N N . GLY A 1 343 ? 20.594 0.621 -14.398 1.00 97.31 343 GLY A N 1
ATOM 2678 C CA . GLY A 1 343 ? 21.506 1.670 -14.834 1.00 97.31 343 GLY A CA 1
ATOM 2679 C C . GLY A 1 343 ? 22.756 1.102 -15.509 1.00 97.31 343 GLY A C 1
ATOM 2680 O O . GLY A 1 343 ? 23.128 -0.056 -15.312 1.00 97.31 343 GLY A O 1
ATOM 2681 N N . GLY A 1 344 ? 23.417 1.926 -16.311 1.00 97.06 344 GLY A N 1
ATOM 2682 C CA . GLY A 1 344 ? 24.667 1.596 -16.978 1.00 97.06 344 GLY A CA 1
ATOM 2683 C C . GLY A 1 344 ? 25.886 1.785 -16.080 1.00 97.06 344 GLY A C 1
ATOM 2684 O O . GLY A 1 344 ? 25.877 2.565 -15.129 1.00 97.06 344 GLY A O 1
ATOM 2685 N N . GLU A 1 345 ? 26.963 1.074 -16.394 1.00 96.56 345 GLU A N 1
ATOM 2686 C CA . GLU A 1 345 ? 28.239 1.186 -15.681 1.00 96.56 345 GLU A CA 1
ATOM 2687 C C . GLU A 1 345 ? 28.980 2.483 -16.048 1.00 96.56 345 GLU A C 1
ATOM 2689 O O . GLU A 1 345 ? 28.943 2.928 -17.200 1.00 96.56 345 GLU A O 1
ATOM 2694 N N . ALA A 1 346 ? 29.680 3.060 -15.072 1.00 95.31 346 ALA A N 1
ATOM 2695 C CA . ALA A 1 346 ? 30.597 4.176 -15.273 1.00 95.31 346 ALA A CA 1
ATOM 2696 C C . ALA A 1 346 ? 31.951 3.722 -15.846 1.00 95.31 346 ALA A C 1
ATOM 2698 O O . ALA A 1 346 ? 32.237 2.528 -15.968 1.00 95.31 346 ALA A O 1
ATOM 2699 N N . ARG A 1 347 ? 32.819 4.694 -16.136 1.00 93.88 347 ARG A N 1
ATOM 2700 C CA . ARG A 1 347 ? 34.244 4.511 -16.446 1.00 93.88 347 ARG A CA 1
ATOM 2701 C C . ARG A 1 347 ? 35.097 5.526 -15.697 1.00 93.88 347 ARG A C 1
ATOM 2703 O O . ARG A 1 347 ? 34.629 6.616 -15.384 1.00 93.88 347 ARG A O 1
ATOM 2710 N N . GLY A 1 348 ? 36.350 5.158 -15.463 1.00 88.50 348 GLY A N 1
ATOM 2711 C CA . GLY A 1 348 ? 37.385 5.989 -14.856 1.00 88.50 348 GLY A CA 1
ATOM 2712 C C . GLY A 1 348 ? 38.770 5.421 -15.167 1.00 88.50 348 GLY A C 1
ATOM 2713 O O . GLY A 1 348 ? 38.886 4.332 -15.737 1.00 88.50 348 GLY A O 1
ATOM 2714 N N . SER A 1 349 ? 39.811 6.156 -14.791 1.00 89.31 349 SER A N 1
ATOM 2715 C CA . SER A 1 349 ? 41.211 5.758 -14.925 1.00 89.31 349 SER A CA 1
ATOM 2716 C C . SER A 1 349 ? 42.070 6.373 -13.812 1.00 89.31 349 SER A C 1
ATOM 2718 O O . SER A 1 349 ? 41.576 7.075 -12.931 1.00 89.31 349 SER A O 1
ATOM 2720 N N . THR A 1 350 ? 43.379 6.126 -13.839 1.00 85.31 350 THR A N 1
ATOM 2721 C CA . THR A 1 350 ? 44.339 6.801 -12.948 1.00 85.31 350 THR A CA 1
ATOM 2722 C C . THR A 1 350 ? 44.505 8.289 -13.278 1.00 85.31 350 THR A C 1
ATOM 2724 O O . THR A 1 350 ? 44.788 9.079 -12.384 1.00 85.31 350 THR A O 1
ATOM 2727 N N . THR A 1 351 ? 44.291 8.688 -14.536 1.00 91.00 351 THR A N 1
ATOM 2728 C CA . THR A 1 351 ? 44.282 10.096 -14.974 1.00 91.00 351 THR A CA 1
ATOM 2729 C C . THR A 1 351 ? 42.959 10.786 -14.642 1.00 91.00 351 THR A C 1
ATOM 2731 O O . THR A 1 351 ? 42.947 11.961 -14.288 1.00 91.00 351 THR A O 1
ATOM 2734 N N . TYR A 1 352 ? 41.848 10.052 -14.744 1.00 89.75 352 TYR A N 1
ATOM 2735 C CA . TYR A 1 352 ? 40.495 10.531 -14.466 1.00 89.75 352 TYR A CA 1
ATOM 2736 C C . TYR A 1 352 ? 39.885 9.699 -13.333 1.00 89.75 352 TYR A C 1
ATOM 2738 O O . TYR A 1 352 ? 39.264 8.669 -13.613 1.00 89.75 352 TYR A O 1
ATOM 2746 N N . PRO A 1 353 ? 40.073 10.112 -12.067 1.00 91.44 353 PRO A N 1
ATOM 2747 C CA . PRO A 1 353 ? 39.799 9.276 -10.904 1.00 91.44 353 PRO A CA 1
ATOM 2748 C C . PRO A 1 353 ? 38.417 8.608 -10.942 1.00 91.44 353 PRO A C 1
ATOM 2750 O O . PRO A 1 353 ? 37.402 9.276 -11.131 1.00 91.44 353 PRO A O 1
ATOM 2753 N N . TYR A 1 354 ? 38.367 7.291 -10.722 1.00 92.12 354 TYR A N 1
ATOM 2754 C CA . TYR A 1 354 ? 37.134 6.492 -10.676 1.00 92.12 354 TYR A CA 1
ATOM 2755 C C . TYR A 1 354 ? 36.065 7.073 -9.744 1.00 92.12 354 TYR A C 1
ATOM 2757 O O . TYR A 1 354 ? 34.881 7.013 -10.065 1.00 92.12 354 TYR A O 1
ATOM 2765 N N . ALA A 1 355 ? 36.474 7.655 -8.614 1.00 93.88 355 ALA A N 1
ATOM 2766 C CA . ALA A 1 355 ? 35.566 8.253 -7.636 1.00 93.88 355 ALA A CA 1
ATOM 2767 C C . ALA A 1 355 ? 34.835 9.511 -8.140 1.00 93.88 355 ALA A C 1
ATOM 2769 O O . ALA A 1 355 ? 33.874 9.944 -7.513 1.00 93.88 355 ALA A O 1
ATOM 2770 N N . ASN A 1 356 ? 35.239 10.074 -9.283 1.00 91.75 356 ASN A N 1
ATOM 2771 C CA . ASN A 1 356 ? 34.551 11.210 -9.899 1.00 91.75 356 ASN A CA 1
ATOM 2772 C C . ASN A 1 356 ? 33.290 10.790 -10.669 1.00 91.75 356 ASN A C 1
ATOM 2774 O O . ASN A 1 356 ? 32.509 11.648 -11.081 1.00 91.75 356 ASN A O 1
ATOM 2778 N N . TYR A 1 357 ? 33.098 9.488 -10.902 1.00 92.50 357 TYR A N 1
ATOM 2779 C CA . TYR A 1 357 ? 32.031 8.971 -11.748 1.00 92.50 357 TYR A CA 1
ATOM 2780 C C . TYR A 1 357 ? 31.218 7.896 -11.033 1.00 92.50 357 TYR A C 1
ATOM 2782 O O . TYR A 1 357 ? 31.741 7.017 -10.345 1.00 92.50 357 TYR A O 1
ATOM 2790 N N . SER A 1 358 ? 29.909 7.954 -11.246 1.00 93.38 358 SER A N 1
ATOM 2791 C CA . SER A 1 358 ? 28.932 7.013 -10.704 1.00 93.38 358 SER A CA 1
ATOM 2792 C C . SER A 1 358 ? 28.237 6.231 -11.807 1.00 93.38 358 SER A C 1
ATOM 2794 O O . SER A 1 358 ? 28.051 6.722 -12.927 1.00 93.38 358 SER A O 1
ATOM 2796 N N . GLY A 1 359 ? 27.852 4.993 -11.502 1.00 94.75 359 GLY A N 1
ATOM 2797 C CA . GLY A 1 359 ? 26.928 4.257 -12.356 1.00 94.75 359 GLY A CA 1
ATOM 2798 C C . GLY A 1 359 ? 25.593 4.994 -12.481 1.00 94.75 359 GLY A C 1
ATOM 2799 O O . GLY A 1 359 ? 25.234 5.802 -11.627 1.00 94.75 359 GLY A O 1
ATOM 2800 N N . GLY A 1 360 ? 24.858 4.721 -13.555 1.00 94.44 360 GLY A N 1
ATOM 2801 C CA . GLY A 1 360 ? 23.510 5.256 -13.720 1.00 94.44 360 GLY A CA 1
ATOM 2802 C C . GLY A 1 360 ? 22.533 4.663 -12.711 1.00 94.44 360 GLY A C 1
ATOM 2803 O O . GLY A 1 360 ? 22.712 3.531 -12.262 1.00 94.44 360 GLY A O 1
ATOM 2804 N N . ASN A 1 361 ? 21.471 5.399 -12.407 1.00 94.88 361 ASN A N 1
ATOM 2805 C CA . ASN A 1 361 ? 20.380 4.925 -11.561 1.00 94.88 361 ASN A CA 1
ATOM 2806 C C . ASN A 1 361 ? 19.450 4.001 -12.363 1.00 94.88 361 ASN A C 1
ATOM 2808 O O . ASN A 1 361 ? 19.308 4.146 -13.584 1.00 94.88 361 ASN A O 1
ATOM 2812 N N . SER A 1 362 ? 18.810 3.040 -11.697 1.00 96.75 362 SER A N 1
ATOM 2813 C CA . SER A 1 362 ? 17.781 2.201 -12.319 1.00 96.75 362 SER A CA 1
ATOM 2814 C C . SER A 1 362 ? 16.404 2.867 -12.319 1.00 96.75 362 SER A C 1
ATOM 2816 O O . SER A 1 362 ? 16.141 3.810 -11.572 1.00 96.75 362 SER A O 1
ATOM 2818 N N . GLY A 1 363 ? 15.517 2.385 -13.190 1.00 97.12 363 GLY A N 1
ATOM 2819 C CA . GLY A 1 363 ? 14.107 2.774 -13.175 1.00 97.12 363 GLY A CA 1
ATOM 2820 C C . GLY A 1 363 ? 13.325 2.093 -12.048 1.00 97.12 363 GLY A C 1
ATOM 2821 O O . GLY A 1 363 ? 13.714 1.033 -11.553 1.00 97.12 363 GLY A O 1
ATOM 2822 N N . GLY A 1 364 ? 12.190 2.677 -11.673 1.00 97.88 364 GLY A N 1
ATOM 2823 C CA . GLY A 1 364 ? 11.198 2.070 -10.790 1.00 97.88 364 GLY A CA 1
ATOM 2824 C C . GLY A 1 364 ? 10.301 1.072 -11.529 1.00 97.88 364 GLY A C 1
ATOM 2825 O O . GLY A 1 364 ? 10.015 1.219 -12.723 1.00 97.88 364 GLY A O 1
ATOM 2826 N N . GLY A 1 365 ? 9.849 0.043 -10.816 1.00 98.50 365 GLY A N 1
ATOM 2827 C CA . GLY A 1 365 ? 8.885 -0.934 -11.318 1.00 98.50 365 GLY A CA 1
ATOM 2828 C C . GLY A 1 365 ? 7.468 -0.375 -11.482 1.00 98.50 365 GLY A C 1
ATOM 2829 O O . GLY A 1 365 ? 7.061 0.570 -10.804 1.00 98.50 365 GLY A O 1
ATOM 2830 N N . ALA A 1 366 ? 6.681 -0.991 -12.361 1.00 98.69 366 ALA A N 1
ATOM 2831 C CA . ALA A 1 366 ? 5.249 -0.718 -12.452 1.00 98.69 366 ALA A CA 1
ATOM 2832 C C . ALA A 1 366 ? 4.495 -1.298 -11.249 1.00 98.69 366 ALA A C 1
ATOM 2834 O O . ALA A 1 366 ? 4.971 -2.232 -10.606 1.00 98.69 366 ALA A O 1
ATOM 2835 N N . THR A 1 367 ? 3.280 -0.814 -11.004 1.00 98.94 367 THR A N 1
ATOM 2836 C CA . THR A 1 367 ? 2.315 -1.515 -10.146 1.00 98.94 367 THR A CA 1
ATOM 2837 C C . THR A 1 367 ? 1.122 -1.946 -10.981 1.00 98.94 367 THR A C 1
ATOM 2839 O O . THR A 1 367 ? 0.582 -1.131 -11.724 1.00 98.94 367 THR A O 1
ATOM 2842 N N . ASP A 1 368 ? 0.712 -3.210 -10.899 1.00 98.94 368 ASP A N 1
ATOM 2843 C CA . ASP A 1 368 ? -0.332 -3.752 -11.766 1.00 98.94 368 ASP A CA 1
ATOM 2844 C C . ASP A 1 368 ? -1.239 -4.800 -11.105 1.00 98.94 368 ASP A C 1
ATOM 2846 O O . ASP A 1 368 ? -0.906 -5.411 -10.086 1.00 98.94 368 ASP A O 1
ATOM 2850 N N . VAL A 1 369 ? -2.413 -4.979 -11.718 1.00 98.94 369 VAL A N 1
ATOM 2851 C CA . VAL A 1 369 ? -3.407 -6.003 -11.380 1.00 98.94 369 VAL A CA 1
ATOM 2852 C C . VAL A 1 369 ? -3.541 -6.988 -12.530 1.00 98.94 369 VAL A C 1
ATOM 2854 O O . VAL A 1 369 ? -3.800 -6.587 -13.670 1.00 98.94 369 VAL A O 1
ATOM 2857 N N . ARG A 1 370 ? -3.433 -8.281 -12.218 1.00 98.75 370 ARG A N 1
ATOM 2858 C CA . ARG A 1 370 ? -3.450 -9.395 -13.176 1.00 98.75 370 ARG A CA 1
ATOM 2859 C C . ARG A 1 370 ? -4.561 -10.392 -12.885 1.00 98.75 370 ARG A C 1
ATOM 2861 O O . ARG A 1 370 ? -4.927 -10.608 -11.731 1.00 98.75 370 ARG A O 1
ATOM 2868 N N . LEU A 1 371 ? -5.031 -11.061 -13.936 1.00 98.62 371 LEU A N 1
ATOM 2869 C CA . LEU A 1 371 ? -5.977 -12.181 -13.831 1.00 98.62 371 LEU A CA 1
ATOM 2870 C C . LEU A 1 371 ? -5.289 -13.543 -13.692 1.00 98.62 371 LEU A C 1
ATOM 2872 O O . LEU A 1 371 ? -5.930 -14.520 -13.315 1.00 98.62 371 LEU A O 1
ATOM 2876 N N . SER A 1 372 ? -3.989 -13.627 -13.974 1.00 97.69 372 SER A N 1
ATOM 2877 C CA . SER A 1 372 ? -3.220 -14.867 -13.869 1.00 97.69 372 SER A CA 1
ATOM 2878 C C . SER A 1 372 ? -1.928 -14.655 -13.086 1.00 97.69 372 SER A C 1
ATOM 2880 O O . SER A 1 372 ? -1.145 -13.742 -13.367 1.00 97.69 372 SER A O 1
ATOM 2882 N N . LYS A 1 373 ? -1.694 -15.530 -12.102 1.00 97.44 373 LYS A N 1
ATOM 2883 C CA . LYS A 1 373 ? -0.457 -15.556 -11.319 1.00 97.44 373 LYS A CA 1
ATOM 2884 C C . LYS A 1 373 ? 0.691 -16.086 -12.170 1.00 97.44 373 LYS A C 1
ATOM 2886 O O . LYS A 1 373 ? 0.540 -17.079 -12.871 1.00 97.44 373 LYS A O 1
ATOM 2891 N N . GLY A 1 374 ? 1.851 -15.471 -12.020 1.00 96.44 374 GLY A N 1
ATOM 2892 C CA . GLY A 1 374 ? 3.124 -15.954 -12.542 1.00 96.44 374 GLY A CA 1
ATOM 2893 C C . GLY A 1 374 ? 4.286 -15.219 -11.884 1.00 96.44 374 GLY A C 1
ATOM 2894 O O . GLY A 1 374 ? 4.091 -14.423 -10.957 1.00 96.44 374 GLY A O 1
ATOM 2895 N N . ASN A 1 375 ? 5.501 -15.440 -12.377 1.00 97.25 375 ASN A N 1
ATOM 2896 C CA . ASN A 1 375 ? 6.593 -14.514 -12.085 1.00 97.25 375 ASN A CA 1
ATOM 2897 C C . ASN A 1 375 ? 6.235 -13.122 -12.626 1.00 97.25 375 ASN A C 1
ATOM 2899 O O . ASN A 1 375 ? 5.439 -12.991 -13.556 1.00 97.25 375 ASN A O 1
ATOM 2903 N N . TRP A 1 376 ? 6.814 -12.063 -12.058 1.00 95.88 376 TRP A N 1
ATOM 2904 C CA . TRP A 1 376 ? 6.473 -10.694 -12.466 1.00 95.88 376 TRP A CA 1
ATOM 2905 C C . TRP A 1 376 ? 6.701 -10.457 -13.971 1.00 95.88 376 TRP A C 1
ATOM 2907 O O . TRP A 1 376 ? 5.955 -9.696 -14.582 1.00 95.88 376 TRP A O 1
ATOM 2917 N N . ASN A 1 377 ? 7.675 -11.152 -14.568 1.00 95.88 377 ASN A N 1
ATOM 2918 C CA . ASN A 1 377 ? 8.049 -11.103 -15.982 1.00 95.88 377 ASN A CA 1
ATOM 2919 C C . ASN A 1 377 ? 7.512 -12.279 -16.818 1.00 95.88 377 ASN A C 1
ATOM 2921 O O . ASN A 1 377 ? 7.918 -12.437 -17.968 1.00 95.88 377 ASN A O 1
ATOM 2925 N N . ASP A 1 378 ? 6.635 -13.117 -16.263 1.00 97.50 378 ASP A N 1
ATOM 2926 C CA . ASP A 1 378 ? 5.999 -14.190 -17.025 1.00 97.50 378 ASP A CA 1
ATOM 2927 C C . ASP A 1 378 ? 5.093 -13.603 -18.119 1.00 97.50 378 ASP A C 1
ATOM 2929 O O . ASP A 1 378 ? 4.264 -12.732 -17.847 1.00 97.50 378 ASP A O 1
ATOM 2933 N N . ALA A 1 379 ? 5.245 -14.068 -19.361 1.00 97.31 379 ALA A N 1
ATOM 2934 C CA . ALA A 1 379 ? 4.555 -13.482 -20.509 1.00 97.31 379 ALA A CA 1
ATOM 2935 C C . ALA A 1 379 ? 3.029 -13.640 -20.419 1.00 97.31 379 ALA A C 1
ATOM 2937 O O . ALA A 1 379 ? 2.294 -12.697 -20.718 1.00 97.31 379 ALA A O 1
ATOM 2938 N N . THR A 1 380 ? 2.546 -14.801 -19.972 1.00 97.56 380 THR A N 1
ATOM 2939 C CA . THR A 1 380 ? 1.111 -15.079 -19.825 1.00 97.56 380 THR A CA 1
ATOM 2940 C C . THR A 1 380 ? 0.505 -14.202 -18.731 1.00 97.56 380 THR A C 1
ATOM 2942 O O . THR A 1 380 ? -0.505 -13.529 -18.950 1.00 97.56 380 THR A O 1
ATOM 2945 N N . SER A 1 381 ? 1.169 -14.126 -17.576 1.00 97.94 381 SER A N 1
ATOM 2946 C CA . SER A 1 381 ? 0.789 -13.253 -16.470 1.00 97.94 381 SER A CA 1
ATOM 2947 C C . SER A 1 381 ? 0.788 -11.781 -16.894 1.00 97.94 381 SER A C 1
ATOM 2949 O O . SER A 1 381 ? -0.227 -11.106 -16.720 1.00 97.94 381 SER A O 1
ATOM 2951 N N . LEU A 1 382 ? 1.855 -11.285 -17.532 1.00 97.94 382 LEU A N 1
ATOM 2952 C CA . LEU A 1 382 ? 1.942 -9.903 -18.021 1.00 97.94 382 LEU A CA 1
ATOM 2953 C C . LEU A 1 382 ? 0.821 -9.558 -19.008 1.00 97.94 382 LEU A C 1
ATOM 2955 O O . LEU A 1 382 ? 0.306 -8.440 -18.985 1.00 97.94 382 LEU A O 1
ATOM 2959 N N . ARG A 1 383 ? 0.424 -10.480 -19.889 1.00 98.31 383 ARG A N 1
ATOM 2960 C CA . ARG A 1 383 ? -0.679 -10.231 -20.833 1.00 98.31 383 ARG A CA 1
ATOM 2961 C C . ARG A 1 383 ? -2.029 -10.154 -20.132 1.00 98.31 383 ARG A C 1
ATOM 2963 O O . ARG A 1 383 ? -2.908 -9.471 -20.629 1.00 98.31 383 ARG A O 1
ATOM 2970 N N . SER A 1 384 ? -2.175 -10.782 -18.964 1.00 98.62 384 SER A N 1
ATOM 2971 C CA . SER A 1 384 ? -3.397 -10.756 -18.146 1.00 98.62 384 SER A CA 1
ATOM 2972 C C . SER A 1 384 ? -3.594 -9.479 -17.307 1.00 98.62 384 SER A C 1
ATOM 2974 O O . SER A 1 384 ? -4.479 -9.438 -16.447 1.00 98.62 384 SER A O 1
ATOM 2976 N N . ARG A 1 385 ? -2.753 -8.451 -17.507 1.00 98.69 385 ARG A N 1
ATOM 2977 C CA . ARG A 1 385 ? -2.832 -7.160 -16.807 1.00 98.69 385 ARG A CA 1
ATOM 2978 C C . ARG A 1 385 ? -4.079 -6.385 -17.235 1.00 98.69 385 ARG A C 1
ATOM 2980 O O . ARG A 1 385 ? -4.243 -6.065 -18.409 1.00 98.69 385 ARG A O 1
ATOM 2987 N N . ILE A 1 386 ? -4.922 -6.027 -16.269 1.00 98.81 386 ILE A N 1
ATOM 2988 C CA . ILE A 1 386 ? -6.156 -5.250 -16.494 1.00 98.81 386 ILE A CA 1
ATOM 2989 C C . ILE A 1 386 ? -6.036 -3.784 -16.055 1.00 98.81 386 ILE A C 1
ATOM 2991 O O . ILE A 1 386 ? -6.812 -2.946 -16.512 1.00 98.81 386 ILE A O 1
ATOM 2995 N N . MET A 1 387 ? -5.062 -3.468 -15.200 1.00 98.94 387 MET A N 1
ATOM 2996 C CA . MET A 1 387 ? -4.725 -2.110 -14.772 1.00 98.94 387 MET A CA 1
ATOM 2997 C C . MET A 1 387 ? -3.232 -2.042 -14.432 1.00 98.94 387 MET A C 1
ATOM 2999 O O . MET A 1 387 ? -2.707 -2.979 -13.833 1.00 98.94 387 MET A O 1
ATOM 3003 N N . VAL A 1 388 ? -2.553 -0.966 -14.829 1.00 98.94 388 VAL A N 1
ATOM 3004 C CA . VAL A 1 388 ? -1.117 -0.731 -14.640 1.00 98.94 388 VAL A CA 1
ATOM 3005 C C . VAL A 1 388 ? -0.879 0.748 -14.360 1.00 98.94 388 VAL A C 1
ATOM 3007 O O . VAL A 1 388 ? -1.263 1.578 -15.180 1.00 98.94 388 VAL A O 1
ATOM 3010 N N . ALA A 1 389 ? -0.168 1.061 -13.282 1.00 98.88 389 ALA A N 1
ATOM 3011 C CA . ALA A 1 389 ? 0.461 2.354 -13.053 1.00 98.88 389 ALA A CA 1
ATOM 3012 C C . ALA A 1 389 ? 1.956 2.274 -13.402 1.00 98.88 389 ALA A C 1
ATOM 3014 O O . ALA A 1 389 ? 2.691 1.446 -12.855 1.00 98.88 389 ALA A O 1
ATOM 3015 N N . GLY A 1 390 ? 2.399 3.118 -14.337 1.00 98.62 390 GLY A N 1
ATOM 3016 C CA . GLY A 1 390 ? 3.784 3.143 -14.814 1.00 98.62 390 GLY A CA 1
ATOM 3017 C C . GLY A 1 390 ? 4.778 3.593 -13.738 1.00 98.62 390 GLY A C 1
ATOM 3018 O O . GLY A 1 390 ? 4.517 4.539 -12.995 1.00 98.62 390 GLY A O 1
ATOM 3019 N N . GLY A 1 391 ? 5.929 2.931 -13.672 1.00 98.31 391 GLY A N 1
ATOM 3020 C CA . GLY A 1 391 ? 7.082 3.345 -12.878 1.00 98.31 391 GLY A CA 1
ATOM 3021 C C . GLY A 1 391 ? 7.911 4.417 -13.589 1.00 98.31 391 GLY A C 1
ATOM 3022 O O . GLY A 1 391 ? 7.898 4.529 -14.821 1.00 98.31 391 GLY A O 1
ATOM 3023 N N . GLY A 1 392 ? 8.629 5.225 -12.814 1.00 97.12 392 GLY A N 1
ATOM 3024 C CA . GLY A 1 392 ? 9.511 6.255 -13.362 1.00 97.12 392 GLY A CA 1
ATOM 3025 C C . GLY A 1 392 ? 10.855 5.710 -13.855 1.00 97.12 392 GLY A C 1
ATOM 3026 O O . GLY A 1 392 ? 11.337 4.680 -13.394 1.00 97.12 392 GLY A O 1
ATOM 3027 N N . GLY A 1 393 ? 11.460 6.383 -14.829 1.00 96.00 393 GLY A N 1
ATOM 3028 C CA . GLY A 1 393 ? 12.814 6.123 -15.310 1.00 96.00 393 GLY A CA 1
ATOM 3029 C C . GLY A 1 393 ? 13.871 6.779 -14.425 1.00 96.00 393 GLY A C 1
ATOM 3030 O O . GLY A 1 393 ? 13.650 7.854 -13.870 1.00 96.00 393 GLY A O 1
ATOM 3031 N N . GLY A 1 394 ? 15.029 6.133 -14.312 1.00 93.94 394 GLY A N 1
ATOM 3032 C CA . GLY A 1 394 ? 16.167 6.616 -13.538 1.00 93.94 394 GLY A CA 1
ATOM 3033 C C . GLY A 1 394 ? 16.695 7.948 -14.065 1.00 93.94 394 GLY A C 1
ATOM 3034 O O . GLY A 1 394 ? 16.724 8.201 -15.277 1.00 93.94 394 GLY A O 1
ATOM 3035 N N . CYS A 1 395 ? 17.140 8.800 -13.149 1.00 89.31 395 CYS A N 1
ATOM 3036 C CA . CYS A 1 395 ? 17.804 10.059 -13.456 1.00 89.31 395 CYS A CA 1
ATOM 3037 C C . CYS A 1 395 ? 18.690 10.491 -12.281 1.00 89.31 395 CYS A C 1
ATOM 3039 O O . CYS A 1 395 ? 18.514 10.004 -11.163 1.00 89.31 395 CYS A O 1
ATOM 3041 N N . PHE A 1 396 ? 19.630 11.401 -12.537 1.00 81.00 396 PHE A N 1
ATOM 3042 C CA . PHE A 1 396 ? 20.499 11.979 -11.511 1.00 81.00 396 PHE A CA 1
ATOM 3043 C C . PHE A 1 396 ? 19.893 13.265 -10.935 1.00 81.00 396 PHE A C 1
ATOM 3045 O O . PHE A 1 396 ? 19.185 13.988 -11.636 1.00 81.00 396 PHE A O 1
ATOM 3052 N N . GLU A 1 397 ? 20.225 13.589 -9.685 1.00 67.62 397 GLU A N 1
ATOM 3053 C CA . GLU A 1 397 ? 19.731 14.794 -8.999 1.00 67.62 397 GLU A CA 1
ATOM 3054 C C . GLU A 1 397 ? 20.213 16.106 -9.636 1.00 67.62 397 GLU A C 1
ATOM 3056 O O . GLU A 1 397 ? 19.451 17.064 -9.720 1.00 67.62 397 GLU A O 1
ATOM 3061 N N . GLU A 1 398 ? 21.434 16.135 -10.182 1.00 61.81 398 GLU A N 1
ATOM 3062 C CA . GLU A 1 398 ? 22.054 17.314 -10.819 1.00 61.81 398 GLU A CA 1
ATOM 3063 C C . GLU A 1 398 ? 21.337 17.796 -12.101 1.00 61.81 398 GLU A C 1
ATOM 3065 O O . GLU A 1 398 ? 21.763 18.766 -12.731 1.00 61.81 398 GLU A O 1
ATOM 3070 N N . ALA A 1 399 ? 20.240 17.151 -12.511 1.00 54.75 399 ALA A N 1
ATOM 3071 C CA . ALA A 1 399 ? 19.414 17.558 -13.646 1.00 54.75 399 ALA A CA 1
ATOM 3072 C C . ALA A 1 399 ? 18.700 18.917 -13.460 1.00 54.75 399 ALA A C 1
ATOM 3074 O O . ALA A 1 399 ? 17.936 19.316 -14.327 1.00 54.75 399 ALA A O 1
ATOM 3075 N N . GLU A 1 400 ? 18.962 19.691 -12.406 1.00 46.53 400 GLU A N 1
ATOM 3076 C CA . GLU A 1 400 ? 18.462 21.073 -12.277 1.00 46.53 400 GLU A CA 1
ATOM 3077 C C . GLU A 1 400 ? 18.969 22.021 -13.379 1.00 46.53 400 GLU A C 1
ATOM 3079 O O . GLU A 1 400 ? 18.332 23.030 -13.662 1.00 46.53 400 GLU A O 1
ATOM 3084 N N . LYS A 1 401 ? 20.068 21.676 -14.065 1.00 50.56 401 LYS A N 1
ATOM 3085 C CA . LYS A 1 401 ? 20.511 22.366 -15.294 1.00 50.56 401 LYS A CA 1
ATOM 3086 C C . LYS A 1 401 ? 19.963 21.732 -16.583 1.00 50.56 401 LYS A C 1
ATOM 3088 O O . LYS A 1 401 ? 20.482 21.969 -17.672 1.00 50.56 401 LYS A O 1
ATOM 3093 N N . SER A 1 402 ? 18.967 20.857 -16.467 1.00 56.31 402 SER A N 1
ATOM 3094 C CA . SER A 1 402 ? 18.315 20.241 -17.618 1.00 56.31 402 SER A CA 1
ATOM 3095 C C . SER A 1 402 ? 17.313 21.190 -18.270 1.00 56.31 402 SER A C 1
ATOM 3097 O O . SER A 1 402 ? 16.784 22.111 -17.656 1.00 56.31 402 SER A O 1
ATOM 3099 N N . ILE A 1 403 ? 17.035 20.924 -19.541 1.00 54.19 403 ILE A N 1
ATOM 3100 C CA . ILE A 1 403 ? 16.116 21.703 -20.374 1.00 54.19 403 ILE A CA 1
ATOM 3101 C C . ILE A 1 403 ? 14.641 21.342 -20.056 1.00 54.19 403 ILE A C 1
ATOM 3103 O O . ILE A 1 403 ? 13.723 21.948 -20.598 1.00 54.19 403 ILE A O 1
ATOM 3107 N N . ASP A 1 404 ? 14.382 20.345 -19.196 1.00 61.22 404 ASP A N 1
ATOM 3108 C CA . ASP A 1 404 ? 13.061 19.724 -19.031 1.00 61.22 404 ASP A CA 1
ATOM 3109 C C . ASP A 1 404 ? 12.739 19.486 -17.546 1.00 61.22 404 ASP A C 1
ATOM 3111 O O . ASP A 1 404 ? 13.331 18.634 -16.897 1.00 61.22 404 ASP A O 1
ATOM 3115 N N . THR A 1 405 ? 11.793 20.231 -16.977 1.00 58.19 405 THR A N 1
ATOM 3116 C CA . THR A 1 405 ? 11.418 20.098 -15.556 1.00 58.19 405 THR A CA 1
ATOM 3117 C C . THR A 1 405 ? 10.471 18.922 -15.281 1.00 58.19 405 THR A C 1
ATOM 3119 O O . THR A 1 405 ? 10.233 18.593 -14.120 1.00 58.19 405 THR A O 1
ATOM 3122 N N . ASN A 1 406 ? 9.949 18.257 -16.322 1.00 72.19 406 ASN A N 1
ATOM 3123 C CA . ASN A 1 406 ? 8.952 17.185 -16.231 1.00 72.19 406 ASN A CA 1
ATOM 3124 C C . ASN A 1 406 ? 9.418 15.925 -16.973 1.00 72.19 406 ASN A C 1
ATOM 3126 O O . ASN A 1 406 ? 8.840 15.522 -17.989 1.00 72.19 406 ASN A O 1
ATOM 3130 N N . MET A 1 407 ? 10.466 15.302 -16.436 1.00 87.06 407 MET A N 1
ATOM 3131 C CA . MET A 1 407 ? 11.145 14.175 -17.068 1.00 87.06 407 MET A CA 1
ATOM 3132 C C . MET A 1 407 ? 11.012 12.848 -16.318 1.00 87.06 407 MET A C 1
ATOM 3134 O O . MET A 1 407 ? 10.849 12.778 -15.094 1.00 87.06 407 MET A O 1
ATOM 3138 N N . SER A 1 408 ? 11.172 11.774 -17.088 1.00 94.12 408 SER A N 1
ATOM 3139 C CA . SER A 1 408 ? 11.293 10.390 -16.624 1.00 94.12 408 SER A CA 1
ATOM 3140 C C . SER A 1 408 ? 10.092 9.845 -15.839 1.00 94.12 408 SER A C 1
ATOM 3142 O O . SER A 1 408 ? 10.143 8.720 -15.359 1.00 94.12 408 SER A O 1
ATOM 3144 N N . GLN A 1 409 ? 9.000 10.585 -15.678 1.00 94.88 409 GLN A N 1
ATOM 3145 C CA . GLN A 1 409 ? 7.847 10.163 -14.887 1.00 94.88 409 GLN A CA 1
ATOM 3146 C C . GLN A 1 409 ? 7.152 8.928 -15.464 1.00 94.88 409 GLN A C 1
ATOM 3148 O O . GLN A 1 409 ? 7.012 8.783 -16.682 1.00 94.88 409 GLN A O 1
ATOM 3153 N N . GLY A 1 410 ? 6.617 8.089 -14.578 1.00 97.12 410 GLY A N 1
ATOM 3154 C CA . GLY A 1 410 ? 5.567 7.147 -14.943 1.00 97.12 410 GLY A CA 1
ATOM 3155 C C . GLY A 1 410 ? 4.397 7.917 -15.554 1.00 97.12 410 GLY A C 1
ATOM 3156 O O . GLY A 1 410 ? 3.934 8.915 -14.998 1.00 97.12 410 GLY A O 1
ATOM 3157 N N . GLY A 1 411 ? 3.976 7.525 -16.748 1.00 95.69 411 GLY A N 1
ATOM 3158 C CA . GLY A 1 411 ? 3.048 8.317 -17.547 1.00 95.69 411 GLY A CA 1
ATOM 3159 C C . GLY A 1 411 ? 1.605 7.855 -17.475 1.00 95.69 411 GLY A C 1
ATOM 3160 O O . GLY A 1 411 ? 1.281 6.871 -16.814 1.00 95.69 411 GLY A O 1
ATOM 3161 N N . THR A 1 412 ? 0.745 8.551 -18.217 1.00 97.19 412 THR A N 1
ATOM 3162 C CA . THR A 1 412 ? -0.606 8.077 -18.545 1.00 97.19 412 THR A CA 1
ATOM 3163 C C . THR A 1 412 ? -0.500 7.041 -19.672 1.00 97.19 412 THR A C 1
ATOM 3165 O O . THR A 1 412 ? 0.216 6.057 -19.521 1.00 97.19 412 THR A O 1
ATOM 3168 N N . THR A 1 413 ? -1.118 7.237 -20.837 1.00 97.69 413 THR A N 1
ATOM 3169 C CA . THR A 1 413 ? -0.946 6.324 -21.980 1.00 97.69 413 THR A CA 1
ATOM 3170 C C . THR A 1 413 ? 0.479 6.335 -22.546 1.00 97.69 413 THR A C 1
ATOM 3172 O O . THR A 1 413 ? 0.893 5.356 -23.175 1.00 97.69 413 THR A O 1
ATOM 3175 N N . THR A 1 414 ? 1.244 7.393 -22.259 1.00 98.06 414 THR A N 1
ATOM 3176 C CA . THR A 1 414 ? 2.655 7.549 -22.623 1.00 98.06 414 THR A CA 1
ATOM 3177 C C . THR A 1 414 ? 3.471 8.003 -21.415 1.00 98.06 414 THR A C 1
ATOM 3179 O O . THR A 1 414 ? 3.098 8.963 -20.742 1.00 98.06 414 THR A O 1
ATOM 3182 N N . GLY A 1 415 ? 4.584 7.314 -21.155 1.00 97.31 415 GLY A N 1
ATOM 3183 C CA . GLY A 1 415 ? 5.602 7.653 -20.163 1.00 97.31 415 GLY A CA 1
ATOM 3184 C C . GLY A 1 415 ? 6.307 8.976 -20.451 1.00 97.31 415 GLY A C 1
ATOM 3185 O O . GLY A 1 415 ? 6.450 9.381 -21.606 1.00 97.31 415 GLY A O 1
ATOM 3186 N N . GLY A 1 416 ? 6.802 9.635 -19.406 1.00 95.19 416 GLY A N 1
ATOM 3187 C CA . GLY A 1 416 ? 7.689 10.782 -19.558 1.00 95.19 416 GLY A CA 1
ATOM 3188 C C . GLY A 1 416 ? 8.999 10.362 -20.205 1.00 95.19 416 GLY A C 1
ATOM 3189 O O . GLY A 1 416 ? 9.601 9.366 -19.807 1.00 95.19 416 GLY A O 1
ATOM 3190 N N . ALA A 1 417 ? 9.464 11.102 -21.202 1.00 93.62 417 ALA A N 1
ATOM 3191 C CA . ALA A 1 417 ? 10.809 10.887 -21.712 1.00 93.62 417 ALA A CA 1
ATOM 3192 C C . ALA A 1 417 ? 11.848 11.374 -20.688 1.00 93.62 417 ALA A C 1
ATOM 3194 O O . ALA A 1 417 ? 11.579 12.270 -19.890 1.00 93.62 417 ALA A O 1
ATOM 3195 N N . GLY A 1 418 ? 13.028 10.762 -20.693 1.00 90.88 418 GLY A N 1
ATOM 3196 C CA . GLY A 1 418 ? 14.120 11.143 -19.808 1.00 90.88 418 GLY A CA 1
ATOM 3197 C C . GLY A 1 418 ? 14.683 12.518 -20.155 1.00 90.88 418 GLY A C 1
ATOM 3198 O O . GLY A 1 418 ? 14.513 13.010 -21.270 1.00 90.88 418 GLY A O 1
ATOM 3199 N N . GLY A 1 419 ? 15.374 13.148 -19.215 1.00 86.75 419 GLY A N 1
ATOM 3200 C CA . GLY A 1 419 ? 16.150 14.356 -19.478 1.00 86.75 419 GLY A CA 1
ATOM 3201 C C . GLY A 1 419 ? 17.630 14.107 -19.742 1.00 86.75 419 GLY A C 1
ATOM 3202 O O . GLY A 1 419 ? 18.102 12.975 -19.892 1.00 86.75 419 GLY A O 1
ATOM 3203 N N . ILE A 1 420 ? 18.354 15.220 -19.806 1.00 80.62 420 ILE A N 1
ATOM 3204 C CA . ILE A 1 420 ? 19.795 15.299 -20.037 1.00 80.62 420 ILE A CA 1
ATOM 3205 C C . ILE A 1 420 ? 20.347 16.325 -19.053 1.00 80.62 420 ILE A C 1
ATOM 3207 O O . ILE A 1 420 ? 19.815 17.432 -18.957 1.00 80.62 420 ILE A O 1
ATOM 3211 N N . THR A 1 421 ? 21.410 15.979 -18.336 1.00 72.69 421 THR A N 1
ATOM 3212 C CA . THR A 1 421 ? 22.101 16.914 -17.441 1.00 72.69 421 THR A CA 1
ATOM 3213 C C . THR A 1 421 ? 23.198 17.651 -18.224 1.00 72.69 421 THR A C 1
ATOM 3215 O O . THR A 1 421 ? 24.160 17.012 -18.650 1.00 72.69 421 THR A O 1
ATOM 3218 N N . MET A 1 422 ? 23.053 18.968 -18.446 1.00 66.94 422 MET A N 1
ATOM 3219 C CA . MET A 1 422 ? 23.939 19.794 -19.298 1.00 66.94 422 MET A CA 1
ATOM 3220 C C . MET A 1 422 ? 24.325 21.120 -18.619 1.00 66.94 422 MET A C 1
ATOM 3222 O O . MET A 1 422 ? 23.644 21.564 -17.706 1.00 66.94 422 MET A O 1
ATOM 3226 N N . ALA A 1 423 ? 25.397 21.778 -19.082 1.00 53.66 423 ALA A N 1
ATOM 3227 C CA . ALA A 1 423 ? 25.711 23.179 -18.746 1.00 53.66 423 ALA A CA 1
ATOM 3228 C C . ALA A 1 423 ? 25.439 24.161 -19.909 1.00 53.66 423 ALA A C 1
ATOM 3230 O O . ALA A 1 423 ? 25.265 25.349 -19.660 1.00 53.66 423 ALA A O 1
ATOM 3231 N N . GLN A 1 424 ? 25.390 23.681 -21.160 1.00 55.56 424 GLN A N 1
ATOM 3232 C CA . GLN A 1 424 ? 25.076 24.457 -22.368 1.00 55.56 424 GLN A CA 1
ATOM 3233 C C . GLN A 1 424 ? 24.311 23.570 -23.362 1.00 55.56 424 GLN A C 1
ATOM 3235 O O . GLN A 1 424 ? 24.630 22.391 -23.493 1.00 55.56 424 GLN A O 1
ATOM 3240 N N . ASP A 1 425 ? 23.293 24.130 -24.016 1.00 52.25 425 ASP A N 1
ATOM 3241 C CA . ASP A 1 425 ? 22.327 23.445 -24.885 1.00 52.25 425 ASP A CA 1
ATOM 3242 C C . ASP A 1 425 ? 22.978 22.812 -26.132 1.00 52.25 425 ASP A C 1
ATOM 3244 O O . ASP A 1 425 ? 23.680 23.482 -26.889 1.00 52.25 425 ASP A O 1
ATOM 3248 N N . GLN A 1 426 ? 22.729 21.517 -26.365 1.00 65.75 426 GLN A N 1
ATOM 3249 C CA . GLN A 1 426 ? 23.005 20.870 -27.650 1.00 65.75 426 GLN A CA 1
ATOM 3250 C C . GLN A 1 426 ? 21.861 19.926 -28.029 1.00 65.75 426 GLN A C 1
ATOM 3252 O O . GLN A 1 426 ? 21.782 18.782 -27.567 1.00 65.75 426 GLN A O 1
ATOM 3257 N N . ALA A 1 427 ? 21.020 20.386 -28.958 1.00 64.38 427 ALA A N 1
ATOM 3258 C CA . ALA A 1 427 ? 19.888 19.652 -29.527 1.00 64.38 427 ALA A CA 1
ATOM 3259 C C . ALA A 1 427 ? 20.236 18.235 -30.043 1.00 64.38 427 ALA A C 1
ATOM 3261 O O . ALA A 1 427 ? 19.375 17.354 -30.054 1.00 64.38 427 ALA A O 1
ATOM 3262 N N . GLY A 1 428 ? 21.498 17.972 -30.414 1.00 72.69 428 GLY A N 1
ATOM 3263 C CA . GLY A 1 428 ? 21.956 16.667 -30.912 1.00 72.69 428 GLY A CA 1
ATOM 3264 C C . GLY A 1 428 ? 21.784 15.502 -29.924 1.00 72.69 428 GLY A C 1
ATOM 3265 O O . GLY A 1 428 ? 21.541 14.368 -30.347 1.00 72.69 428 GLY A O 1
ATOM 3266 N N . TYR A 1 429 ? 21.827 15.764 -28.612 1.00 80.44 429 TYR A N 1
ATOM 3267 C CA . TYR A 1 429 ? 21.742 14.714 -27.588 1.00 80.44 429 TYR A CA 1
ATOM 3268 C C . TYR A 1 429 ? 20.320 14.430 -27.095 1.00 80.44 429 TYR A C 1
ATOM 3270 O O . TYR A 1 429 ? 20.107 13.391 -26.471 1.00 80.44 429 TYR A O 1
ATOM 3278 N N . LEU A 1 430 ? 19.322 15.259 -27.442 1.00 81.38 430 LEU A N 1
ATOM 3279 C CA . LEU A 1 430 ? 17.904 15.018 -27.112 1.00 81.38 430 LEU A CA 1
ATOM 3280 C C . LEU A 1 430 ? 17.414 13.656 -27.617 1.00 81.38 430 LEU A C 1
ATOM 3282 O O . LEU A 1 430 ? 16.657 12.973 -26.932 1.00 81.38 430 LEU A O 1
ATOM 3286 N N . SER A 1 431 ? 17.914 13.218 -28.774 1.00 86.00 431 SER A N 1
ATOM 3287 C CA . SER A 1 431 ? 17.619 11.901 -29.354 1.00 86.00 431 SER A CA 1
ATOM 3288 C C . SER A 1 431 ? 18.153 10.716 -28.534 1.00 86.00 431 SER A C 1
ATOM 3290 O O . SER A 1 431 ? 17.703 9.586 -28.721 1.00 86.00 431 SER A O 1
ATOM 3292 N N . LYS A 1 432 ? 19.112 10.954 -27.631 1.00 91.00 432 LYS A N 1
ATOM 3293 C CA . LYS A 1 432 ? 19.738 9.921 -26.795 1.00 91.00 432 LYS A CA 1
ATOM 3294 C C . LYS A 1 432 ? 18.972 9.667 -25.503 1.00 91.00 432 LYS A C 1
ATOM 3296 O O . LYS A 1 432 ? 19.179 8.624 -24.882 1.00 91.00 432 LYS A O 1
ATOM 3301 N N . ARG A 1 433 ? 18.079 10.577 -25.103 1.00 90.62 433 ARG A N 1
ATOM 3302 C CA . ARG A 1 433 ? 17.254 10.410 -23.905 1.00 90.62 433 ARG A CA 1
ATOM 3303 C C . ARG A 1 433 ? 16.367 9.175 -24.024 1.00 90.62 433 ARG A C 1
ATOM 3305 O O . ARG A 1 433 ? 15.871 8.848 -25.104 1.00 90.62 433 ARG A O 1
ATOM 3312 N N . GLY A 1 434 ? 16.152 8.487 -22.908 1.00 94.31 434 GLY A N 1
ATOM 3313 C CA . GLY A 1 434 ? 15.207 7.383 -22.879 1.00 94.31 434 GLY A CA 1
ATOM 3314 C C . GLY A 1 434 ? 13.815 7.881 -23.262 1.00 94.31 434 GLY A C 1
ATOM 3315 O O . GLY A 1 434 ? 13.279 8.789 -22.634 1.00 94.31 434 GLY A O 1
ATOM 3316 N N . THR A 1 435 ? 13.213 7.322 -24.307 1.00 95.81 435 THR A N 1
ATOM 3317 C CA . THR A 1 435 ? 11.817 7.633 -24.648 1.00 95.81 435 THR A CA 1
ATOM 3318 C C . THR A 1 435 ? 10.875 6.922 -23.683 1.00 95.81 435 THR A C 1
ATOM 3320 O O . THR A 1 435 ? 11.175 5.820 -23.214 1.00 95.81 435 THR A O 1
ATOM 3323 N N . GLY A 1 436 ? 9.746 7.554 -23.364 1.00 97.19 436 GLY A N 1
ATOM 3324 C CA . GLY A 1 436 ? 8.720 6.930 -22.537 1.00 97.19 436 GLY A CA 1
ATOM 3325 C C . GLY A 1 436 ? 8.068 5.737 -23.236 1.00 97.19 436 GLY A C 1
ATOM 3326 O O . GLY A 1 436 ? 7.980 5.695 -24.465 1.00 97.19 436 GLY A O 1
ATOM 3327 N N . GLY A 1 437 ? 7.609 4.761 -22.454 1.00 98.31 437 GLY A N 1
ATOM 3328 C CA . GLY A 1 437 ? 6.773 3.679 -22.976 1.00 98.31 437 GLY A CA 1
ATOM 3329 C C . GLY A 1 437 ? 5.433 4.227 -23.473 1.00 98.31 437 GLY A C 1
ATOM 3330 O O . GLY A 1 437 ? 4.932 5.205 -22.929 1.00 98.31 437 GLY A O 1
ATOM 3331 N N . THR A 1 438 ? 4.844 3.615 -24.492 1.00 98.56 438 THR A N 1
ATOM 3332 C CA . THR A 1 438 ? 3.522 3.966 -25.039 1.00 98.56 438 THR A CA 1
ATOM 3333 C C . THR A 1 438 ? 2.551 2.798 -24.841 1.00 98.56 438 THR A C 1
ATOM 3335 O O . THR A 1 438 ? 2.806 1.888 -24.053 1.00 98.56 438 THR A O 1
ATOM 3338 N N . GLN A 1 439 ? 1.419 2.790 -25.541 1.00 98.19 439 GLN A N 1
ATOM 3339 C CA . GLN A 1 439 ? 0.501 1.649 -25.528 1.00 98.19 439 GLN A CA 1
ATOM 3340 C C . GLN A 1 439 ? 0.953 0.490 -26.422 1.00 98.19 439 GLN A C 1
ATOM 3342 O O . GLN A 1 439 ? 0.458 -0.617 -26.258 1.00 98.19 439 GLN A O 1
ATOM 3347 N N . THR A 1 440 ? 1.883 0.722 -27.353 1.00 97.69 440 THR A N 1
ATOM 3348 C CA . THR A 1 440 ? 2.301 -0.283 -28.348 1.00 97.69 440 THR A CA 1
ATOM 3349 C C . THR A 1 440 ? 3.813 -0.421 -28.497 1.00 97.69 440 THR A C 1
ATOM 3351 O O . THR A 1 440 ? 4.284 -1.347 -29.155 1.00 97.69 440 THR A O 1
ATOM 3354 N N . SER A 1 441 ? 4.593 0.481 -27.903 1.00 97.75 441 SER A N 1
ATOM 3355 C CA . SER A 1 441 ? 6.040 0.553 -28.084 1.00 97.75 441 SER A CA 1
ATOM 3356 C C . SER A 1 441 ? 6.750 1.059 -26.829 1.00 97.75 441 SER A C 1
ATOM 3358 O O . SER A 1 441 ? 6.142 1.616 -25.921 1.00 97.75 441 SER A O 1
ATOM 3360 N N . GLY A 1 442 ? 8.059 0.846 -26.762 1.00 97.62 442 GLY A N 1
ATOM 3361 C CA . GLY A 1 442 ? 8.892 1.179 -25.610 1.00 97.62 442 GLY A CA 1
ATOM 3362 C C . GLY A 1 442 ? 10.179 0.371 -25.671 1.00 97.62 442 GLY A C 1
ATOM 3363 O O . GLY A 1 442 ? 10.657 0.067 -26.766 1.00 97.62 442 GLY A O 1
ATOM 3364 N N . ASN A 1 443 ? 10.728 0.001 -24.517 1.00 98.50 443 ASN A N 1
ATOM 3365 C CA . ASN A 1 443 ? 11.754 -1.035 -24.462 1.00 98.50 443 ASN A CA 1
ATOM 3366 C C . ASN A 1 443 ? 11.140 -2.422 -24.696 1.00 98.50 443 ASN A C 1
ATOM 3368 O O . ASN A 1 443 ? 11.495 -3.104 -25.650 1.00 98.50 443 ASN A O 1
ATOM 3372 N N . ALA A 1 444 ? 10.189 -2.817 -23.849 1.00 98.38 444 ALA A N 1
ATOM 3373 C CA . ALA A 1 444 ? 9.445 -4.062 -23.987 1.00 98.38 444 ALA A CA 1
ATOM 3374 C C . ALA A 1 444 ? 8.116 -3.994 -23.222 1.00 98.38 444 ALA A C 1
ATOM 3376 O O . ALA A 1 444 ? 7.895 -3.114 -22.384 1.00 98.38 444 ALA A O 1
ATOM 3377 N N . PHE A 1 445 ? 7.229 -4.951 -23.496 1.00 98.44 445 PHE A N 1
ATOM 3378 C CA . PHE A 1 445 ? 5.979 -5.115 -22.758 1.00 98.44 445 PHE A CA 1
ATOM 3379 C C . PHE A 1 445 ? 6.284 -5.470 -21.298 1.00 98.44 445 PHE A C 1
ATOM 3381 O O . PHE A 1 445 ? 6.885 -6.506 -21.024 1.00 98.44 445 PHE A O 1
ATOM 3388 N N . GLY A 1 446 ? 5.910 -4.601 -20.358 1.00 97.88 446 GLY A N 1
ATOM 3389 C CA . GLY A 1 446 ? 6.190 -4.809 -18.934 1.00 97.88 446 GLY A CA 1
ATOM 3390 C C . GLY A 1 446 ? 7.577 -4.390 -18.448 1.00 97.88 446 GLY A C 1
ATOM 3391 O O . GLY A 1 446 ? 7.748 -4.243 -17.244 1.00 97.88 446 GLY A O 1
ATOM 3392 N N . VAL A 1 447 ? 8.563 -4.189 -19.333 1.00 98.62 447 VAL A N 1
ATOM 3393 C CA . VAL A 1 447 ? 9.979 -4.098 -18.928 1.00 98.62 447 VAL A CA 1
ATOM 3394 C C . VAL A 1 447 ? 10.670 -2.871 -19.521 1.00 98.62 447 VAL A C 1
ATOM 3396 O O . VAL A 1 447 ? 10.713 -2.690 -20.740 1.00 98.62 447 VAL A O 1
ATOM 3399 N N . GLY A 1 448 ? 11.238 -2.045 -18.648 1.00 98.50 448 GLY A N 1
ATOM 3400 C CA . GLY A 1 448 ? 12.056 -0.880 -18.960 1.00 98.50 448 GLY A CA 1
ATOM 3401 C C . GLY A 1 448 ? 13.462 -1.252 -19.429 1.00 98.50 448 GLY A C 1
ATOM 3402 O O . GLY A 1 448 ? 14.004 -2.302 -19.085 1.00 98.50 448 GLY A O 1
ATOM 3403 N N . GLY A 1 449 ? 14.046 -0.396 -20.264 1.00 98.50 449 GLY A N 1
ATOM 3404 C CA . GLY A 1 449 ? 15.346 -0.637 -20.890 1.00 98.50 449 GLY A CA 1
ATOM 3405 C C . GLY A 1 449 ? 16.515 -0.327 -19.972 1.00 98.50 449 GLY A C 1
ATOM 3406 O O . GLY A 1 449 ? 16.447 0.601 -19.169 1.00 98.50 449 GLY A O 1
ATOM 3407 N N . ALA A 1 450 ? 17.606 -1.075 -20.114 1.00 98.44 450 ALA A N 1
ATOM 3408 C CA . ALA A 1 450 ? 18.844 -0.762 -19.413 1.00 98.44 450 ALA A CA 1
ATOM 3409 C C . ALA A 1 450 ? 19.454 0.548 -19.935 1.00 98.44 450 ALA A C 1
ATOM 3411 O O . ALA A 1 450 ? 19.389 0.842 -21.132 1.00 98.44 450 ALA A O 1
ATOM 3412 N N . GLY A 1 451 ? 20.052 1.326 -19.037 1.00 97.50 451 GLY A N 1
ATOM 3413 C CA . GLY A 1 451 ? 20.892 2.456 -19.407 1.00 97.50 451 GLY A CA 1
ATOM 3414 C C . GLY A 1 451 ? 22.184 1.975 -20.063 1.00 97.50 451 GLY A C 1
ATOM 3415 O O . GLY A 1 451 ? 22.775 0.975 -19.649 1.00 97.50 451 GLY A O 1
ATOM 3416 N N . ALA A 1 452 ? 22.634 2.679 -21.097 1.00 96.94 452 ALA A N 1
ATOM 3417 C CA . ALA A 1 452 ? 23.925 2.407 -21.706 1.00 96.94 452 ALA A CA 1
ATOM 3418 C C . ALA A 1 452 ? 25.074 2.690 -20.719 1.00 96.94 452 ALA A C 1
ATOM 3420 O O . ALA A 1 452 ? 24.965 3.518 -19.810 1.00 96.94 452 ALA A O 1
ATOM 3421 N N . ARG A 1 453 ? 26.201 2.000 -20.921 1.00 94.56 453 ARG A N 1
ATOM 3422 C CA . ARG A 1 453 ? 27.469 2.328 -20.252 1.00 94.56 453 ARG A CA 1
ATOM 3423 C C . ARG A 1 453 ? 27.893 3.763 -20.568 1.00 94.56 453 ARG A C 1
ATOM 3425 O O . ARG A 1 453 ? 27.343 4.374 -21.479 1.00 94.56 453 ARG A O 1
ATOM 3432 N N . SER A 1 454 ? 28.874 4.255 -19.819 1.00 90.38 454 SER A N 1
ATOM 3433 C CA . SER A 1 454 ? 29.450 5.590 -19.971 1.00 90.38 454 SER A CA 1
ATOM 3434 C C . SER A 1 454 ? 29.619 6.039 -21.431 1.00 90.38 454 SER A C 1
ATOM 3436 O O . SER A 1 454 ? 29.973 5.265 -22.324 1.00 90.38 454 SER A O 1
ATOM 3438 N N . GLY A 1 455 ? 29.409 7.333 -21.659 1.00 82.38 455 GLY A N 1
ATOM 3439 C CA . GLY A 1 455 ? 29.595 7.947 -22.970 1.00 82.38 455 GLY A CA 1
ATOM 3440 C C . GLY A 1 455 ? 31.044 7.968 -23.461 1.00 82.38 455 GLY A C 1
ATOM 3441 O O . GLY A 1 455 ? 31.264 8.017 -24.665 1.00 82.38 455 GLY A O 1
ATOM 3442 N N . HIS A 1 456 ? 32.017 7.924 -22.545 1.00 84.50 456 HIS A N 1
ATOM 3443 C CA . HIS A 1 456 ? 33.455 7.957 -22.825 1.00 84.50 456 HIS A CA 1
ATOM 3444 C C . HIS A 1 456 ? 34.162 6.790 -22.124 1.00 84.50 456 HIS A C 1
ATOM 3446 O O . HIS A 1 456 ? 33.894 6.527 -20.946 1.00 84.50 456 HIS A O 1
ATOM 3452 N N . ASP A 1 457 ? 35.080 6.117 -22.822 1.00 81.69 457 ASP A N 1
ATOM 3453 C CA . ASP A 1 457 ? 35.687 4.856 -22.367 1.00 81.69 457 ASP A CA 1
ATOM 3454 C C . ASP A 1 457 ? 36.632 5.007 -21.171 1.00 81.69 457 ASP A C 1
ATOM 3456 O O . ASP A 1 457 ? 36.795 4.067 -20.393 1.00 81.69 457 ASP A O 1
ATOM 3460 N N . THR A 1 458 ? 37.229 6.187 -20.985 1.00 82.00 458 THR A N 1
ATOM 3461 C CA . THR A 1 458 ? 38.197 6.425 -19.900 1.00 82.00 458 THR A CA 1
ATOM 3462 C C . THR A 1 458 ? 37.623 7.162 -18.693 1.00 82.00 458 THR A C 1
ATOM 3464 O O . THR A 1 458 ? 38.250 7.136 -17.639 1.00 82.00 458 THR A O 1
ATOM 3467 N N . ALA A 1 459 ? 36.486 7.858 -18.831 1.00 86.44 459 ALA A N 1
ATOM 3468 C CA . ALA A 1 459 ? 36.061 8.858 -17.849 1.00 86.44 459 ALA A CA 1
ATOM 3469 C C . ALA A 1 459 ? 34.621 9.347 -18.089 1.00 86.44 459 ALA A C 1
ATOM 3471 O O . ALA A 1 459 ? 34.423 10.349 -18.777 1.00 86.44 459 ALA A O 1
ATOM 3472 N N . CYS A 1 460 ? 33.611 8.646 -17.557 1.00 91.12 460 CYS A N 1
ATOM 3473 C CA . CYS A 1 460 ? 32.262 9.210 -17.421 1.00 91.12 460 CYS A CA 1
ATOM 3474 C C . CYS A 1 460 ? 31.318 8.377 -16.539 1.00 91.12 460 CYS A C 1
ATOM 3476 O O . CYS A 1 460 ? 31.487 7.166 -16.402 1.00 91.12 460 CYS A O 1
ATOM 3478 N N . SER A 1 461 ? 30.266 9.013 -16.011 1.00 92.31 461 SER A N 1
ATOM 3479 C CA . SER A 1 461 ? 29.129 8.326 -15.388 1.00 92.31 461 SER A CA 1
ATOM 3480 C C . SER A 1 461 ? 28.356 7.460 -16.386 1.00 92.31 461 SER A C 1
ATOM 3482 O O . SER A 1 461 ? 28.310 7.752 -17.583 1.00 92.31 461 SER A O 1
ATOM 3484 N N . GLY A 1 462 ? 27.718 6.405 -15.879 1.00 94.31 462 GLY A N 1
ATOM 3485 C CA . GLY A 1 462 ? 26.801 5.574 -16.660 1.00 94.31 462 GLY A CA 1
ATOM 3486 C C . GLY A 1 462 ? 25.456 6.262 -16.927 1.00 94.31 462 GLY A C 1
ATOM 3487 O O . GLY A 1 462 ? 25.071 7.200 -16.228 1.00 94.31 462 GLY A O 1
ATOM 3488 N N . HIS A 1 463 ? 24.720 5.796 -17.937 1.00 94.62 463 HIS A N 1
ATOM 3489 C CA . HIS A 1 463 ? 23.380 6.305 -18.247 1.00 94.62 463 HIS A CA 1
ATOM 3490 C C . HIS A 1 463 ? 22.296 5.546 -17.472 1.00 94.62 463 HIS A C 1
ATOM 3492 O O . HIS A 1 463 ? 22.524 4.450 -16.968 1.00 94.62 463 HIS A O 1
ATOM 3498 N N . ASN A 1 464 ? 21.100 6.114 -17.358 1.00 95.12 464 ASN A N 1
ATOM 3499 C CA . ASN A 1 464 ? 20.079 5.602 -16.442 1.00 95.12 464 ASN A CA 1
ATOM 350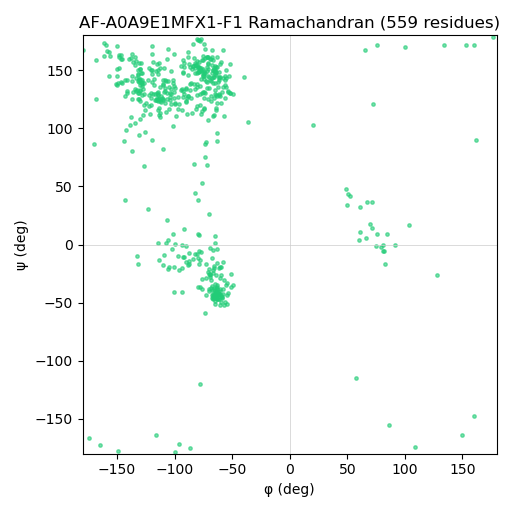0 C C . ASN A 1 464 ? 19.098 4.626 -17.110 1.00 95.12 464 ASN A C 1
ATOM 3502 O O . ASN A 1 464 ? 18.844 4.706 -18.314 1.00 95.12 464 ASN A O 1
ATOM 3506 N N . GLY A 1 465 ? 18.522 3.725 -16.316 1.00 97.38 465 GLY A N 1
ATOM 3507 C CA . GLY A 1 465 ? 17.525 2.750 -16.764 1.00 97.38 465 GLY A CA 1
ATOM 3508 C C . GLY A 1 465 ? 16.118 3.335 -16.923 1.00 97.38 465 GLY A C 1
ATOM 3509 O O . GLY A 1 465 ? 15.755 4.305 -16.266 1.00 97.38 465 GLY A O 1
ATOM 3510 N N . GLY A 1 466 ? 15.309 2.758 -17.809 1.00 98.00 466 GLY A N 1
ATOM 3511 C CA . GLY A 1 466 ? 13.910 3.144 -18.020 1.00 98.00 466 GLY A CA 1
ATOM 3512 C C . GLY A 1 466 ? 12.952 2.518 -17.001 1.00 98.00 466 GLY A C 1
ATOM 3513 O O . GLY A 1 466 ? 13.235 1.460 -16.442 1.00 98.00 466 GLY A O 1
ATOM 3514 N N . GLY A 1 467 ? 11.809 3.158 -16.763 1.00 98.25 467 GLY A N 1
ATOM 3515 C CA . GLY A 1 467 ? 10.783 2.686 -15.827 1.00 98.25 467 GLY A CA 1
ATOM 3516 C C . GLY A 1 467 ? 9.935 1.541 -16.386 1.00 98.25 467 GLY A C 1
ATOM 3517 O O . GLY A 1 467 ? 9.729 1.445 -17.599 1.00 98.25 467 GLY A O 1
ATOM 3518 N N . GLY A 1 468 ? 9.420 0.681 -15.506 1.00 98.56 468 GLY A N 1
ATOM 3519 C CA . GLY A 1 468 ? 8.453 -0.362 -15.862 1.00 98.56 468 GLY A CA 1
ATOM 3520 C C . GLY A 1 468 ? 7.081 0.222 -16.201 1.00 98.56 468 GLY A C 1
ATOM 3521 O O . GLY A 1 468 ? 6.730 1.306 -15.750 1.00 98.56 468 GLY A O 1
ATOM 3522 N N . GLY A 1 469 ? 6.264 -0.479 -16.984 1.00 98.50 469 GLY A N 1
ATOM 3523 C CA . GLY A 1 469 ? 4.923 -0.001 -17.345 1.00 98.50 469 GLY A CA 1
ATOM 3524 C C . GLY A 1 469 ? 4.127 -1.024 -18.139 1.00 98.50 469 GLY A C 1
ATOM 3525 O O . GLY A 1 469 ? 4.520 -2.187 -18.234 1.00 98.50 469 GLY A O 1
ATOM 3526 N N . TYR A 1 470 ? 3.021 -0.609 -18.756 1.00 98.69 470 TYR A N 1
ATOM 3527 C CA . TYR A 1 470 ? 2.335 -1.433 -19.750 1.00 98.69 470 TYR A CA 1
ATOM 3528 C C . TYR A 1 470 ? 3.312 -1.784 -20.876 1.00 98.69 470 TYR A C 1
ATOM 3530 O O . TYR A 1 470 ? 3.611 -2.964 -21.089 1.00 98.69 470 TYR A O 1
ATOM 3538 N N . TYR A 1 471 ? 3.956 -0.751 -21.422 1.00 98.69 471 TYR A N 1
ATOM 3539 C CA . TYR A 1 471 ? 5.302 -0.829 -21.977 1.00 98.69 471 TYR A CA 1
ATOM 3540 C C . TYR A 1 471 ? 6.272 -0.058 -21.087 1.00 98.69 471 TYR A C 1
ATOM 3542 O O . TYR A 1 471 ? 5.977 1.049 -20.630 1.00 98.69 471 TYR A O 1
ATOM 3550 N N . GLY A 1 472 ? 7.440 -0.646 -20.846 1.00 98.69 472 GLY A N 1
ATOM 3551 C CA . GLY A 1 472 ? 8.507 0.038 -20.130 1.00 98.69 472 GLY A CA 1
ATOM 3552 C C . GLY A 1 472 ? 9.178 1.100 -20.999 1.00 98.69 472 GLY A C 1
ATOM 3553 O O . GLY A 1 472 ? 9.297 0.939 -22.219 1.00 98.69 472 GLY A O 1
ATOM 3554 N N . GLY A 1 473 ? 9.630 2.181 -20.370 1.00 98.56 473 GLY A N 1
ATOM 3555 C CA . GLY A 1 473 ? 10.407 3.222 -21.037 1.00 98.56 473 GLY A CA 1
ATOM 3556 C C . GLY A 1 473 ? 11.803 2.737 -21.426 1.00 98.56 473 GLY A C 1
ATOM 3557 O O . GLY A 1 473 ? 12.314 1.748 -20.896 1.00 98.56 473 GLY A O 1
ATOM 3558 N N . LYS A 1 474 ? 12.440 3.408 -22.384 1.00 98.50 474 LYS A N 1
ATOM 3559 C CA . LYS A 1 474 ? 13.811 3.081 -22.800 1.00 98.50 474 LYS A CA 1
ATOM 3560 C C . LYS A 1 474 ? 14.825 3.639 -21.804 1.00 98.50 474 LYS A C 1
ATOM 3562 O O . LYS A 1 474 ? 14.598 4.692 -21.212 1.00 98.50 474 LYS A O 1
ATOM 3567 N N . GLY A 1 475 ? 15.958 2.960 -21.652 1.00 97.38 475 GLY A N 1
ATOM 3568 C CA . GLY A 1 475 ? 17.105 3.513 -20.933 1.00 97.38 475 GLY A CA 1
ATOM 3569 C C . GLY A 1 475 ? 17.800 4.617 -21.733 1.00 97.38 475 GLY A C 1
ATOM 3570 O O . GLY A 1 475 ? 17.626 4.725 -22.954 1.00 97.38 475 GLY A O 1
ATOM 3571 N N . GLY A 1 476 ? 18.589 5.438 -21.043 1.00 95.06 476 GLY A N 1
ATOM 3572 C CA . GLY A 1 476 ? 19.433 6.451 -21.669 1.00 95.06 476 GLY A CA 1
ATOM 3573 C C . GLY A 1 476 ? 20.476 5.817 -22.590 1.00 95.06 476 GLY A C 1
ATOM 3574 O O . GLY A 1 476 ? 21.082 4.803 -22.245 1.00 95.06 476 GLY A O 1
ATOM 3575 N N . GLN A 1 477 ? 20.659 6.391 -23.777 1.00 94.38 477 GLN A N 1
ATOM 3576 C CA . GLN A 1 477 ? 21.543 5.860 -24.815 1.00 94.38 477 GLN A CA 1
ATOM 3577 C C . GLN A 1 477 ? 22.953 6.453 -24.722 1.00 94.38 477 GLN A C 1
ATOM 3579 O O . GLN A 1 477 ? 23.139 7.548 -24.196 1.00 94.38 477 GLN A O 1
ATOM 3584 N N . SER A 1 478 ? 23.932 5.745 -25.296 1.00 90.94 478 SER A N 1
ATOM 3585 C CA . SER A 1 478 ? 25.312 6.230 -25.383 1.00 90.94 478 SER A CA 1
ATOM 3586 C C . SER A 1 478 ? 25.406 7.514 -26.213 1.00 90.94 478 SER A C 1
ATOM 3588 O O . SER A 1 478 ? 24.766 7.663 -27.262 1.00 90.94 478 SER A O 1
ATOM 3590 N N . THR A 1 479 ? 26.244 8.429 -25.743 1.00 88.56 479 THR A N 1
ATOM 3591 C CA . THR A 1 479 ? 26.554 9.719 -26.370 1.00 88.56 479 THR A CA 1
ATOM 3592 C C . THR A 1 479 ? 27.689 9.638 -27.393 1.00 88.56 479 THR A C 1
ATOM 3594 O O . THR A 1 479 ? 27.921 10.620 -28.086 1.00 88.56 479 THR A O 1
ATOM 3597 N N . GLY A 1 480 ? 28.376 8.496 -27.530 1.00 83.69 480 GLY A N 1
ATOM 3598 C CA . GLY A 1 480 ? 29.420 8.308 -28.546 1.00 83.69 480 GLY A CA 1
ATOM 3599 C C . GLY A 1 480 ? 30.677 9.161 -28.334 1.00 83.69 480 GLY A C 1
ATOM 3600 O O . GLY A 1 480 ? 31.250 9.647 -29.303 1.00 83.69 480 GLY A O 1
ATOM 3601 N N . GLY A 1 481 ? 31.087 9.366 -27.080 1.00 82.44 481 GLY A N 1
ATOM 3602 C CA . GLY A 1 481 ? 32.327 10.050 -26.699 1.00 82.44 481 GLY A CA 1
ATOM 3603 C C . GLY A 1 481 ? 32.125 11.186 -25.695 1.00 82.44 481 GLY A C 1
ATOM 3604 O O . GLY A 1 481 ? 33.018 11.491 -24.915 1.00 82.44 481 GLY A O 1
ATOM 3605 N N . SER A 1 482 ? 30.956 11.823 -25.645 1.00 83.62 482 SER A N 1
ATOM 3606 C CA . SER A 1 482 ? 30.753 12.951 -24.724 1.00 83.62 482 SER A CA 1
ATOM 3607 C C . SER A 1 482 ? 30.384 12.497 -23.318 1.00 83.62 482 SER A C 1
ATOM 3609 O O . SER A 1 482 ? 29.534 11.623 -23.144 1.00 83.62 482 SER A O 1
ATOM 3611 N N . CYS A 1 483 ? 30.956 13.127 -22.291 1.00 84.25 483 CYS A N 1
ATOM 3612 C CA . CYS A 1 483 ? 30.646 12.766 -20.914 1.00 84.25 483 CYS A CA 1
ATOM 3613 C C . CYS A 1 483 ? 29.356 13.429 -20.391 1.00 84.25 483 CYS A C 1
ATOM 3615 O O . CYS A 1 483 ? 29.393 14.303 -19.527 1.00 84.25 483 CYS A O 1
ATOM 3617 N N . TYR A 1 484 ? 28.203 13.010 -20.922 1.00 83.81 484 TYR A N 1
ATOM 3618 C CA . TYR A 1 484 ? 26.890 13.456 -20.445 1.00 83.81 484 TYR A CA 1
ATOM 3619 C C . TYR A 1 484 ? 26.139 12.360 -19.705 1.00 83.81 484 TYR A C 1
ATOM 3621 O O . TYR A 1 484 ? 26.266 11.170 -19.992 1.00 83.81 484 TYR A O 1
ATOM 3629 N N . LYS A 1 485 ? 25.285 12.787 -18.778 1.00 85.75 485 LYS A N 1
ATOM 3630 C CA . LYS A 1 485 ? 24.374 11.916 -18.043 1.00 85.75 485 LYS A CA 1
ATOM 3631 C C . LYS A 1 485 ? 23.011 11.940 -18.739 1.00 85.75 485 LYS A C 1
ATOM 3633 O O . LYS A 1 485 ? 22.405 12.999 -18.894 1.00 85.75 485 LYS A O 1
ATOM 3638 N N . ILE A 1 486 ? 22.550 10.768 -19.175 1.00 90.25 486 ILE A N 1
ATOM 3639 C CA . ILE A 1 486 ? 21.319 10.605 -19.959 1.00 90.25 486 ILE A CA 1
ATOM 3640 C C . ILE A 1 486 ? 20.310 9.827 -19.125 1.00 90.25 486 ILE A C 1
ATOM 3642 O O . ILE A 1 486 ? 20.621 8.736 -18.634 1.00 90.25 486 ILE A O 1
ATOM 3646 N N . CYS A 1 487 ? 19.119 10.387 -18.942 1.00 92.31 487 CYS A N 1
ATOM 3647 C CA . CYS A 1 487 ? 18.078 9.782 -18.123 1.00 92.31 487 CYS A CA 1
ATOM 3648 C C . CYS A 1 487 ? 17.212 8.796 -18.920 1.00 92.31 487 CYS A C 1
ATOM 3650 O O . CYS A 1 487 ? 17.085 8.893 -20.147 1.00 92.31 487 CYS A O 1
ATOM 3652 N N . GLY A 1 488 ? 16.642 7.821 -18.214 1.00 94.88 488 GLY A N 1
ATOM 3653 C CA . GLY A 1 488 ? 15.716 6.845 -18.779 1.00 94.88 488 GLY A CA 1
ATOM 3654 C C . GLY A 1 488 ? 14.299 7.405 -18.867 1.00 94.88 488 GLY A C 1
ATOM 3655 O O . GLY A 1 488 ? 13.909 8.252 -18.070 1.00 94.88 488 GLY A O 1
ATOM 3656 N N . GLY A 1 489 ? 13.513 6.927 -19.828 1.00 96.12 489 GLY A N 1
ATOM 3657 C CA . GLY A 1 489 ? 12.092 7.256 -19.921 1.00 96.12 489 GLY A CA 1
ATOM 3658 C C . GLY A 1 489 ? 11.269 6.444 -18.923 1.00 96.12 489 GLY A C 1
ATOM 3659 O O . GLY A 1 489 ? 11.616 5.303 -18.613 1.00 96.12 489 GLY A O 1
ATOM 3660 N N . GLY A 1 490 ? 10.169 7.004 -18.432 1.00 97.75 490 GLY A N 1
ATOM 3661 C CA . GLY A 1 490 ? 9.201 6.287 -17.604 1.00 97.75 490 GLY A CA 1
ATOM 3662 C C . GLY A 1 490 ? 8.327 5.328 -18.415 1.00 97.75 490 GLY A C 1
ATOM 3663 O O . GLY A 1 490 ? 8.229 5.420 -19.644 1.00 97.75 490 GLY A O 1
ATOM 3664 N N . GLY A 1 491 ? 7.690 4.382 -17.732 1.00 98.62 491 GLY A N 1
ATOM 3665 C CA . GLY A 1 491 ? 6.742 3.462 -18.357 1.00 98.62 491 GLY A CA 1
ATOM 3666 C C . GLY A 1 491 ? 5.354 4.075 -18.547 1.00 98.62 491 GLY A C 1
ATOM 3667 O O . GLY A 1 491 ? 4.975 5.029 -17.862 1.00 98.62 491 GLY A O 1
ATOM 3668 N N . SER A 1 492 ? 4.583 3.513 -19.478 1.00 98.75 492 SER A N 1
ATOM 3669 C CA . SER A 1 492 ? 3.167 3.849 -19.654 1.00 98.75 492 SER A CA 1
ATOM 3670 C C . SER A 1 492 ? 2.287 3.159 -18.613 1.00 98.75 492 SER A C 1
ATOM 3672 O O . SER A 1 492 ? 2.582 2.061 -18.139 1.00 98.75 492 SER A O 1
ATOM 3674 N N . SER A 1 493 ? 1.168 3.789 -18.294 1.00 98.88 493 SER A N 1
ATOM 3675 C CA . SER A 1 493 ? 0.045 3.188 -17.582 1.00 98.88 493 SER A CA 1
ATOM 3676 C C . SER A 1 493 ? -0.943 2.539 -18.558 1.00 98.88 493 SER A C 1
ATOM 3678 O O . SER A 1 493 ? -0.907 2.773 -19.768 1.00 98.88 493 SER A O 1
ATOM 3680 N N . PHE A 1 494 ? -1.841 1.712 -18.028 1.00 98.88 494 PHE A N 1
ATOM 3681 C CA . PHE A 1 494 ? -2.914 1.058 -18.777 1.00 98.88 494 PHE A CA 1
ATOM 3682 C C . PHE A 1 494 ? -4.122 0.839 -17.871 1.00 98.88 494 PHE A C 1
ATOM 3684 O O . PHE A 1 494 ? -3.969 0.454 -16.716 1.00 98.88 494 PHE A O 1
ATOM 3691 N N . ILE A 1 495 ? -5.330 1.057 -18.383 1.00 98.88 495 ILE A N 1
ATOM 3692 C CA . ILE A 1 495 ? -6.575 0.686 -17.707 1.00 98.88 495 ILE A CA 1
ATOM 3693 C C . ILE A 1 495 ? -7.479 0.066 -18.767 1.00 98.88 495 ILE A C 1
ATOM 3695 O O . ILE A 1 495 ? -7.764 0.690 -19.790 1.00 98.88 495 ILE A O 1
ATOM 3699 N N . SER A 1 496 ? -7.953 -1.153 -18.522 1.00 98.75 496 SER A N 1
ATOM 3700 C CA . SER A 1 496 ? -8.857 -1.816 -19.456 1.00 98.75 496 SER A CA 1
ATOM 3701 C C . SER A 1 496 ? -10.156 -1.023 -19.644 1.00 98.75 496 SER A C 1
ATOM 3703 O O . SER A 1 496 ? -10.837 -0.684 -18.672 1.00 98.75 496 SER A O 1
ATOM 3705 N N . GLY A 1 497 ? -10.507 -0.746 -20.900 1.00 98.00 497 GLY A N 1
ATOM 3706 C CA . GLY A 1 497 ? -11.663 0.068 -21.288 1.00 98.00 497 GLY A CA 1
ATOM 3707 C C . GLY A 1 497 ? -11.437 1.586 -21.229 1.00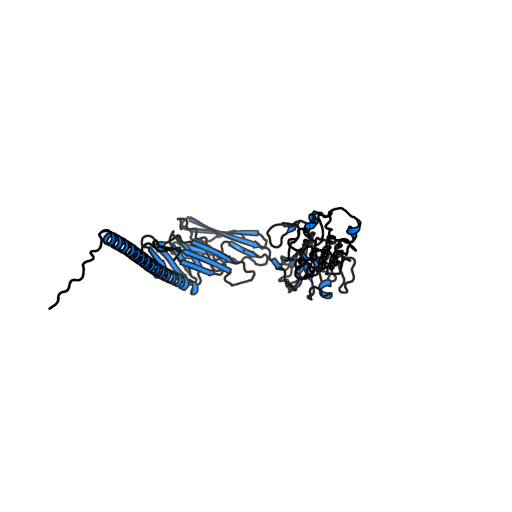 98.00 497 GLY A C 1
ATOM 3708 O O . GLY A 1 497 ? -12.347 2.340 -21.561 1.00 98.00 497 GLY A O 1
ATOM 3709 N N . TYR A 1 498 ? -10.248 2.060 -20.842 1.00 98.12 498 TYR A N 1
ATOM 3710 C CA . TYR A 1 498 ? -9.936 3.491 -20.807 1.00 98.12 498 TYR A CA 1
ATOM 3711 C C . TYR A 1 498 ? -9.537 4.025 -22.188 1.00 98.12 498 TYR A C 1
ATOM 3713 O O . TYR A 1 498 ? -8.706 3.434 -22.880 1.00 98.12 498 TYR A O 1
ATOM 3721 N N . SER A 1 499 ? -10.102 5.169 -22.582 1.00 96.19 499 SER A N 1
ATOM 3722 C CA . SER A 1 499 ? -9.842 5.777 -23.893 1.00 96.19 499 SER A CA 1
ATOM 3723 C C . SER A 1 499 ? -8.348 6.026 -24.134 1.00 96.19 499 SER A C 1
ATOM 3725 O O . SER A 1 499 ? -7.620 6.475 -23.249 1.00 96.19 499 SER A O 1
ATOM 3727 N N . GLY A 1 500 ? -7.882 5.713 -25.343 1.00 95.31 500 GLY A N 1
ATOM 3728 C CA . GLY A 1 500 ? -6.477 5.831 -25.729 1.00 95.31 500 GLY A CA 1
ATOM 3729 C C . GLY A 1 500 ? -5.580 4.672 -25.288 1.00 95.31 500 GLY A C 1
ATOM 3730 O O . GLY A 1 500 ? -4.424 4.652 -25.698 1.00 95.31 500 GLY A O 1
ATOM 3731 N N . CYS A 1 501 ? -6.074 3.703 -24.506 1.00 98.38 501 CYS A N 1
ATOM 3732 C CA . CYS A 1 501 ? -5.342 2.462 -24.231 1.00 98.38 501 CYS A CA 1
ATOM 3733 C C . CYS A 1 501 ? -5.472 1.451 -25.380 1.00 98.38 501 CYS A C 1
ATOM 3735 O O . CYS A 1 501 ? -6.464 1.449 -26.111 1.00 98.38 501 CYS A O 1
ATOM 3737 N N . ASN A 1 502 ? -4.494 0.550 -25.509 1.00 98.31 502 ASN A N 1
ATOM 3738 C CA . ASN A 1 502 ? -4.532 -0.546 -26.480 1.00 98.31 502 ASN A CA 1
ATOM 3739 C C . ASN A 1 502 ? -4.211 -1.870 -25.786 1.00 98.31 502 ASN A C 1
ATOM 3741 O O . ASN A 1 502 ? -3.083 -2.090 -25.362 1.00 98.31 502 ASN A O 1
ATOM 3745 N N . ALA A 1 503 ? -5.219 -2.718 -25.625 1.00 98.25 503 ALA A N 1
ATOM 3746 C CA . ALA A 1 503 ? -5.086 -4.013 -24.995 1.00 98.25 503 ALA A CA 1
ATOM 3747 C C . ALA A 1 503 ? -4.446 -5.033 -25.943 1.00 98.25 503 ALA A C 1
ATOM 3749 O O . ALA A 1 503 ? -4.667 -5.021 -27.155 1.00 98.25 503 ALA A O 1
ATOM 3750 N N . VAL A 1 504 ? -3.735 -5.993 -25.361 1.00 98.44 504 VAL A N 1
ATOM 3751 C CA . VAL A 1 504 ? -3.237 -7.172 -26.069 1.00 98.44 504 VAL A CA 1
ATOM 3752 C C . VAL A 1 504 ? -4.228 -8.333 -25.974 1.00 98.44 504 VAL A C 1
ATOM 3754 O O . VAL A 1 504 ? -5.039 -8.403 -25.051 1.00 98.44 504 VAL A O 1
ATOM 3757 N N . ASN A 1 505 ? -4.158 -9.257 -26.925 1.00 97.56 505 ASN A N 1
ATOM 3758 C CA . ASN A 1 505 ? -4.734 -10.597 -26.845 1.00 97.56 505 ASN A CA 1
ATOM 3759 C C . ASN A 1 505 ? -3.898 -11.504 -25.922 1.00 97.56 505 ASN A C 1
ATOM 3761 O O . ASN A 1 505 ? -2.796 -11.149 -25.499 1.00 97.56 505 ASN A O 1
ATOM 3765 N N . SER A 1 506 ? -4.392 -12.712 -25.635 1.00 95.81 506 SER A N 1
ATOM 3766 C CA . SER A 1 506 ? -3.651 -13.726 -24.864 1.00 95.81 506 SER A CA 1
ATOM 3767 C C . SER A 1 506 ? -2.325 -14.142 -25.526 1.00 95.81 506 SER A C 1
ATOM 3769 O O . SER A 1 506 ? -1.374 -14.521 -24.838 1.00 95.81 506 SER A O 1
ATOM 3771 N N . ASP A 1 507 ? -2.220 -14.013 -26.850 1.00 96.25 507 ASP A N 1
ATOM 3772 C CA . ASP A 1 507 ? -0.995 -14.239 -27.627 1.00 96.25 507 ASP A CA 1
ATOM 3773 C C . ASP A 1 507 ? -0.036 -13.028 -27.642 1.00 96.25 507 ASP A C 1
ATOM 3775 O O . ASP A 1 507 ? 1.113 -13.156 -28.064 1.00 96.25 507 ASP A O 1
ATOM 3779 N N . GLY A 1 508 ? -0.460 -11.876 -27.109 1.00 95.56 508 GLY A N 1
ATOM 3780 C CA . GLY A 1 508 ? 0.319 -10.639 -27.049 1.00 95.56 508 GLY A CA 1
ATOM 3781 C C . GLY A 1 508 ? 0.128 -9.692 -28.237 1.00 95.56 508 GLY A C 1
ATOM 3782 O O . GLY A 1 508 ? 0.737 -8.624 -28.243 1.00 95.56 508 GLY A O 1
ATOM 3783 N N . THR A 1 509 ? -0.702 -10.038 -29.223 1.00 97.69 509 THR A N 1
ATOM 3784 C CA . THR A 1 509 ? -1.012 -9.154 -30.357 1.00 97.69 509 THR A CA 1
ATOM 3785 C C . THR A 1 509 ? -1.910 -7.996 -29.924 1.00 97.69 509 THR A C 1
ATOM 3787 O O . THR A 1 509 ? -2.822 -8.171 -29.116 1.00 97.69 509 THR A O 1
ATOM 3790 N N . HIS A 1 510 ? -1.661 -6.793 -30.445 1.00 97.81 510 HIS A N 1
ATOM 3791 C CA . HIS A 1 510 ? -2.470 -5.609 -30.133 1.00 97.81 510 HIS A CA 1
ATOM 3792 C C . HIS A 1 510 ? -3.850 -5.679 -30.778 1.00 97.81 510 HIS A C 1
ATOM 3794 O O . HIS A 1 510 ? -3.971 -5.973 -31.964 1.00 97.81 510 HIS A O 1
ATOM 3800 N N . ARG A 1 511 ? -4.889 -5.355 -30.006 1.00 95.50 511 ARG A N 1
ATOM 3801 C CA . ARG A 1 511 ? -6.294 -5.436 -30.439 1.00 95.50 511 ARG A CA 1
ATOM 3802 C C . ARG A 1 511 ? -6.794 -4.167 -31.129 1.00 95.50 511 ARG A C 1
ATOM 3804 O O . ARG A 1 511 ? -7.878 -4.177 -31.705 1.00 95.50 511 ARG A O 1
ATOM 3811 N N . GLY A 1 512 ? -6.059 -3.062 -31.015 1.00 96.31 512 GLY A N 1
ATOM 3812 C CA . GLY A 1 512 ? -6.485 -1.748 -31.508 1.00 96.31 512 GLY A CA 1
ATOM 3813 C C . GLY A 1 512 ? -7.615 -1.117 -30.686 1.00 96.31 512 GLY A C 1
ATOM 3814 O O . GLY A 1 512 ? -8.246 -0.171 -31.144 1.00 96.31 512 GLY A O 1
ATOM 3815 N N . ASN A 1 513 ? -7.899 -1.635 -29.488 1.00 96.00 513 ASN A N 1
ATOM 3816 C CA . ASN A 1 513 ? -8.905 -1.104 -28.567 1.00 96.00 513 ASN A CA 1
ATOM 3817 C C . ASN A 1 513 ? -8.496 -1.349 -27.110 1.00 96.00 513 ASN A C 1
ATOM 3819 O O . ASN A 1 513 ? -7.671 -2.213 -26.832 1.00 96.00 513 ASN A O 1
ATOM 3823 N N . ALA A 1 514 ? -9.088 -0.605 -26.177 1.00 97.19 514 ALA A N 1
ATOM 3824 C CA . ALA A 1 514 ? -8.693 -0.612 -24.770 1.00 97.19 514 ALA A CA 1
ATOM 3825 C C . ALA A 1 514 ? -9.188 -1.822 -23.962 1.00 97.19 514 ALA A C 1
ATOM 3827 O O . ALA A 1 514 ? -8.749 -2.012 -22.829 1.00 97.19 514 ALA A O 1
ATOM 3828 N N . THR A 1 515 ? -10.123 -2.616 -24.483 1.00 98.19 515 THR A N 1
ATOM 3829 C CA . THR A 1 515 ? -10.774 -3.675 -23.707 1.00 98.19 515 THR A CA 1
ATOM 3830 C C . THR A 1 515 ? -9.898 -4.922 -23.665 1.00 98.19 515 THR A C 1
ATOM 3832 O O . THR A 1 515 ? -9.645 -5.565 -24.688 1.00 98.19 515 THR A O 1
ATOM 3835 N N . HIS A 1 516 ? -9.455 -5.281 -22.460 1.00 98.25 516 HIS A N 1
ATOM 3836 C CA . HIS A 1 516 ? -8.713 -6.506 -22.178 1.00 98.25 516 HIS A CA 1
ATOM 3837 C C . HIS A 1 516 ? -9.454 -7.741 -22.714 1.00 98.25 516 HIS A C 1
ATOM 3839 O O . HIS A 1 516 ? -10.682 -7.804 -22.668 1.00 98.25 516 HIS A O 1
ATOM 3845 N N . TYR A 1 517 ? -8.719 -8.754 -23.186 1.00 97.69 517 TYR A N 1
ATOM 3846 C CA . TYR A 1 517 ? -9.299 -9.929 -23.855 1.00 97.69 517 TYR A CA 1
ATOM 3847 C C . TYR A 1 517 ? -10.291 -10.731 -22.994 1.00 97.69 517 TYR A C 1
ATOM 3849 O O . TYR A 1 517 ? -11.099 -11.477 -23.534 1.00 97.69 517 TYR A O 1
ATOM 3857 N N . SER A 1 518 ? -10.259 -10.573 -21.668 1.00 97.69 518 SER A N 1
ATOM 3858 C CA . SER A 1 518 ? -11.239 -11.171 -20.747 1.00 97.69 518 SER A CA 1
ATOM 3859 C C . SER A 1 518 ? -12.592 -10.447 -20.700 1.00 97.69 518 SER A C 1
ATOM 3861 O O . SER A 1 518 ? -13.491 -10.896 -19.996 1.00 97.69 518 SER A O 1
ATOM 3863 N N . GLY A 1 519 ? -12.725 -9.297 -21.366 1.00 97.81 519 GLY A N 1
ATOM 3864 C CA . GLY A 1 519 ? -13.923 -8.456 -21.339 1.00 97.81 519 GLY A CA 1
ATOM 3865 C C . GLY A 1 519 ? -14.061 -7.566 -20.099 1.00 97.81 519 GLY A C 1
ATOM 3866 O O . GLY A 1 519 ? -15.005 -6.788 -20.018 1.00 97.81 519 GLY A O 1
ATOM 3867 N N . LYS A 1 520 ? -13.137 -7.634 -19.130 1.00 97.88 520 LYS A N 1
ATOM 3868 C CA . LYS A 1 520 ? -13.175 -6.760 -17.945 1.00 97.88 520 LYS A CA 1
ATOM 3869 C C . LYS A 1 520 ? -12.850 -5.323 -18.309 1.00 97.88 520 LYS A C 1
ATOM 3871 O O . LYS A 1 520 ? -11.852 -5.084 -18.979 1.00 97.88 520 LYS A O 1
ATOM 3876 N N . THR A 1 521 ? -13.620 -4.376 -17.794 1.00 98.06 521 THR A N 1
ATOM 3877 C CA . THR A 1 521 ? -13.418 -2.935 -17.992 1.00 98.06 521 THR A CA 1
ATOM 3878 C C . THR A 1 521 ? -13.593 -2.186 -16.682 1.00 98.06 521 THR A C 1
ATOM 3880 O O . THR A 1 521 ? -14.284 -2.664 -15.781 1.00 98.06 521 THR A O 1
ATOM 3883 N N . PHE A 1 522 ? -13.004 -0.997 -16.598 1.00 98.75 522 PHE A N 1
ATOM 3884 C CA . PHE A 1 522 ? -13.178 -0.102 -15.460 1.00 98.75 522 PHE A CA 1
ATOM 3885 C C . PHE A 1 522 ? -14.089 1.077 -15.807 1.00 98.75 522 PHE A C 1
ATOM 3887 O O . PHE A 1 522 ? -13.983 1.656 -16.887 1.00 98.75 522 PHE A O 1
ATOM 3894 N N . SER A 1 523 ? -14.951 1.463 -14.869 1.00 98.25 523 SER A N 1
ATOM 3895 C CA . SER A 1 523 ? -15.707 2.719 -14.905 1.00 98.25 523 SER A CA 1
ATOM 3896 C C . SER A 1 523 ? -15.061 3.768 -13.996 1.00 98.25 523 SER A C 1
ATOM 3898 O O . SER A 1 523 ? -14.207 3.444 -13.168 1.00 98.25 523 SER A O 1
ATOM 3900 N N . SER A 1 524 ? -15.428 5.044 -14.166 1.00 97.62 524 SER A N 1
ATOM 3901 C CA . SER A 1 524 ? -14.888 6.171 -13.377 1.00 97.62 524 SER A CA 1
ATOM 3902 C C . SER A 1 524 ? -13.355 6.196 -13.311 1.00 97.62 524 SER A C 1
ATOM 3904 O O . SER A 1 524 ? -12.756 6.540 -12.290 1.00 97.62 524 SER A O 1
ATOM 3906 N N . ALA A 1 525 ? -12.720 5.764 -14.399 1.00 97.88 525 ALA A N 1
ATOM 3907 C CA . ALA A 1 525 ? -11.290 5.545 -14.447 1.00 97.88 525 ALA A CA 1
ATOM 3908 C C . ALA A 1 525 ? -10.515 6.861 -14.608 1.00 97.88 525 ALA A C 1
ATOM 3910 O O . ALA A 1 525 ? -10.990 7.823 -15.211 1.00 97.88 525 ALA A O 1
ATOM 3911 N N . THR A 1 526 ? -9.310 6.923 -14.049 1.00 98.38 526 THR A N 1
ATOM 3912 C CA . THR A 1 526 ? -8.430 8.099 -14.122 1.00 98.38 526 THR A CA 1
ATOM 3913 C C . THR A 1 526 ? -6.976 7.648 -14.168 1.00 98.38 526 THR A C 1
ATOM 3915 O O . THR A 1 526 ? -6.594 6.736 -13.436 1.00 98.38 526 THR A O 1
ATOM 3918 N N . MET A 1 527 ? -6.163 8.314 -14.991 1.00 98.31 527 MET A N 1
ATOM 3919 C CA . MET A 1 527 ? -4.703 8.203 -14.974 1.00 98.31 527 MET A CA 1
ATOM 3920 C C . MET A 1 527 ? -4.085 9.560 -14.647 1.00 98.31 527 MET A C 1
ATOM 3922 O O . MET A 1 527 ? -4.497 10.572 -15.210 1.00 98.31 527 MET A O 1
ATOM 3926 N N . ILE A 1 528 ? -3.072 9.574 -13.788 1.00 98.31 528 ILE A N 1
ATOM 3927 C CA . ILE A 1 528 ? -2.299 10.769 -13.441 1.00 98.31 528 ILE A CA 1
ATOM 3928 C C . ILE A 1 528 ? -0.818 10.424 -13.623 1.00 98.31 528 ILE A C 1
ATOM 3930 O O . ILE A 1 528 ? -0.353 9.399 -13.126 1.00 98.31 528 ILE A O 1
ATOM 3934 N N . SER A 1 529 ? -0.071 11.246 -14.364 1.00 96.69 529 SER A N 1
ATOM 3935 C CA . SER A 1 529 ? 1.379 11.066 -14.510 1.00 96.69 529 SER A CA 1
ATOM 3936 C C . SER A 1 529 ? 2.100 11.327 -13.186 1.00 96.69 529 SER A C 1
ATOM 3938 O O . SER A 1 529 ? 1.585 12.027 -12.319 1.00 96.69 529 SER A O 1
ATOM 3940 N N . GLY A 1 530 ? 3.337 10.851 -13.044 1.00 94.94 530 GLY A N 1
ATOM 3941 C CA . GLY A 1 530 ? 4.169 11.098 -11.858 1.00 94.94 530 GLY A CA 1
ATOM 3942 C C . GLY A 1 530 ? 4.528 12.571 -11.605 1.00 94.94 530 GLY A C 1
ATOM 3943 O O . GLY A 1 530 ? 5.141 12.889 -10.593 1.00 94.94 530 GLY A O 1
ATOM 3944 N N . THR A 1 531 ? 4.140 13.479 -12.501 1.00 92.88 531 THR A N 1
ATOM 3945 C CA . THR A 1 531 ? 4.241 14.939 -12.336 1.00 92.88 531 THR A CA 1
ATOM 3946 C C . THR A 1 531 ? 2.938 15.582 -11.851 1.00 92.88 531 THR A C 1
ATOM 3948 O O . THR A 1 531 ? 2.924 16.761 -11.511 1.00 92.88 531 THR A O 1
ATOM 3951 N N . GLY A 1 532 ? 1.834 14.833 -11.820 1.00 94.12 532 GLY A N 1
ATOM 3952 C CA . GLY A 1 532 ? 0.541 15.310 -11.345 1.00 94.12 532 GLY A CA 1
ATOM 3953 C C . GLY A 1 532 ? 0.364 15.134 -9.837 1.00 94.12 532 GLY A C 1
ATOM 3954 O O . GLY A 1 532 ? 0.969 14.257 -9.216 1.00 94.12 532 GLY A O 1
ATOM 3955 N N . SER A 1 533 ? -0.503 15.965 -9.257 1.00 95.50 533 SER A N 1
ATOM 3956 C CA . SER A 1 533 ? -0.980 15.798 -7.882 1.00 95.50 533 SER A CA 1
ATOM 3957 C C . SER A 1 533 ? -1.923 14.596 -7.807 1.00 95.50 533 SER A C 1
ATOM 3959 O O . SER A 1 533 ? -2.883 14.507 -8.575 1.00 95.50 533 SER A O 1
ATOM 3961 N N . MET A 1 534 ? -1.630 13.658 -6.911 1.00 95.50 534 MET A N 1
ATOM 3962 C CA . MET A 1 534 ? -2.381 12.419 -6.708 1.00 95.50 534 MET A CA 1
ATOM 3963 C C . MET A 1 534 ? -2.502 12.117 -5.209 1.00 95.50 534 MET A C 1
ATOM 3965 O O . MET A 1 534 ? -1.692 12.622 -4.430 1.00 95.50 534 MET A O 1
ATOM 3969 N N . PRO A 1 535 ? -3.474 11.293 -4.784 1.00 95.88 535 PRO A N 1
ATOM 3970 C CA . PRO A 1 535 ? -3.561 10.873 -3.389 1.00 95.88 535 PRO A CA 1
ATOM 3971 C C . PRO A 1 535 ? -2.271 10.173 -2.963 1.00 95.88 535 PRO A C 1
ATOM 3973 O O . PRO A 1 535 ? -1.763 9.332 -3.707 1.00 95.88 535 PRO A O 1
ATOM 3976 N N . ASN A 1 536 ? -1.737 10.493 -1.788 1.00 92.06 536 ASN A N 1
ATOM 3977 C CA . ASN A 1 536 ? -0.626 9.739 -1.227 1.00 92.06 536 ASN A CA 1
ATOM 3978 C C . ASN A 1 536 ? -1.179 8.466 -0.557 1.00 92.06 536 ASN A C 1
ATOM 3980 O O . ASN A 1 536 ? -2.102 8.553 0.250 1.00 92.06 536 ASN A O 1
ATOM 3984 N N . PRO A 1 537 ? -0.658 7.266 -0.863 1.00 87.06 537 PRO A N 1
ATOM 3985 C CA . PRO A 1 537 ? -1.198 6.040 -0.277 1.00 87.06 537 PRO A CA 1
ATOM 3986 C C . PRO A 1 537 ? -0.894 5.891 1.223 1.00 87.06 537 PRO A C 1
ATOM 3988 O O . PRO A 1 537 ? -1.598 5.151 1.914 1.00 87.06 537 PRO A O 1
ATOM 3991 N N . ARG A 1 538 ? 0.139 6.590 1.715 1.00 84.44 538 ARG A N 1
ATOM 3992 C CA . ARG A 1 538 ? 0.714 6.460 3.065 1.00 84.44 538 ARG A CA 1
ATOM 3993 C C . ARG A 1 538 ? 0.440 7.667 3.959 1.00 84.44 538 ARG A C 1
ATOM 3995 O O . ARG A 1 538 ? 0.573 7.562 5.173 1.00 84.44 538 ARG A O 1
ATOM 4002 N N . LEU A 1 539 ? 0.061 8.797 3.370 1.00 82.06 539 LEU A N 1
ATOM 4003 C CA . LEU A 1 539 ? -0.250 10.041 4.067 1.00 82.06 539 LEU A CA 1
ATOM 4004 C C . LEU A 1 539 ? -1.690 10.449 3.761 1.00 82.06 539 LEU A C 1
ATOM 4006 O O . LEU A 1 539 ? -2.202 10.181 2.679 1.00 82.06 539 LEU A O 1
ATOM 4010 N N . ASN A 1 540 ? -2.349 11.132 4.693 1.00 79.62 540 ASN A N 1
ATOM 4011 C CA . ASN A 1 540 ? -3.718 11.617 4.496 1.00 79.62 540 ASN A CA 1
ATOM 4012 C C . ASN A 1 540 ? -3.755 12.949 3.716 1.00 79.62 540 ASN A C 1
ATOM 4014 O O . ASN A 1 540 ? -4.445 13.889 4.104 1.00 79.62 540 ASN A O 1
ATOM 4018 N N . GLU A 1 541 ? -2.967 13.044 2.647 1.00 90.38 541 GLU A N 1
ATOM 4019 C CA . GLU A 1 541 ? -2.812 14.235 1.809 1.00 90.38 541 GLU A CA 1
ATOM 4020 C C . GLU A 1 541 ? -2.478 13.854 0.359 1.00 90.38 541 GLU A C 1
ATOM 4022 O O . GLU A 1 541 ? -2.205 12.693 0.045 1.00 90.38 541 GLU A O 1
ATOM 4027 N N . ASN A 1 542 ? -2.498 14.834 -0.545 1.00 92.44 542 ASN A N 1
ATOM 4028 C CA . ASN A 1 542 ? -2.034 14.637 -1.917 1.00 92.44 542 ASN A CA 1
ATOM 4029 C C . ASN A 1 542 ? -0.531 14.915 -2.025 1.00 92.44 542 ASN A C 1
ATOM 4031 O O . ASN A 1 542 ? -0.021 15.850 -1.413 1.00 92.44 542 ASN A O 1
ATOM 4035 N N . SER A 1 543 ? 0.157 14.173 -2.891 1.00 91.62 543 SER A N 1
ATOM 4036 C CA . SER A 1 543 ? 1.551 14.423 -3.260 1.00 91.62 543 SER A CA 1
ATOM 4037 C C . SER A 1 543 ? 1.730 14.453 -4.776 1.00 91.62 543 SER A C 1
ATOM 4039 O O . SER A 1 543 ? 0.948 13.876 -5.531 1.00 91.62 543 SER A O 1
ATOM 4041 N N . VAL A 1 544 ? 2.779 15.132 -5.245 1.00 91.50 544 VAL A N 1
ATOM 4042 C CA . VAL A 1 544 ? 3.165 15.089 -6.662 1.00 91.50 544 VAL A CA 1
ATOM 4043 C C . VAL A 1 544 ? 3.877 13.773 -6.933 1.00 91.50 544 VAL A C 1
ATOM 4045 O O . VAL A 1 544 ? 4.996 13.595 -6.441 1.00 91.50 544 VAL A O 1
ATOM 4048 N N . GLY A 1 545 ? 3.254 12.894 -7.722 1.00 92.19 545 GLY A N 1
ATOM 4049 C CA . GLY A 1 545 ? 3.781 11.563 -8.028 1.00 92.19 545 GLY A CA 1
ATOM 4050 C C . GLY A 1 545 ? 3.863 10.630 -6.818 1.00 92.19 545 GLY A C 1
ATOM 4051 O O . GLY A 1 545 ? 3.782 11.060 -5.664 1.00 92.19 545 GLY A O 1
ATOM 4052 N N . ASN A 1 546 ? 4.085 9.341 -7.079 1.00 94.12 546 ASN A N 1
ATOM 4053 C CA . ASN A 1 546 ? 4.520 8.421 -6.033 1.00 94.12 546 ASN A CA 1
ATOM 4054 C C . ASN A 1 546 ? 6.045 8.396 -5.974 1.00 94.12 546 ASN A C 1
ATOM 4056 O O . ASN A 1 546 ? 6.705 8.087 -6.974 1.00 94.12 546 ASN A O 1
ATOM 4060 N N . ASN A 1 547 ? 6.584 8.703 -4.794 1.00 90.62 547 ASN A N 1
ATOM 4061 C CA . ASN A 1 547 ? 7.994 8.513 -4.515 1.00 90.62 547 ASN A CA 1
ATOM 4062 C C . ASN A 1 547 ? 8.215 7.240 -3.695 1.00 90.62 547 ASN A C 1
ATOM 4064 O O . ASN A 1 547 ? 7.452 6.945 -2.776 1.00 90.62 547 ASN A O 1
ATOM 4068 N N . GLY A 1 548 ? 9.261 6.490 -4.025 1.00 93.62 548 GLY A N 1
ATOM 4069 C CA . GLY A 1 548 ? 9.532 5.204 -3.395 1.00 93.62 548 GLY A CA 1
ATOM 4070 C C . GLY A 1 548 ? 8.812 4.022 -4.040 1.00 93.62 548 GLY A C 1
ATOM 4071 O O . GLY A 1 548 ? 8.480 4.032 -5.227 1.00 93.62 548 GLY A O 1
ATOM 4072 N N . ASN A 1 549 ? 8.609 2.976 -3.245 1.00 97.12 549 ASN A N 1
ATOM 4073 C CA . ASN A 1 549 ? 7.976 1.741 -3.685 1.00 97.12 549 ASN A CA 1
ATOM 4074 C C . ASN A 1 549 ? 6.532 1.958 -4.161 1.00 97.12 549 ASN A C 1
ATOM 4076 O O . ASN A 1 549 ? 5.793 2.804 -3.639 1.00 97.12 549 ASN A O 1
ATOM 4080 N N . GLY A 1 550 ? 6.119 1.137 -5.125 1.00 97.75 550 GLY A N 1
ATOM 4081 C CA . GLY A 1 550 ? 4.743 1.078 -5.592 1.00 97.75 550 GLY A CA 1
ATOM 4082 C C . GLY A 1 550 ? 3.774 0.619 -4.501 1.00 97.75 550 GLY A C 1
ATOM 4083 O O . GLY A 1 550 ? 4.174 0.039 -3.491 1.00 97.75 550 GLY A O 1
ATOM 4084 N N . TYR A 1 551 ? 2.492 0.895 -4.711 1.00 98.50 551 TYR A N 1
ATOM 4085 C CA . TYR A 1 551 ? 1.425 0.590 -3.759 1.00 98.50 551 TYR A CA 1
ATOM 4086 C C . TYR A 1 551 ? 0.131 0.278 -4.501 1.00 98.50 551 TYR A C 1
ATOM 4088 O O . TYR A 1 551 ? -0.092 0.808 -5.593 1.00 98.50 551 TYR A O 1
ATOM 4096 N N . ALA A 1 552 ? -0.741 -0.532 -3.910 1.00 98.75 552 ALA A N 1
ATOM 4097 C CA . ALA A 1 552 ? -2.098 -0.716 -4.405 1.00 98.75 552 ALA A CA 1
ATOM 4098 C C . ALA A 1 552 ? -3.124 -0.721 -3.268 1.00 98.75 552 ALA A C 1
ATOM 4100 O O . ALA A 1 552 ? -2.863 -1.235 -2.185 1.00 98.75 552 ALA A O 1
ATOM 4101 N N . ARG A 1 553 ? -4.312 -0.182 -3.543 1.00 98.31 553 ARG A N 1
ATOM 4102 C CA . ARG A 1 553 ? -5.469 -0.188 -2.644 1.00 98.31 553 ARG A CA 1
ATOM 4103 C C . ARG A 1 553 ? -6.690 -0.684 -3.393 1.00 98.31 553 ARG A C 1
ATOM 4105 O O . ARG A 1 553 ? -6.979 -0.222 -4.495 1.00 98.31 553 ARG A O 1
ATOM 4112 N N . ILE A 1 554 ? -7.424 -1.599 -2.776 1.00 98.38 554 ILE A N 1
ATOM 4113 C CA . ILE A 1 554 ? -8.739 -2.031 -3.245 1.00 98.38 554 ILE A CA 1
ATOM 4114 C C . ILE A 1 554 ? -9.765 -1.636 -2.189 1.00 98.38 554 ILE A C 1
ATOM 4116 O O . ILE A 1 554 ? -9.636 -2.011 -1.030 1.00 98.38 554 ILE A O 1
ATOM 4120 N N . THR A 1 555 ? -10.789 -0.888 -2.579 1.00 95.75 555 THR A N 1
ATOM 4121 C CA . THR A 1 555 ? -11.869 -0.437 -1.695 1.00 95.75 555 THR A CA 1
ATOM 4122 C C . THR A 1 555 ? -13.188 -1.052 -2.142 1.00 95.75 555 THR A C 1
ATOM 4124 O O . THR A 1 555 ? -13.564 -0.907 -3.306 1.00 95.75 555 THR A O 1
ATOM 4127 N N . LEU A 1 556 ? -13.908 -1.718 -1.240 1.00 92.38 556 LEU A N 1
ATOM 4128 C CA . LEU A 1 556 ? -15.279 -2.159 -1.500 1.00 92.38 556 LEU A CA 1
ATOM 4129 C C . LEU A 1 556 ? -16.218 -0.947 -1.445 1.00 92.38 556 LEU A C 1
ATOM 4131 O O . LEU A 1 556 ? -16.368 -0.330 -0.396 1.00 92.38 556 LEU A O 1
ATOM 4135 N N . ILE A 1 557 ? -16.849 -0.626 -2.575 1.00 91.06 557 ILE A N 1
ATOM 4136 C CA . ILE A 1 557 ? -17.748 0.529 -2.715 1.00 91.06 557 ILE A CA 1
ATOM 4137 C C . ILE A 1 557 ? -19.203 0.136 -2.461 1.00 91.06 557 ILE A C 1
ATOM 4139 O O . ILE A 1 557 ? -19.957 0.885 -1.851 1.00 91.06 557 ILE A O 1
ATOM 4143 N N . SER A 1 558 ? -19.625 -1.024 -2.964 1.00 87.88 558 SER A N 1
ATOM 4144 C CA . SER A 1 558 ? -20.986 -1.531 -2.762 1.00 87.88 558 SER A CA 1
ATOM 4145 C C . SER A 1 558 ? -21.044 -3.041 -2.931 1.00 87.88 558 SER A C 1
ATOM 4147 O O . SER A 1 558 ? -20.361 -3.603 -3.791 1.00 87.88 558 SER A O 1
ATOM 4149 N N . ILE A 1 559 ? -21.893 -3.683 -2.134 1.00 87.00 559 ILE A N 1
ATOM 4150 C CA . ILE A 1 559 ? -22.248 -5.094 -2.280 1.00 87.00 559 ILE A CA 1
ATOM 4151 C C . ILE A 1 559 ? -23.468 -5.179 -3.201 1.00 87.00 559 ILE A C 1
ATOM 4153 O O . ILE A 1 559 ? -24.419 -4.413 -3.058 1.00 87.00 559 ILE A O 1
ATOM 4157 N N . GLN A 1 560 ? -23.423 -6.095 -4.164 1.00 83.31 560 GLN A N 1
ATOM 4158 C CA . GLN A 1 560 ? -24.554 -6.433 -5.020 1.00 83.31 560 GLN A CA 1
ATOM 4159 C C . GLN A 1 560 ? -25.103 -7.777 -4.556 1.00 83.31 560 GLN A C 1
ATOM 4161 O O . GLN A 1 560 ? -24.390 -8.781 -4.620 1.00 83.31 560 GLN A O 1
ATOM 4166 N N . ASN A 1 561 ? -26.346 -7.763 -4.079 1.00 63.25 561 ASN A N 1
ATOM 4167 C CA . ASN A 1 561 ? -27.053 -8.967 -3.648 1.00 63.25 561 ASN A CA 1
ATOM 4168 C C . ASN A 1 561 ? -27.487 -9.831 -4.833 1.00 63.25 561 ASN A C 1
ATOM 4170 O O . ASN A 1 561 ? -27.804 -9.260 -5.906 1.00 63.25 561 ASN A O 1
#

Secondary structure (DSSP, 8-state):
---------PPPHHHHHHHHHHHHHHHHHHHHHHHHHHHHHHHHHHHHHHHHHHHHHHHHHHHHHHHS-EEEEEEEETTEEEEEETTS-EEEEEEETTTTEEEETTEEEEPPTTEEE---EEEEEE---SS-SSS--EEEEEEE-EEESSS-S--SEEEEEEE-TTT-B-------S-----EEESS-SEEEEETTS------EEEE-TTS-EE-TT-EEE----SSSEEEEEEEEEEETTEEEEEEEEEEEE-EEEEE---SSPEEEE-SSSEEEEEEEE----SS-SS--B-EEEEEEEE-TT-EEEEEPPPPP-PPPBPBTTTTBPPPPPPPBTTTBPPPPP-B--SSS-GGG-BPPPPPPPPEEEESS---TT-HHHHHTEEEEEPPPPP--GGGGGSS-SS-S---SSSPPPP-EE-SS--GGGGGGSPPPP-SS-SSBBTBPPPPPP-SSSSSBPPPPPPPPSSBPPPPPPP-SS---EEPPPPPPPEETT-TT--PBPTTS-B-SSSS-TT----EEEEEE-TTSEEE-SSSSSEEESB-SS-EEEEEEEEE--

Radius of gyration: 37.05 Å; Cα contacts (8 Å, |Δi|>4): 1817; chains: 1; bounding box: 108×40×119 Å

pLDDT: mean 87.13, std 13.23, range [40.53, 98.94]

Nearest PDB structures (foldseek):
  7mzy-assembly1_A  TM=4.793E-01  e=4.233E-08  Homo sapiens
  7nx3-assembly2_F  TM=5.319E-01  e=7.725E-07  Homo sapiens
  7nx3-assembly1_A  TM=5.126E-01  e=1.264E-06  Homo sapiens
  7lir-assembly2_B  TM=4.493E-01  e=1.145E-06  Caenorhabditis elegans
  7lir-assembly1_A  TM=4.418E-01  e=2.918E-06  Caenorhabditis elegans

Mean predicted aligned error: 13.92 Å